Protein AF-A0AAW0Q0L6-F1 (afdb_monomer)

Sequence (436 aa):
MALPRGRRCGALGAKLLIFLLFFAFICRVEATVRLVGQYDRATLLKLRDLSHLGHFESNVLSLCPELARNTATSPPERKQKRRRGRRGGAARRLRRQVSSGRLTLPVVLFANVQSLENKMDELHTRISTQKDIRDCSMLCFCETWLGEKTPDAAVTPDGYSVYRGDRSAVESGKTEERWHSSSNPGVLTVTHSQVQKALKQVNPHKAVGPDGVSPRVLKTCGEQLAGVYTDIFNWSLMEAVVPRIFKSSVIVPVPKKTFISTLNDYRPVALTPVAMKCLEKLVLVHLNNIVPDTIDLLQFAYRPNRSVDDAVSVALHHVLQHLDYSGTYVRTLFLDYSSAFNTIRPVRLIEKLAELGIPTPTCNWILDFLIERPQVVRIGQQVSDQLTLSTGSPQGCCLSPKLFTLYTHDCVSKHNNTIIIKYADDTTILVLSEGG

pLDDT: mean 75.64, std 21.07, range [30.14, 97.12]

Secondary structure (DSSP, 8-state):
---------HHHHHHHHHHHHHHHHHHHHHHHHHHT----HHHHHHHHHHTTS---------S-TTS-S----PPP----------TTHHHHHHHHHTTSS--SS--EEEEE-TT-TTHHHHHHHHHHH-HHHHT-SEEEEE-TT--TTS-GGGT--TT-----TTS-TTTS------------TT-----HHHHHHHHHTS-TTSPP-TT---HHHHHHTHHHHHHHHHHHHHHHHHHT---HHHH-EEEEEEESSSS--SGGGEEEEEE--HHHHHHHHHHHHHHHHHS-TTS-TTB-TTSTT--HHHHHHHHHHHHHHHHTSTTEEEEEEEE--TTGGGG--HHHHHHHHHHTT--HHHHHHHHHHHSSEEEEEEETTEEPPPEEE-SS--BTBSHHHHHHHHHTTT---SSTTEEEEEETTEEEEEEEEE--

InterPro domains:
  IPR000477 Reverse transcriptase domain [PF00078] (254-431)
  IPR000477 Reverse transcriptase domain [PS50878] (235-436)
  IPR043502 DNA/RNA polymerase superfamily [SSF56672] (197-431)

Structure (mmCIF, N/CA/C/O backbone):
data_AF-A0AAW0Q0L6-F1
#
_entry.id   AF-A0AAW0Q0L6-F1
#
loop_
_atom_site.group_PDB
_atom_site.id
_atom_site.type_symbol
_atom_site.label_atom_id
_atom_site.label_alt_id
_atom_site.label_comp_id
_atom_site.label_asym_id
_atom_site.label_entity_id
_atom_site.label_seq_id
_atom_site.pdbx_PDB_ins_code
_atom_site.Cartn_x
_atom_site.Cartn_y
_atom_site.Cartn_z
_atom_site.occupancy
_atom_site.B_iso_or_equiv
_atom_site.auth_seq_id
_atom_site.auth_comp_id
_atom_site.auth_asym_id
_atom_site.auth_atom_id
_atom_site.pdbx_PDB_model_num
ATOM 1 N N . MET A 1 1 ? -31.065 -47.276 37.262 1.00 35.06 1 MET A N 1
ATOM 2 C CA . MET A 1 1 ? -29.752 -47.186 36.582 1.00 35.06 1 MET A CA 1
ATOM 3 C C . MET A 1 1 ? -29.528 -45.722 36.202 1.00 35.06 1 MET A C 1
ATOM 5 O O . MET A 1 1 ? -30.495 -45.049 35.884 1.00 35.06 1 MET A O 1
ATOM 9 N N . ALA A 1 2 ? -28.306 -45.232 36.397 1.00 31.41 2 ALA A N 1
ATOM 10 C CA . ALA A 1 2 ? -27.857 -43.845 36.587 1.00 31.41 2 ALA A CA 1
ATOM 11 C C . ALA A 1 2 ? -28.404 -42.703 35.686 1.00 31.41 2 ALA A C 1
ATOM 13 O O . ALA A 1 2 ? -28.447 -42.807 34.466 1.00 31.41 2 ALA A O 1
ATOM 14 N N . LEU A 1 3 ? -28.656 -41.554 36.333 1.00 33.81 3 LEU A N 1
ATOM 15 C CA . LEU A 1 3 ? -28.547 -40.190 35.782 1.00 33.81 3 LEU A CA 1
ATOM 16 C C . LEU A 1 3 ? -27.097 -39.876 35.357 1.00 33.81 3 LEU A C 1
ATOM 18 O O . LEU A 1 3 ? -26.180 -40.271 36.082 1.00 33.81 3 LEU A O 1
ATOM 22 N N . PRO A 1 4 ? -26.877 -38.983 34.372 1.00 36.97 4 PRO A N 1
ATOM 23 C CA . PRO A 1 4 ? -25.703 -38.123 34.372 1.00 36.97 4 PRO A CA 1
ATOM 24 C C . PRO A 1 4 ? -26.067 -36.648 34.607 1.00 36.97 4 PRO A C 1
ATOM 26 O O . PRO A 1 4 ? -26.965 -36.066 34.002 1.00 36.97 4 PRO A O 1
ATOM 29 N N . ARG A 1 5 ? -25.317 -36.070 35.548 1.00 32.66 5 ARG A N 1
ATOM 30 C CA . ARG A 1 5 ? -25.313 -34.683 36.023 1.00 32.66 5 ARG A CA 1
ATOM 31 C C . ARG A 1 5 ? -24.745 -33.728 34.965 1.00 32.66 5 ARG A C 1
ATOM 33 O O . ARG A 1 5 ? -23.794 -34.070 34.270 1.00 32.66 5 ARG A O 1
ATOM 40 N N . GLY A 1 6 ? -25.272 -32.504 34.914 1.00 34.66 6 GLY A N 1
ATOM 41 C CA . GLY A 1 6 ? -24.784 -31.441 34.033 1.00 34.66 6 GLY A CA 1
ATOM 42 C C . GLY A 1 6 ? -23.488 -30.758 34.480 1.00 34.66 6 GLY A C 1
ATOM 43 O O . GLY A 1 6 ? -22.996 -30.993 35.583 1.00 34.66 6 GLY A O 1
ATOM 44 N N . ARG A 1 7 ? -22.982 -29.851 33.625 1.00 33.78 7 ARG A N 1
ATOM 45 C CA . ARG A 1 7 ? -22.298 -28.591 33.991 1.00 33.78 7 ARG A CA 1
ATOM 46 C C . ARG A 1 7 ? -21.914 -27.762 32.748 1.00 33.78 7 ARG A C 1
ATOM 48 O O . ARG A 1 7 ? -21.417 -28.303 31.772 1.00 33.78 7 ARG A O 1
ATOM 55 N N . ARG A 1 8 ? -22.016 -26.430 32.916 1.00 35.50 8 ARG A N 1
ATOM 56 C CA . ARG A 1 8 ? -21.458 -25.300 32.123 1.00 35.50 8 ARG A CA 1
ATOM 57 C C . ARG A 1 8 ? -22.313 -24.700 30.990 1.00 35.50 8 ARG A C 1
ATOM 59 O O . ARG A 1 8 ? -21.861 -24.607 29.861 1.00 35.50 8 ARG A O 1
ATOM 66 N N . CYS A 1 9 ? -23.472 -24.131 31.335 1.00 38.00 9 CYS A N 1
ATOM 67 C CA . CYS A 1 9 ? -24.144 -23.113 30.500 1.00 38.00 9 CYS A CA 1
ATOM 68 C C . CYS A 1 9 ? -24.168 -21.698 31.139 1.00 38.00 9 CYS A C 1
ATOM 70 O O . CYS A 1 9 ? -24.741 -20.768 30.590 1.00 38.00 9 CYS A O 1
ATOM 72 N N . GLY A 1 10 ? -23.523 -21.494 32.298 1.00 38.91 10 GLY A N 1
ATOM 73 C CA . GLY A 1 10 ? -23.636 -20.240 33.069 1.00 38.91 10 GLY A CA 1
ATOM 74 C C . GLY A 1 10 ? -22.644 -19.118 32.724 1.00 38.91 10 GLY A C 1
ATOM 75 O O . GLY A 1 10 ? -22.872 -17.974 33.100 1.00 38.91 10 GLY A O 1
ATOM 76 N N . ALA A 1 11 ? -21.543 -19.400 32.017 1.00 44.50 11 ALA A N 1
ATOM 77 C CA . ALA A 1 11 ? -20.469 -18.413 31.816 1.00 44.50 11 ALA A CA 1
ATOM 78 C C . ALA A 1 11 ? -20.645 -17.528 30.566 1.00 44.50 11 ALA A C 1
ATOM 80 O O . ALA A 1 11 ? -20.127 -16.412 30.533 1.00 44.50 11 ALA A O 1
ATOM 81 N N . LEU A 1 12 ? -21.375 -18.002 29.548 1.00 47.28 12 LEU A N 1
ATOM 82 C CA . LEU A 1 12 ? -21.600 -17.260 28.301 1.00 47.28 12 LEU A CA 1
ATOM 83 C C . LEU A 1 12 ? -22.712 -16.209 28.467 1.00 47.28 12 LEU A C 1
ATOM 85 O O . LEU A 1 12 ? -22.552 -15.066 28.045 1.00 47.28 12 LEU A O 1
ATOM 89 N N . GLY A 1 13 ? -23.789 -16.565 29.177 1.00 45.44 13 GLY A N 1
ATOM 90 C CA . GLY A 1 13 ? -24.902 -15.655 29.472 1.00 45.44 13 GLY A CA 1
ATOM 91 C C . GLY A 1 13 ? -24.507 -14.492 30.385 1.00 45.44 13 GLY A C 1
ATOM 92 O O . GLY A 1 13 ? -24.912 -13.361 30.142 1.00 45.44 13 GLY A O 1
ATOM 93 N N . ALA A 1 14 ? -23.641 -14.730 31.378 1.00 48.38 14 ALA A N 1
ATOM 94 C CA . ALA A 1 14 ? -23.151 -13.671 32.262 1.00 48.38 14 ALA A CA 1
ATOM 95 C C . ALA A 1 14 ? -22.274 -12.647 31.517 1.00 48.38 14 ALA A C 1
ATOM 97 O O . ALA A 1 14 ? -22.403 -11.447 31.743 1.00 48.38 14 ALA A O 1
ATOM 98 N N . LYS A 1 15 ? -21.425 -13.097 30.579 1.00 48.03 15 LYS A N 1
ATOM 99 C CA . LYS A 1 15 ? -20.593 -12.205 29.754 1.00 48.03 15 LYS A CA 1
ATOM 100 C C . LYS A 1 15 ? -21.424 -11.394 28.756 1.00 48.03 15 LYS A C 1
ATOM 102 O O . LYS A 1 15 ? -21.152 -10.210 28.580 1.00 48.03 15 LYS A O 1
ATOM 107 N N . LEU A 1 16 ? -22.459 -11.997 28.166 1.00 55.66 16 LEU A N 1
ATOM 108 C CA . LEU A 1 16 ? -23.395 -11.304 27.275 1.00 55.66 16 LEU A CA 1
ATOM 109 C C . LEU A 1 16 ? -24.239 -10.264 28.031 1.00 55.66 16 LEU A C 1
ATOM 111 O O . LEU A 1 16 ? -24.443 -9.160 27.536 1.00 55.66 16 LEU A O 1
ATOM 115 N N . LEU A 1 17 ? -24.670 -10.578 29.256 1.00 57.69 17 LEU A N 1
ATOM 116 C CA . LEU A 1 17 ? -25.424 -9.654 30.105 1.00 57.69 17 LEU A CA 1
ATOM 117 C C . LEU A 1 17 ? -24.562 -8.463 30.551 1.00 57.69 17 LEU A C 1
ATOM 119 O O . LEU A 1 17 ? -25.012 -7.324 30.482 1.00 57.69 17 LEU A O 1
ATOM 123 N N . ILE A 1 18 ? -23.306 -8.705 30.943 1.00 64.00 18 ILE A N 1
ATOM 124 C CA . ILE A 1 18 ? -22.356 -7.636 31.291 1.00 64.00 18 ILE A CA 1
ATOM 125 C C . ILE A 1 18 ? -22.055 -6.760 30.065 1.00 64.00 18 ILE A C 1
ATOM 127 O O . ILE A 1 18 ? -22.001 -5.538 30.191 1.00 64.00 18 ILE A O 1
ATOM 131 N N . PHE A 1 19 ? -21.928 -7.355 28.873 1.00 64.94 19 PHE A N 1
ATOM 132 C CA . PHE A 1 19 ? -21.751 -6.620 27.619 1.00 64.94 19 PHE A CA 1
ATOM 133 C C . PHE A 1 19 ? -22.964 -5.743 27.282 1.00 64.94 19 PHE A C 1
ATOM 135 O O . PHE A 1 19 ? -22.793 -4.564 26.988 1.00 64.94 19 PHE A O 1
ATOM 142 N N . LEU A 1 20 ? -24.185 -6.275 27.392 1.00 64.94 20 LEU A N 1
ATOM 143 C CA . LEU A 1 20 ? -25.412 -5.512 27.145 1.00 64.94 20 LEU A CA 1
ATOM 144 C C . LEU A 1 20 ? -25.609 -4.384 28.166 1.00 64.94 20 LEU A C 1
ATOM 146 O O . LEU A 1 20 ? -26.009 -3.287 27.785 1.00 64.94 20 LEU A O 1
ATOM 150 N N . LEU A 1 21 ? -25.276 -4.612 29.441 1.00 61.31 21 LEU A N 1
ATOM 151 C CA . LEU A 1 21 ? -25.348 -3.585 30.484 1.00 61.31 21 LEU A CA 1
ATOM 152 C C . LEU A 1 21 ? -24.301 -2.482 30.280 1.00 61.31 21 LEU A C 1
ATOM 154 O O . LEU A 1 21 ? -24.618 -1.304 30.434 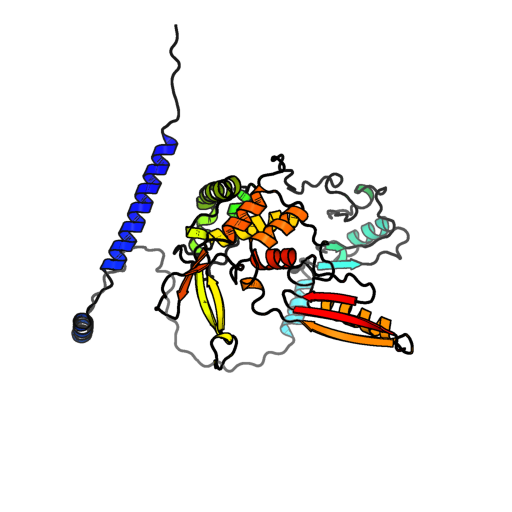1.00 61.31 21 LEU A O 1
ATOM 158 N N . PHE A 1 22 ? -23.077 -2.839 29.883 1.00 68.12 22 PHE A N 1
ATOM 159 C CA . PHE A 1 22 ? -22.018 -1.870 29.595 1.00 68.12 22 PHE A CA 1
ATOM 160 C C . PHE A 1 22 ? -22.299 -1.075 28.311 1.00 68.12 22 PHE A C 1
ATOM 162 O O . PHE A 1 22 ? -22.120 0.141 28.284 1.00 68.12 22 PHE A O 1
ATOM 169 N N . PHE A 1 23 ? -22.816 -1.733 27.269 1.00 66.88 23 PHE A N 1
ATOM 170 C CA . PHE A 1 23 ? -23.240 -1.085 26.028 1.00 66.88 23 PHE A CA 1
ATOM 171 C C . PHE A 1 23 ? -24.424 -0.137 26.266 1.00 66.88 23 PHE A C 1
ATOM 173 O O . PHE A 1 23 ? -24.380 1.018 25.849 1.00 66.88 23 PHE A O 1
ATOM 180 N N . ALA A 1 24 ? -25.435 -0.562 27.033 1.00 61.31 24 ALA A N 1
ATOM 181 C CA . ALA A 1 24 ? -26.556 0.294 27.424 1.00 61.31 24 ALA A CA 1
ATOM 182 C C . ALA A 1 24 ? -26.114 1.486 28.291 1.00 61.31 24 ALA A C 1
ATOM 184 O O . ALA A 1 24 ? -26.666 2.579 28.156 1.00 61.31 24 ALA A O 1
ATOM 185 N N . PHE A 1 25 ? -25.106 1.304 29.152 1.00 67.25 25 PHE A N 1
ATOM 186 C CA . PHE A 1 25 ? -24.516 2.387 29.936 1.00 67.25 25 PHE A CA 1
ATOM 187 C C . PHE A 1 25 ? -23.790 3.403 29.045 1.00 67.25 25 PHE A C 1
ATOM 189 O O . PHE A 1 25 ? -24.030 4.599 29.185 1.00 67.25 25 PHE A O 1
ATOM 196 N N . ILE A 1 26 ? -22.980 2.954 28.080 1.00 62.41 26 ILE A N 1
ATOM 197 C CA . ILE A 1 26 ? -22.303 3.844 27.122 1.00 62.41 26 ILE A CA 1
ATOM 198 C C . ILE A 1 26 ? -23.317 4.604 26.259 1.00 62.41 26 ILE A C 1
ATOM 200 O O . ILE A 1 26 ? -23.215 5.825 26.143 1.00 62.41 26 ILE A O 1
ATOM 204 N N . CYS A 1 27 ? -24.334 3.923 25.724 1.00 53.59 27 CYS A N 1
ATOM 205 C CA . CYS A 1 27 ? -25.378 4.571 24.929 1.00 53.59 27 CYS A CA 1
ATOM 206 C C . CYS A 1 27 ? -26.195 5.581 25.751 1.00 53.59 27 CYS A C 1
ATOM 208 O O . CYS A 1 27 ? -26.566 6.634 25.232 1.00 53.59 27 CYS A O 1
ATOM 210 N N . ARG A 1 28 ? -26.448 5.307 27.041 1.00 52.53 28 ARG A N 1
ATOM 211 C CA . ARG A 1 28 ? -27.091 6.281 27.934 1.00 52.53 28 ARG A CA 1
ATOM 212 C C . ARG A 1 28 ? -26.183 7.464 28.232 1.00 52.53 28 ARG A C 1
ATOM 214 O O . ARG A 1 28 ? -26.660 8.581 28.131 1.00 52.53 28 ARG A O 1
ATOM 221 N N . VAL A 1 29 ? -24.902 7.259 28.535 1.00 57.41 29 VAL A N 1
ATOM 222 C CA . VAL A 1 29 ? -23.956 8.361 28.784 1.00 57.41 29 VAL A CA 1
ATOM 223 C C . VAL A 1 29 ? -23.819 9.260 27.551 1.00 57.41 29 VAL A C 1
ATOM 225 O O . VAL A 1 29 ? -23.820 10.478 27.695 1.00 57.41 29 VAL A O 1
ATOM 228 N N . GLU A 1 30 ? -23.791 8.701 26.340 1.00 51.41 30 GLU A N 1
ATOM 229 C CA . GLU A 1 30 ? -23.778 9.490 25.103 1.00 51.41 30 GLU A CA 1
ATOM 230 C C . GLU A 1 30 ? -25.077 10.293 24.903 1.00 51.41 30 GLU A C 1
ATOM 232 O O . GLU A 1 30 ? -25.024 11.470 24.537 1.00 51.41 30 GLU A O 1
ATOM 237 N N . ALA A 1 31 ? -26.239 9.705 25.207 1.00 48.88 31 ALA A N 1
ATOM 238 C CA . ALA A 1 31 ? -27.524 10.404 25.153 1.00 48.88 31 ALA A CA 1
ATOM 239 C C . ALA A 1 31 ? -27.625 11.526 26.204 1.00 48.88 31 ALA A C 1
ATOM 241 O O . ALA A 1 31 ? -28.092 12.618 25.884 1.00 48.88 31 ALA A O 1
ATOM 242 N N . THR A 1 32 ? -27.129 11.307 27.428 1.00 46.22 32 THR A N 1
ATOM 243 C CA . THR A 1 32 ? -27.115 12.330 28.486 1.00 46.22 32 THR A CA 1
ATOM 244 C C . THR A 1 32 ? -26.123 13.452 28.170 1.00 46.22 32 THR A C 1
ATOM 246 O O . THR A 1 32 ? -26.430 14.616 28.400 1.00 46.22 32 THR A O 1
ATOM 249 N N . VAL A 1 33 ? -24.966 13.145 27.570 1.00 48.94 33 VAL A N 1
ATOM 250 C CA . VAL A 1 33 ? -23.989 14.160 27.127 1.00 48.94 33 VAL A CA 1
ATOM 251 C C . VAL A 1 33 ? -24.524 14.982 25.948 1.00 48.94 33 VAL A C 1
ATOM 253 O O . VAL A 1 33 ? -24.267 16.183 25.884 1.00 48.94 33 VAL A O 1
ATOM 256 N N . ARG A 1 34 ? -25.333 14.391 25.056 1.00 43.22 34 ARG A N 1
ATOM 257 C CA . ARG A 1 34 ? -26.028 15.136 23.988 1.00 43.22 34 ARG A CA 1
ATOM 258 C C . ARG A 1 34 ? -27.198 15.988 24.505 1.00 43.22 34 ARG A C 1
ATOM 260 O O . ARG A 1 34 ? -27.477 17.022 23.908 1.00 43.22 34 ARG A O 1
ATOM 267 N N . LEU A 1 35 ? -27.829 15.615 25.622 1.00 40.22 35 LEU A N 1
ATOM 268 C CA . LEU A 1 35 ? -28.893 16.395 26.280 1.00 40.22 35 LEU A CA 1
ATOM 269 C C . LEU A 1 35 ? -28.374 17.574 27.125 1.00 40.22 35 LEU A C 1
ATOM 271 O O . LEU A 1 35 ? -29.111 18.528 27.348 1.00 40.22 35 LEU A O 1
ATOM 275 N N . VAL A 1 36 ? -27.107 17.555 27.554 1.00 43.50 36 VAL A N 1
ATOM 276 C CA . VAL A 1 36 ? -26.473 18.643 28.335 1.00 43.50 36 VAL A CA 1
ATOM 277 C C . VAL A 1 36 ? -25.883 19.753 27.434 1.00 43.50 36 VAL A C 1
ATOM 279 O O . VAL A 1 36 ? -25.370 20.758 27.918 1.00 43.50 36 VAL A O 1
ATOM 282 N N . GLY A 1 37 ? -25.981 19.618 26.108 1.00 47.16 37 GLY A N 1
ATOM 283 C CA . GLY A 1 37 ? -25.254 20.445 25.140 1.00 47.16 37 GLY A CA 1
ATOM 284 C C . GLY A 1 37 ? -26.085 21.356 24.235 1.00 47.16 37 GLY A C 1
ATOM 285 O O . GLY A 1 37 ? -25.637 21.629 23.125 1.00 47.16 37 GLY A O 1
ATOM 286 N N . GLN A 1 38 ? -27.266 21.825 24.642 1.00 41.47 38 GLN A N 1
ATOM 287 C CA . GLN A 1 38 ? -27.988 22.864 23.891 1.00 41.47 38 GLN A CA 1
ATOM 288 C C . GLN A 1 38 ? -28.318 24.051 24.793 1.00 41.47 38 GLN A C 1
ATOM 290 O O . GLN A 1 38 ? -29.364 24.107 25.432 1.00 41.47 38 GLN A O 1
ATOM 295 N N . TYR A 1 39 ? -27.408 25.023 24.833 1.00 50.75 39 TYR A N 1
ATOM 296 C CA . TYR A 1 39 ? -27.712 26.341 25.374 1.00 50.75 39 TYR A CA 1
ATOM 297 C C . TYR A 1 39 ? -28.165 27.247 24.232 1.00 50.75 39 TYR A C 1
ATOM 299 O O . TYR A 1 39 ? -27.394 27.543 23.320 1.00 50.75 39 TYR A O 1
ATOM 307 N N . ASP A 1 40 ? -29.419 27.687 24.295 1.00 55.91 40 ASP A N 1
ATOM 308 C CA . ASP A 1 40 ? -29.936 28.738 23.425 1.00 55.91 40 ASP A CA 1
ATOM 309 C C . ASP A 1 40 ? -29.150 30.051 23.640 1.00 55.91 40 ASP A C 1
ATOM 311 O O . ASP A 1 40 ? -28.637 30.328 24.732 1.00 55.91 40 ASP A O 1
ATOM 315 N N . ARG A 1 41 ? -29.039 30.878 22.595 1.00 49.06 41 ARG A N 1
ATOM 316 C CA . ARG A 1 41 ? -28.250 32.125 22.575 1.00 49.06 41 ARG A CA 1
ATOM 317 C C . ARG A 1 41 ? -28.649 33.075 23.709 1.00 49.06 41 ARG A C 1
ATOM 319 O O . ARG A 1 41 ? -27.791 33.761 24.264 1.00 49.06 41 ARG A O 1
ATOM 326 N N . ALA A 1 42 ? -29.926 33.085 24.087 1.00 56.00 42 ALA A N 1
ATOM 327 C CA . ALA A 1 42 ? -30.438 33.865 25.212 1.00 56.00 42 ALA A CA 1
ATOM 328 C C . ALA A 1 42 ? -29.917 33.365 26.577 1.00 56.00 42 ALA A C 1
ATOM 330 O O . ALA A 1 42 ? -29.659 34.163 27.478 1.00 56.00 42 ALA A O 1
ATOM 331 N N . THR A 1 43 ? -29.696 32.057 26.721 1.00 59.91 43 THR A N 1
ATOM 332 C CA . THR A 1 43 ? -29.176 31.423 27.942 1.00 59.91 43 THR A CA 1
ATOM 333 C C . THR A 1 43 ? -27.683 31.690 28.123 1.00 59.91 43 THR A C 1
ATOM 335 O O . THR A 1 43 ? -27.233 31.948 29.237 1.00 59.91 43 THR A O 1
ATOM 338 N N . LEU A 1 44 ? -26.917 31.718 27.027 1.00 48.03 44 LEU A N 1
ATOM 339 C CA . LEU A 1 44 ? -25.494 32.081 27.051 1.00 48.03 44 LEU A CA 1
ATOM 340 C C . LEU A 1 44 ? -25.268 33.562 27.394 1.00 48.03 44 LEU A C 1
ATOM 342 O O . LEU A 1 44 ? -24.305 33.890 28.084 1.00 48.03 44 LEU A O 1
ATOM 346 N N . LEU A 1 45 ? -26.171 34.450 26.965 1.00 54.62 45 LEU A N 1
ATOM 347 C CA . LEU A 1 45 ? -26.126 35.867 27.341 1.00 54.62 45 LEU A CA 1
ATOM 348 C C . LEU A 1 45 ? -26.492 36.073 28.821 1.00 54.62 45 LEU A C 1
ATOM 350 O O . LEU A 1 45 ? -25.787 36.797 29.515 1.00 54.62 45 LEU A O 1
ATOM 354 N N . LYS A 1 46 ? -27.484 35.337 29.348 1.00 52.59 46 LYS A N 1
ATOM 355 C CA . LYS A 1 46 ? -27.793 35.330 30.792 1.00 52.59 46 LYS A CA 1
ATOM 356 C C . LYS A 1 46 ? -26.647 34.791 31.656 1.00 52.59 46 LYS A C 1
ATOM 358 O O . LYS A 1 46 ? -26.410 35.319 32.736 1.00 52.59 46 LYS A O 1
ATOM 363 N N . LEU A 1 47 ? -25.919 33.771 31.194 1.00 49.12 47 LEU A N 1
ATOM 364 C CA . LEU A 1 47 ? -24.751 33.233 31.910 1.00 49.12 47 LEU A CA 1
ATOM 365 C C . LEU A 1 47 ? -23.579 34.225 31.954 1.00 49.12 47 LEU A C 1
ATOM 367 O O . LEU A 1 47 ? -22.881 34.298 32.962 1.00 49.12 47 LEU A O 1
ATOM 371 N N . ARG A 1 48 ? -23.396 35.023 30.895 1.00 45.25 48 ARG A N 1
ATOM 372 C CA . ARG A 1 48 ? -22.400 36.102 30.847 1.00 45.25 48 ARG A CA 1
ATOM 373 C C . ARG A 1 48 ? -22.735 37.239 31.820 1.00 45.25 48 ARG A C 1
ATOM 375 O O . ARG A 1 48 ? -21.835 37.748 32.486 1.00 45.25 48 ARG A O 1
ATOM 382 N N . ASP A 1 49 ? -24.007 37.595 31.953 1.00 48.69 49 ASP A N 1
ATOM 383 C CA . ASP A 1 49 ? -24.429 38.650 32.883 1.00 48.69 49 ASP A CA 1
ATOM 384 C C . ASP A 1 49 ? -24.398 38.179 34.353 1.00 48.69 49 ASP A C 1
ATOM 386 O O . ASP A 1 49 ? -24.123 38.970 35.254 1.00 48.69 49 ASP A O 1
ATOM 390 N N . LEU A 1 50 ? -24.573 36.873 34.605 1.00 45.94 50 LEU A N 1
ATOM 391 C CA . LEU A 1 50 ? -24.450 36.263 35.939 1.00 45.94 50 LEU A CA 1
ATOM 392 C C . LEU A 1 50 ? -22.998 36.111 36.426 1.00 45.94 50 LEU A C 1
ATOM 394 O O . LEU A 1 50 ? -22.770 36.006 37.628 1.00 45.94 50 LEU A O 1
ATOM 398 N N . SER A 1 51 ? -22.002 36.139 35.534 1.00 45.84 51 SER A N 1
ATOM 399 C CA . SER A 1 51 ? -20.583 36.015 35.915 1.00 45.84 51 SER A CA 1
ATOM 400 C C . SER A 1 51 ? -19.961 37.265 36.565 1.00 45.84 51 SER A C 1
ATOM 402 O O . SER A 1 51 ? -18.782 37.242 36.914 1.00 45.84 51 SER A O 1
ATOM 404 N N . HIS A 1 52 ? -20.734 38.337 36.781 1.00 43.56 52 HIS A N 1
ATOM 405 C CA . HIS A 1 52 ? -20.249 39.580 37.397 1.00 43.56 52 HIS A CA 1
ATOM 406 C C . HIS A 1 52 ? -20.606 39.784 38.880 1.00 43.56 52 HIS A C 1
ATOM 408 O O . HIS A 1 52 ? -20.278 40.832 39.432 1.00 43.56 52 HIS A O 1
ATOM 414 N N . LEU A 1 53 ? -21.188 38.798 39.570 1.00 38.81 53 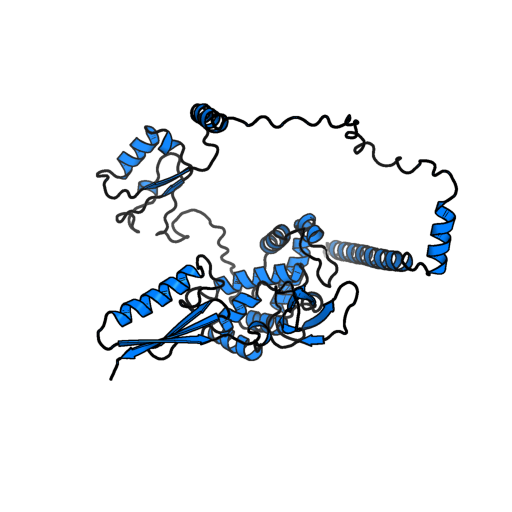LEU A N 1
ATOM 415 C CA . LEU A 1 53 ? -21.462 38.904 41.008 1.00 38.81 53 LEU A CA 1
ATOM 416 C C . LEU A 1 53 ? -20.884 37.718 41.793 1.00 38.81 53 LEU A C 1
ATOM 418 O O . LEU A 1 53 ? -21.442 36.632 41.797 1.00 38.81 53 LEU A O 1
ATOM 422 N N . GLY A 1 54 ? -19.760 37.991 42.466 1.00 39.84 54 GLY A N 1
ATOM 423 C CA . GLY A 1 54 ? -19.479 37.593 43.852 1.00 39.84 54 GLY A CA 1
ATOM 424 C C . GLY A 1 54 ? -19.418 36.104 44.226 1.00 39.84 54 GLY A C 1
ATOM 425 O O . GLY A 1 54 ? -20.433 35.431 44.303 1.00 39.84 54 GLY A O 1
ATOM 426 N N . HIS A 1 55 ? -18.221 35.688 44.661 1.00 44.75 55 HIS A N 1
ATOM 427 C CA . HIS A 1 55 ? -17.942 34.584 45.596 1.00 44.75 55 HIS A CA 1
ATOM 428 C C . HIS A 1 55 ? -18.259 33.148 45.141 1.00 44.75 55 HIS A C 1
ATOM 430 O O . HIS A 1 55 ? -19.324 32.601 45.404 1.00 44.75 55 HIS A O 1
ATOM 436 N N . PHE A 1 56 ? -17.249 32.481 44.573 1.00 30.14 56 PHE A N 1
ATOM 437 C CA . PHE A 1 56 ? -17.212 31.019 44.492 1.00 30.14 56 PHE A CA 1
ATOM 438 C C . PHE A 1 56 ? -16.480 30.467 45.723 1.00 30.14 56 PHE A C 1
ATOM 440 O O . PHE A 1 56 ? -15.254 30.551 45.815 1.00 30.14 56 PHE A O 1
ATOM 447 N N . GLU A 1 57 ? -17.240 29.938 46.684 1.00 34.78 57 GLU A N 1
ATOM 448 C CA . GLU A 1 57 ? -16.697 29.129 47.771 1.00 34.78 57 GLU A CA 1
ATOM 449 C C . GLU A 1 57 ? -16.184 27.780 47.247 1.00 34.78 57 GLU A C 1
ATOM 451 O O . GLU A 1 57 ? -16.784 27.096 46.416 1.00 34.78 57 GLU A O 1
ATOM 456 N N . SER A 1 58 ? -15.022 27.420 47.770 1.00 40.91 58 SER A N 1
ATOM 457 C CA . SER A 1 58 ? -14.279 26.183 47.594 1.00 40.91 58 SER A CA 1
ATOM 458 C C . SER A 1 58 ? -14.991 24.985 48.224 1.00 40.91 58 SER A C 1
ATOM 460 O O . SER A 1 58 ? -15.112 24.968 49.442 1.00 40.91 58 SER A O 1
ATOM 462 N N . ASN A 1 59 ? -15.375 23.964 47.442 1.00 35.97 59 ASN A N 1
ATOM 463 C CA . ASN A 1 59 ? -15.656 22.606 47.955 1.00 35.97 59 ASN A CA 1
ATOM 464 C C . ASN A 1 59 ? -15.718 21.516 46.855 1.00 35.97 59 ASN A C 1
ATOM 466 O O . ASN A 1 59 ? -16.704 20.798 46.727 1.00 35.97 59 ASN A O 1
ATOM 470 N N . VAL A 1 60 ? -14.652 21.344 46.058 1.00 33.12 60 VAL A N 1
ATOM 471 C CA . VAL A 1 60 ? -14.529 20.189 45.123 1.00 33.12 60 VAL A CA 1
ATOM 472 C C . VAL A 1 60 ? -13.183 19.455 45.268 1.00 33.12 60 VAL A C 1
ATOM 474 O O . VAL A 1 60 ? -12.703 18.811 44.344 1.00 33.12 60 VAL A O 1
ATOM 477 N N . LEU A 1 61 ? -12.546 19.519 46.442 1.00 34.53 61 LEU A N 1
ATOM 478 C CA . LEU A 1 61 ? -11.274 18.821 46.712 1.00 34.53 61 LEU A CA 1
ATOM 479 C C . LEU A 1 61 ? -11.359 17.780 47.840 1.00 34.53 61 LEU A C 1
ATOM 481 O O . LEU A 1 61 ? -10.384 17.552 48.547 1.00 34.53 61 LEU A O 1
ATOM 485 N N . SER A 1 62 ? -12.499 17.103 48.003 1.00 42.09 62 SER A N 1
ATOM 486 C CA . SER A 1 62 ? -12.657 16.028 49.000 1.00 42.09 62 SER A CA 1
ATOM 487 C C . SER A 1 62 ? -12.575 14.598 48.443 1.00 42.09 62 SER A C 1
ATOM 489 O O . SER A 1 62 ? -12.893 13.650 49.156 1.00 42.09 62 SER A O 1
ATOM 491 N N . LEU A 1 63 ? -12.083 14.389 47.215 1.00 36.00 63 LEU A N 1
ATOM 492 C CA . LEU A 1 63 ? -11.815 13.046 46.682 1.00 36.00 63 LEU A CA 1
ATOM 493 C C . LEU A 1 63 ? -10.365 12.941 46.176 1.00 36.00 63 LEU A C 1
ATOM 495 O O . LEU A 1 63 ? -9.997 13.599 45.209 1.00 36.00 63 LEU A O 1
ATOM 499 N N . CYS A 1 64 ? -9.592 12.067 46.840 1.00 35.22 64 CYS A N 1
ATOM 500 C CA . CYS A 1 64 ? -8.230 11.573 46.540 1.00 35.22 64 CYS A CA 1
ATOM 501 C C . CYS A 1 64 ? -7.030 12.304 47.208 1.00 35.22 64 CYS A C 1
ATOM 503 O O . CYS A 1 64 ? -6.528 13.293 46.677 1.00 35.22 64 CYS A O 1
ATOM 505 N N . PRO A 1 65 ? -6.454 11.747 48.302 1.00 37.91 65 PRO A N 1
ATOM 506 C CA . PRO A 1 65 ? -5.263 12.285 48.982 1.00 37.91 65 PRO A CA 1
ATOM 507 C C . PRO A 1 65 ? -3.903 12.059 48.284 1.00 37.91 65 PRO A C 1
ATOM 509 O O . PRO A 1 65 ? -2.875 12.426 48.848 1.00 37.91 65 PRO A O 1
ATOM 512 N N . GLU A 1 66 ? -3.842 11.466 47.086 1.00 41.75 66 GLU A N 1
ATOM 513 C CA . GLU A 1 66 ? -2.558 11.120 46.436 1.00 41.75 66 GLU A CA 1
ATOM 514 C C . GLU A 1 66 ? -2.090 12.101 45.346 1.00 41.75 66 GLU A C 1
ATOM 516 O O . GLU A 1 66 ? -0.945 12.032 44.904 1.00 41.75 66 GLU A O 1
ATOM 521 N N . LEU A 1 67 ? -2.916 13.078 44.957 1.00 39.69 67 LEU A N 1
ATOM 522 C CA . LEU A 1 67 ? -2.568 14.098 43.951 1.00 39.69 67 LEU A CA 1
ATOM 523 C C . LEU A 1 67 ? -1.994 15.402 44.546 1.00 39.69 67 LEU A C 1
ATOM 525 O O . LEU A 1 67 ? -1.591 16.288 43.797 1.00 39.69 67 LEU A O 1
ATOM 529 N N . ALA A 1 68 ? -1.908 15.526 45.876 1.00 36.28 68 ALA A N 1
ATOM 530 C CA . ALA A 1 68 ? -1.547 16.772 46.568 1.00 36.28 68 ALA A CA 1
ATOM 531 C C . ALA A 1 68 ? -0.056 16.917 46.942 1.00 36.28 68 ALA A C 1
ATOM 533 O O . ALA A 1 68 ? 0.320 17.845 47.656 1.00 36.28 68 ALA A O 1
ATOM 534 N N . ARG A 1 69 ? 0.832 16.040 46.458 1.00 39.62 69 ARG A N 1
ATOM 535 C CA . ARG A 1 69 ? 2.288 16.243 46.562 1.00 39.62 69 ARG A CA 1
ATOM 536 C C . ARG A 1 69 ? 2.849 16.596 45.196 1.00 39.62 69 ARG A C 1
ATOM 538 O O . ARG A 1 69 ? 3.401 15.722 44.547 1.00 39.62 69 ARG A O 1
ATOM 545 N N . ASN A 1 70 ? 2.642 17.834 44.748 1.00 39.16 70 ASN A N 1
ATOM 546 C CA . ASN A 1 70 ? 3.531 18.566 43.829 1.00 39.16 70 ASN A CA 1
ATOM 547 C C . ASN A 1 70 ? 2.917 19.920 43.442 1.00 39.16 70 ASN A C 1
ATOM 549 O O . ASN A 1 70 ? 2.661 20.191 42.276 1.00 39.16 70 ASN A O 1
ATOM 553 N N . THR A 1 71 ? 2.722 20.806 44.415 1.00 34.66 71 THR A N 1
ATOM 554 C CA . THR A 1 71 ? 2.592 22.246 44.142 1.00 34.66 71 THR A CA 1
ATOM 555 C C . THR A 1 71 ? 3.285 23.022 45.250 1.00 34.66 71 THR A C 1
ATOM 557 O O . THR A 1 71 ? 2.652 23.538 46.164 1.00 34.66 71 THR A O 1
ATOM 560 N N . ALA A 1 72 ? 4.615 23.069 45.179 1.00 34.47 72 ALA A N 1
ATOM 561 C CA . ALA A 1 72 ? 5.405 24.062 45.890 1.00 34.47 72 ALA A CA 1
ATOM 562 C C . ALA A 1 72 ? 5.827 25.145 44.886 1.00 34.47 72 ALA A C 1
ATOM 564 O O . ALA A 1 72 ? 6.490 24.882 43.885 1.00 34.47 72 ALA A O 1
ATOM 565 N N . THR A 1 73 ? 5.358 26.351 45.179 1.00 36.09 73 THR A N 1
ATOM 566 C CA . THR A 1 73 ? 5.668 27.674 44.628 1.00 36.09 73 THR A CA 1
ATOM 567 C C . THR A 1 73 ? 7.075 27.850 44.036 1.00 36.09 73 THR A C 1
ATOM 569 O O . THR A 1 73 ? 8.074 27.729 44.744 1.00 36.09 73 THR A O 1
ATOM 572 N N . SER A 1 74 ? 7.152 28.249 42.763 1.00 32.19 74 SER A N 1
ATOM 573 C CA . SER A 1 74 ? 8.362 28.791 42.127 1.00 32.19 74 SER A CA 1
ATOM 574 C C . SER A 1 74 ? 8.468 30.316 42.345 1.00 32.19 74 SER A C 1
ATOM 576 O O . SER A 1 74 ? 7.499 31.016 42.042 1.00 32.19 74 SER A O 1
ATOM 578 N N . PRO A 1 75 ? 9.608 30.864 42.813 1.00 36.62 75 PRO A N 1
ATOM 579 C CA . PRO A 1 75 ? 9.843 32.311 42.893 1.00 36.62 75 PRO A CA 1
ATOM 580 C C . PRO A 1 75 ? 10.238 32.917 41.523 1.00 36.62 75 PRO A C 1
ATOM 582 O O . PRO A 1 75 ? 10.566 32.169 40.599 1.00 36.62 75 PRO A O 1
ATOM 585 N N . PRO A 1 76 ? 10.200 34.259 41.357 1.00 38.03 76 PRO A N 1
ATOM 586 C CA . PRO A 1 76 ? 10.195 34.906 40.044 1.00 38.03 76 PRO A CA 1
ATOM 587 C C . PRO A 1 76 ? 11.546 34.833 39.315 1.00 38.03 76 PRO A C 1
ATOM 589 O O . PRO A 1 76 ? 12.621 34.868 39.918 1.00 38.03 76 PRO A O 1
ATOM 592 N N . GLU A 1 77 ? 11.470 34.762 37.983 1.00 40.38 77 GLU A N 1
ATOM 593 C CA . GLU A 1 77 ? 12.593 34.614 37.054 1.00 40.38 77 GLU A CA 1
ATOM 594 C C . GLU A 1 77 ? 13.643 35.734 37.172 1.00 40.38 77 GLU A C 1
ATOM 596 O O . GLU A 1 77 ? 13.444 36.873 36.745 1.00 40.38 77 GLU A O 1
ATOM 601 N N . ARG A 1 78 ? 14.849 35.381 37.634 1.00 40.00 78 ARG A N 1
ATOM 602 C CA . ARG A 1 78 ? 16.071 36.138 37.325 1.00 40.00 78 ARG A CA 1
ATOM 603 C C . ARG A 1 78 ? 16.612 35.677 35.970 1.00 40.00 78 ARG A C 1
ATOM 605 O O . ARG A 1 78 ? 17.063 34.541 35.843 1.00 40.00 78 ARG A O 1
ATOM 612 N N . LYS A 1 79 ? 16.647 36.573 34.975 1.00 43.47 79 LYS A N 1
ATOM 613 C CA . LYS A 1 79 ? 17.330 36.349 33.684 1.00 43.47 79 LYS A CA 1
ATOM 614 C C . LYS A 1 79 ? 18.807 35.993 33.912 1.00 43.47 79 LYS A C 1
ATOM 616 O O . LYS A 1 79 ? 19.644 36.866 34.139 1.00 43.47 79 LYS A O 1
ATOM 621 N N . GLN A 1 80 ? 19.145 34.708 33.823 1.00 39.19 80 GLN A N 1
ATOM 622 C CA . GLN A 1 80 ? 20.529 34.240 33.848 1.00 39.19 80 GLN A CA 1
ATOM 623 C C . GLN A 1 80 ? 21.197 34.516 32.492 1.00 39.19 80 GLN A C 1
ATOM 625 O O . GLN A 1 80 ? 20.773 34.012 31.451 1.00 39.19 80 GLN A O 1
ATOM 630 N N . LYS A 1 81 ? 22.275 35.310 32.497 1.00 41.19 81 LYS A N 1
ATOM 631 C CA . LYS A 1 81 ? 23.151 35.491 31.329 1.00 41.19 81 LYS A CA 1
ATOM 632 C C . LYS A 1 81 ? 23.715 34.128 30.907 1.00 41.19 81 LYS A C 1
ATOM 634 O O . LYS A 1 81 ? 24.421 33.478 31.678 1.00 41.19 81 LYS A O 1
ATOM 639 N N . ARG A 1 82 ? 23.435 33.709 29.668 1.00 40.00 82 ARG A N 1
ATOM 640 C CA . ARG A 1 82 ? 23.996 32.495 29.052 1.00 40.00 82 ARG A CA 1
ATOM 641 C C . ARG A 1 82 ? 25.530 32.554 29.066 1.00 40.00 82 ARG A C 1
ATOM 643 O O . ARG A 1 82 ? 26.133 33.314 28.312 1.00 40.00 82 ARG A O 1
ATOM 650 N N . ARG A 1 83 ? 26.175 31.719 29.887 1.00 47.94 83 ARG A N 1
ATOM 651 C CA . ARG A 1 83 ? 27.612 31.431 29.764 1.00 47.94 83 ARG A CA 1
ATOM 652 C C . ARG A 1 83 ? 27.837 30.564 28.524 1.00 47.94 83 ARG A C 1
ATOM 654 O O . ARG A 1 83 ? 27.323 29.453 28.431 1.00 47.94 83 ARG A O 1
ATOM 661 N N . ARG A 1 84 ? 28.628 31.070 27.577 1.00 44.12 84 ARG A N 1
ATOM 662 C CA . ARG A 1 84 ? 29.117 30.334 26.401 1.00 44.12 84 ARG A CA 1
ATOM 663 C C . ARG A 1 84 ? 30.013 29.181 26.891 1.00 44.12 84 ARG A C 1
ATOM 665 O O . ARG A 1 84 ? 31.127 29.409 27.354 1.00 44.12 84 ARG A O 1
ATOM 672 N N . GLY A 1 85 ? 29.502 27.950 26.868 1.00 44.62 85 GLY A N 1
ATOM 673 C CA . GLY A 1 85 ? 30.220 26.759 27.329 1.00 44.62 85 GLY A CA 1
ATOM 674 C C . GLY A 1 85 ? 31.280 26.289 26.327 1.00 44.62 85 GLY A C 1
ATOM 675 O O . GLY A 1 85 ? 30.979 26.064 25.157 1.00 44.62 85 GLY A O 1
ATOM 676 N N . ARG A 1 86 ? 32.524 26.128 26.797 1.00 45.34 86 ARG A N 1
ATOM 677 C CA . ARG A 1 86 ? 33.666 25.561 26.056 1.00 45.34 86 ARG A CA 1
ATOM 678 C C . ARG A 1 86 ? 33.365 24.131 25.570 1.00 45.34 86 ARG A C 1
ATOM 680 O O . ARG A 1 86 ? 32.974 23.278 26.365 1.00 45.34 86 ARG A O 1
ATOM 687 N N . ARG A 1 87 ? 33.659 23.839 24.297 1.00 47.66 87 ARG A N 1
ATOM 688 C CA . ARG A 1 87 ? 33.487 22.541 23.594 1.00 47.66 87 ARG A CA 1
ATOM 689 C C . ARG A 1 87 ? 34.325 21.348 24.128 1.00 47.66 87 ARG A C 1
ATOM 691 O O . ARG A 1 87 ? 34.459 20.347 23.441 1.00 47.66 87 ARG A O 1
ATOM 698 N N . GLY A 1 88 ? 34.865 21.386 25.349 1.00 52.09 88 GLY A N 1
ATOM 699 C CA . GLY A 1 88 ? 35.752 20.326 25.874 1.00 52.09 88 GLY A CA 1
ATOM 700 C C . GLY A 1 88 ? 35.107 19.295 26.816 1.00 52.09 88 GLY A C 1
ATOM 701 O O . GLY A 1 88 ? 35.712 18.267 27.112 1.00 52.09 88 GLY A O 1
ATOM 702 N N . GLY A 1 89 ? 33.898 19.552 27.332 1.00 56.72 89 GLY A N 1
ATOM 703 C CA . GLY A 1 89 ? 33.340 18.788 28.461 1.00 56.72 89 GLY A CA 1
ATOM 704 C C . GLY A 1 89 ? 32.689 17.444 28.115 1.00 56.72 89 GLY A C 1
ATOM 705 O O . GLY A 1 89 ? 32.634 16.561 28.968 1.00 56.72 89 GLY A O 1
ATOM 706 N N . ALA A 1 90 ? 32.182 17.271 26.892 1.00 56.44 90 ALA A N 1
ATOM 707 C CA . ALA A 1 90 ? 31.588 16.004 26.452 1.00 56.44 90 ALA A CA 1
ATOM 708 C C . ALA A 1 90 ? 32.679 14.981 26.103 1.00 56.44 90 ALA A C 1
ATOM 710 O O . ALA A 1 90 ? 32.679 13.878 26.639 1.00 56.44 90 ALA A O 1
ATOM 711 N N . ALA A 1 91 ? 33.685 15.395 25.326 1.00 56.41 91 ALA A N 1
ATOM 712 C CA . ALA A 1 91 ? 34.823 14.552 24.959 1.00 56.41 91 ALA A CA 1
ATOM 713 C C . ALA A 1 91 ? 35.622 14.067 26.184 1.00 56.41 91 ALA A C 1
ATOM 715 O O . ALA A 1 91 ? 36.033 12.911 26.247 1.00 56.41 91 ALA A O 1
ATOM 716 N N . ARG A 1 92 ? 35.797 14.920 27.206 1.00 53.19 92 ARG A N 1
ATOM 717 C CA . ARG A 1 92 ? 36.497 14.540 28.446 1.00 53.19 92 ARG A CA 1
ATOM 718 C C . ARG A 1 92 ? 35.659 13.630 29.358 1.00 53.19 92 ARG A C 1
ATOM 720 O O . ARG A 1 92 ? 36.237 12.861 30.120 1.00 53.19 92 ARG A O 1
ATOM 727 N N . ARG A 1 93 ? 34.321 13.691 29.272 1.00 56.78 93 ARG A N 1
ATOM 728 C CA . ARG A 1 93 ? 33.406 12.757 29.958 1.00 56.78 93 ARG A CA 1
ATOM 729 C C . ARG A 1 93 ? 33.362 11.397 29.266 1.00 56.78 93 ARG A C 1
ATOM 731 O O . ARG A 1 93 ? 33.497 10.393 29.953 1.00 56.78 93 ARG A O 1
ATOM 738 N N . LEU A 1 94 ? 33.324 11.381 27.934 1.00 53.22 94 LEU A N 1
ATOM 739 C CA . LEU A 1 94 ? 33.455 10.163 27.131 1.00 53.22 94 LEU A CA 1
ATOM 740 C C . LEU A 1 94 ? 34.791 9.456 27.406 1.00 53.22 94 LEU A C 1
ATOM 742 O O . LEU A 1 94 ? 34.792 8.270 27.710 1.00 53.22 94 LEU A O 1
ATOM 746 N N . ARG A 1 95 ? 35.919 10.185 27.450 1.00 55.69 95 ARG A N 1
ATOM 747 C CA . ARG A 1 95 ? 37.228 9.589 27.795 1.00 55.69 95 ARG A CA 1
ATOM 748 C C . ARG A 1 95 ? 37.306 9.016 29.215 1.00 55.69 95 ARG A C 1
ATOM 750 O O . ARG A 1 95 ? 38.045 8.065 29.419 1.00 55.69 95 ARG A O 1
ATOM 757 N N . ARG A 1 96 ? 36.565 9.564 30.189 1.00 46.12 96 ARG A N 1
ATOM 758 C CA . ARG A 1 96 ? 36.498 9.009 31.558 1.00 46.12 96 ARG A CA 1
ATOM 759 C C . ARG A 1 96 ? 35.553 7.808 31.673 1.00 46.12 96 ARG A C 1
ATOM 761 O O . ARG A 1 96 ? 35.786 6.961 32.522 1.00 46.12 96 ARG A O 1
ATOM 768 N N . GLN A 1 97 ? 34.521 7.721 30.831 1.00 47.62 97 GLN A N 1
ATOM 769 C CA . GLN A 1 97 ? 33.592 6.581 30.801 1.00 47.62 97 GLN A CA 1
ATOM 770 C C . GLN A 1 97 ? 34.162 5.356 30.072 1.00 47.62 97 GLN A C 1
ATOM 772 O O . GLN A 1 97 ? 33.825 4.233 30.433 1.00 47.62 97 GLN A O 1
ATOM 777 N N . VAL A 1 98 ? 35.079 5.544 29.116 1.00 48.31 98 VAL A N 1
ATOM 778 C CA . VAL A 1 98 ? 35.800 4.433 28.458 1.00 48.31 98 VAL A CA 1
ATOM 779 C C . VAL A 1 98 ? 36.659 3.637 29.458 1.00 48.31 98 VAL A C 1
ATOM 781 O O . VAL A 1 98 ? 36.867 2.439 29.290 1.00 48.31 98 VAL A O 1
ATOM 784 N N . SER A 1 99 ? 37.087 4.255 30.563 1.00 47.03 99 SER A N 1
ATOM 785 C CA . SER A 1 99 ? 37.832 3.570 31.629 1.00 47.03 99 SER A CA 1
ATOM 786 C C . SER A 1 99 ? 36.968 2.627 32.482 1.00 47.03 99 SER A C 1
ATOM 788 O O . SER A 1 99 ? 37.515 1.757 33.154 1.00 47.03 99 SER A O 1
ATOM 790 N N . SER A 1 100 ? 35.634 2.746 32.446 1.00 48.97 100 SER A N 1
ATOM 791 C CA . SER A 1 100 ? 34.708 1.943 33.254 1.00 48.97 100 SER A CA 1
ATOM 792 C C . SER A 1 100 ? 33.885 0.975 32.399 1.00 48.97 100 SER A C 1
ATOM 794 O O . SER A 1 100 ? 32.668 1.088 32.364 1.00 48.97 100 SER A O 1
ATOM 796 N N . GLY A 1 101 ? 34.559 0.067 31.686 1.00 52.97 101 GLY A N 1
ATOM 797 C CA . GLY A 1 101 ? 34.130 -1.299 31.305 1.00 52.97 101 GLY A CA 1
ATOM 798 C C . GLY A 1 101 ? 32.708 -1.607 30.799 1.00 52.97 101 GLY A C 1
ATOM 799 O O . GLY A 1 101 ? 32.383 -2.779 30.672 1.00 52.97 101 GLY A O 1
ATOM 800 N N . ARG A 1 102 ? 31.844 -0.630 30.531 1.00 48.00 102 ARG A N 1
ATOM 801 C CA . ARG A 1 102 ? 30.509 -0.822 29.961 1.00 48.00 102 ARG A CA 1
ATOM 802 C C . ARG A 1 102 ? 30.296 0.217 28.876 1.00 48.00 102 ARG A C 1
ATOM 804 O O . ARG A 1 102 ? 30.055 1.392 29.154 1.00 48.00 102 ARG A O 1
ATOM 811 N N . LEU A 1 103 ? 30.408 -0.238 27.635 1.00 46.56 103 LEU A N 1
ATOM 812 C CA . LEU A 1 103 ? 30.030 0.530 26.458 1.00 46.56 103 LEU A CA 1
ATOM 813 C C . LEU A 1 103 ? 28.510 0.755 26.523 1.00 46.56 103 LEU A C 1
ATOM 815 O O . LEU A 1 103 ? 27.731 -0.181 26.671 1.00 46.56 103 LEU A O 1
ATOM 819 N N . THR A 1 104 ? 28.086 2.019 26.507 1.00 48.22 104 THR A N 1
ATOM 820 C CA . THR A 1 104 ? 26.676 2.434 26.669 1.00 48.22 104 THR A CA 1
ATOM 821 C C . THR A 1 104 ? 25.881 2.397 25.361 1.00 48.22 104 THR A C 1
ATOM 823 O O . THR A 1 104 ? 24.695 2.716 25.351 1.00 48.22 104 THR A O 1
ATOM 826 N N . LEU A 1 105 ? 26.521 1.998 24.262 1.00 52.28 105 LEU A N 1
ATOM 827 C CA . LEU A 1 105 ? 25.929 1.859 22.937 1.00 52.28 105 LEU A CA 1
ATOM 828 C C . LEU A 1 105 ? 26.356 0.505 22.356 1.00 52.28 105 LEU A C 1
ATOM 830 O O . LEU A 1 105 ? 27.506 0.115 22.576 1.00 52.28 105 LEU A O 1
ATOM 834 N N . PRO A 1 106 ? 25.471 -0.206 21.634 1.00 59.34 106 PRO A N 1
ATOM 835 C CA . PRO A 1 106 ? 25.828 -1.473 21.016 1.00 59.34 106 PRO A CA 1
ATOM 836 C C . PRO A 1 106 ? 26.919 -1.242 19.969 1.00 59.34 106 PRO A C 1
ATOM 838 O O . PRO A 1 106 ? 26.731 -0.465 19.031 1.00 59.34 106 PRO A O 1
ATOM 841 N N . VAL A 1 107 ? 28.066 -1.897 20.144 1.00 68.00 107 VAL A N 1
ATOM 842 C CA . VAL A 1 107 ? 29.172 -1.846 19.182 1.00 68.00 107 VAL A CA 1
ATOM 843 C C . VAL A 1 107 ? 29.043 -3.037 18.246 1.00 68.00 107 VAL A C 1
ATOM 845 O O . VAL A 1 107 ? 29.011 -4.185 18.694 1.00 68.00 107 VAL A O 1
ATOM 848 N N . VAL A 1 108 ? 28.935 -2.742 16.952 1.00 75.94 108 VAL A N 1
ATOM 849 C CA . VAL A 1 108 ? 28.908 -3.734 15.879 1.00 75.94 108 VAL A CA 1
ATOM 850 C C . VAL A 1 108 ? 30.246 -3.685 15.160 1.00 75.94 108 VAL A C 1
ATOM 852 O O . VAL A 1 108 ? 30.631 -2.630 14.652 1.00 75.94 108 VAL A O 1
ATOM 855 N N . LEU A 1 109 ? 30.941 -4.815 15.109 1.00 73.69 109 LEU A N 1
ATOM 856 C CA . LEU A 1 109 ? 32.202 -4.947 14.395 1.00 73.69 109 LEU A CA 1
ATOM 857 C C . LEU A 1 109 ? 31.963 -5.694 13.084 1.00 73.69 109 LEU A C 1
ATOM 859 O O . LEU A 1 109 ? 31.548 -6.851 13.085 1.00 73.69 109 LEU A O 1
ATOM 863 N N . PHE A 1 110 ? 32.237 -5.015 11.972 1.00 69.62 110 PHE A N 1
ATOM 864 C CA . PHE A 1 110 ? 32.280 -5.612 10.642 1.00 69.62 110 PHE A CA 1
ATOM 865 C C . PHE A 1 110 ? 33.736 -5.819 10.246 1.00 69.62 110 PHE A C 1
ATOM 867 O O . PHE A 1 110 ? 34.508 -4.860 10.225 1.00 69.62 110 PHE A O 1
ATOM 874 N N . ALA A 1 111 ? 34.109 -7.052 9.918 1.00 65.25 111 ALA A N 1
ATOM 875 C CA . ALA A 1 111 ? 35.438 -7.353 9.405 1.00 65.25 111 ALA A CA 1
ATOM 876 C C . ALA A 1 111 ? 35.353 -8.328 8.230 1.00 65.25 111 ALA A C 1
ATOM 878 O O . ALA A 1 111 ? 34.634 -9.326 8.277 1.00 65.25 111 ALA A O 1
ATOM 879 N N . ASN A 1 112 ? 36.114 -8.033 7.178 1.00 61.69 112 ASN A N 1
ATOM 880 C CA . ASN A 1 112 ? 36.387 -8.981 6.107 1.00 61.69 112 ASN A CA 1
ATOM 881 C C . ASN A 1 112 ? 37.604 -9.820 6.529 1.00 61.69 112 ASN A C 1
ATOM 883 O O . ASN A 1 112 ? 38.699 -9.280 6.671 1.00 61.69 112 ASN A O 1
ATOM 887 N N . VAL A 1 113 ? 37.400 -11.112 6.788 1.00 60.03 113 VAL A N 1
ATOM 888 C CA . VAL A 1 113 ? 38.377 -12.004 7.451 1.00 60.03 113 VAL A CA 1
ATOM 889 C C . VAL A 1 113 ? 39.268 -12.752 6.436 1.00 60.03 113 VAL A C 1
ATOM 891 O O . VAL A 1 113 ? 40.027 -13.653 6.783 1.00 60.03 113 VAL A O 1
ATOM 894 N N . GLN A 1 114 ? 39.279 -12.303 5.174 1.00 54.00 114 GLN A N 1
ATOM 895 C CA . GLN A 1 114 ? 40.014 -12.921 4.059 1.00 54.00 114 GLN A CA 1
ATOM 896 C C . GLN A 1 114 ? 41.536 -13.099 4.248 1.00 54.00 114 GLN A C 1
ATOM 898 O O . GLN A 1 114 ? 42.147 -13.775 3.425 1.00 54.00 114 GLN A O 1
ATOM 903 N N . SER A 1 115 ? 42.155 -12.545 5.297 1.00 53.09 115 SER A N 1
ATOM 904 C CA . SER A 1 115 ? 43.607 -12.594 5.518 1.00 53.09 115 SER A CA 1
ATOM 905 C C . SER A 1 115 ? 44.073 -13.378 6.754 1.00 53.09 115 SER A C 1
ATOM 907 O O . SER A 1 115 ? 45.250 -13.273 7.088 1.00 53.09 115 SER A O 1
ATOM 909 N N . LEU A 1 116 ? 43.202 -14.090 7.481 1.00 59.97 116 LEU A N 1
ATOM 910 C CA . LEU A 1 116 ? 43.644 -14.903 8.629 1.00 59.97 116 LEU A CA 1
ATOM 911 C C . LEU A 1 116 ? 43.948 -16.338 8.169 1.00 59.97 116 LEU A C 1
ATOM 913 O O . LEU A 1 116 ? 43.100 -16.973 7.539 1.00 59.97 116 LEU A O 1
ATOM 917 N N . GLU A 1 117 ? 45.142 -16.848 8.483 1.00 58.59 117 GLU A N 1
ATOM 918 C CA . GLU A 1 117 ? 45.559 -18.217 8.128 1.00 58.59 117 GLU A CA 1
ATOM 919 C C . GLU A 1 117 ? 44.793 -19.263 8.958 1.00 58.59 117 GLU A C 1
ATOM 921 O O . GLU A 1 117 ? 44.211 -20.188 8.395 1.00 58.59 117 GLU A O 1
ATOM 926 N N . ASN A 1 118 ? 44.686 -19.053 10.278 1.00 69.81 118 ASN A N 1
ATOM 927 C CA . ASN A 1 118 ? 43.913 -19.886 11.211 1.00 69.81 118 ASN A CA 1
ATOM 928 C C . ASN A 1 118 ? 42.716 -19.101 11.759 1.00 69.81 118 ASN A C 1
ATOM 930 O O . ASN A 1 118 ? 42.703 -18.630 12.896 1.00 69.81 118 ASN A O 1
ATOM 934 N N . LYS A 1 119 ? 41.707 -18.931 10.902 1.00 75.19 119 LYS A N 1
ATOM 935 C CA . LYS A 1 119 ? 40.593 -17.982 11.073 1.00 75.19 119 LYS A CA 1
ATOM 936 C C . LYS A 1 119 ? 39.885 -18.071 12.421 1.00 75.19 119 LYS A C 1
ATOM 938 O O . LYS A 1 119 ? 39.639 -17.041 13.043 1.00 75.19 119 LYS A O 1
ATOM 943 N N . MET A 1 120 ? 39.566 -19.284 12.870 1.00 78.44 120 MET A N 1
ATOM 944 C CA . MET A 1 120 ? 38.852 -19.483 14.131 1.00 78.44 120 MET A CA 1
ATOM 945 C C . MET A 1 120 ? 39.777 -19.317 15.334 1.00 78.44 120 MET A C 1
ATOM 947 O O . MET A 1 120 ? 39.450 -18.545 16.229 1.00 78.44 120 MET A O 1
ATOM 951 N N . ASP A 1 121 ? 40.954 -19.942 15.338 1.00 78.88 121 ASP A N 1
ATOM 952 C CA . ASP A 1 121 ? 41.893 -19.856 16.468 1.00 78.88 121 ASP A CA 1
ATOM 953 C C . ASP A 1 121 ? 42.359 -18.419 16.720 1.00 78.88 121 ASP A C 1
ATOM 955 O O . ASP A 1 121 ? 42.455 -17.964 17.864 1.00 78.88 121 ASP A O 1
ATOM 959 N N . GLU A 1 122 ? 42.584 -17.658 15.651 1.00 78.31 122 GLU A N 1
ATOM 960 C CA . GLU A 1 122 ? 42.945 -16.253 15.759 1.00 78.31 122 GLU A CA 1
ATOM 961 C C . GLU A 1 122 ? 41.763 -15.395 16.234 1.00 78.31 122 GLU A C 1
ATOM 963 O O . GLU A 1 122 ? 41.949 -14.483 17.041 1.00 78.31 122 GLU A O 1
ATOM 968 N N . LEU A 1 123 ? 40.534 -15.714 15.817 1.00 81.00 123 LEU A N 1
ATOM 969 C CA . LEU A 1 123 ? 39.324 -15.066 16.322 1.00 81.00 123 LEU A CA 1
ATOM 970 C C . LEU A 1 123 ? 39.122 -15.341 17.822 1.00 81.00 123 LEU A C 1
ATOM 972 O O . LEU A 1 123 ? 38.906 -14.397 18.582 1.00 81.00 123 LEU A O 1
ATOM 976 N N . HIS A 1 124 ? 39.257 -16.594 18.267 1.00 82.50 124 HIS A N 1
ATOM 977 C CA . HIS A 1 124 ? 39.197 -16.972 19.685 1.00 82.50 124 HIS A CA 1
ATOM 978 C C . HIS A 1 124 ? 40.283 -16.252 20.500 1.00 82.50 124 HIS A C 1
ATOM 980 O O . HIS A 1 124 ? 40.021 -15.698 21.575 1.00 82.50 124 HIS A O 1
ATOM 986 N N . THR A 1 125 ? 41.501 -16.175 19.961 1.00 80.12 125 THR A N 1
ATOM 987 C CA . THR A 1 125 ? 42.612 -15.447 20.591 1.00 80.12 125 THR A CA 1
ATOM 988 C C . THR A 1 125 ? 42.311 -13.951 20.684 1.00 80.12 125 THR A C 1
ATOM 990 O O . THR A 1 125 ? 42.529 -13.331 21.722 1.00 80.12 125 THR A O 1
ATOM 993 N N . ARG A 1 126 ? 41.752 -13.337 19.640 1.00 78.25 126 ARG A N 1
ATOM 994 C CA . ARG A 1 126 ? 41.408 -11.908 19.645 1.00 78.25 126 ARG A CA 1
ATOM 995 C C . ARG A 1 126 ? 40.233 -11.585 20.568 1.00 78.25 126 ARG A C 1
ATOM 997 O O . ARG A 1 126 ? 40.283 -10.567 21.250 1.00 78.25 126 ARG A O 1
ATOM 1004 N N . ILE A 1 127 ? 39.227 -12.455 20.666 1.00 81.50 127 ILE A N 1
ATOM 1005 C CA . ILE A 1 127 ? 38.117 -12.308 21.624 1.00 81.50 127 ILE A CA 1
ATOM 1006 C C . ILE A 1 127 ? 38.620 -12.419 23.071 1.00 81.50 127 ILE A C 1
ATOM 1008 O O . ILE A 1 127 ? 38.157 -11.687 23.943 1.00 81.50 127 ILE A O 1
ATOM 1012 N N . SER A 1 128 ? 39.586 -13.297 23.349 1.00 79.50 128 SER A N 1
ATOM 1013 C CA . SER A 1 128 ? 40.134 -13.450 24.704 1.00 79.50 128 SER A CA 1
ATOM 1014 C C . SER A 1 128 ? 41.113 -12.333 25.091 1.00 79.50 128 SER A C 1
ATOM 1016 O O . SER A 1 128 ? 41.116 -11.892 26.243 1.00 79.50 128 SER A O 1
ATOM 1018 N N . THR A 1 129 ? 41.911 -11.838 24.142 1.00 78.06 129 THR A N 1
ATOM 1019 C CA . THR A 1 129 ? 42.997 -10.877 24.409 1.00 78.06 129 THR A CA 1
ATOM 1020 C C . THR A 1 129 ? 42.606 -9.412 24.209 1.00 78.06 129 THR A C 1
ATOM 1022 O O . THR A 1 129 ? 43.072 -8.552 24.960 1.00 78.06 129 THR A O 1
ATOM 1025 N N . GLN A 1 130 ? 41.743 -9.089 23.238 1.00 79.69 130 GLN A N 1
ATOM 1026 C CA . GLN A 1 130 ? 41.388 -7.708 22.904 1.00 79.69 130 GLN A CA 1
ATOM 1027 C C . GLN A 1 130 ? 40.045 -7.314 23.514 1.00 79.69 130 GLN A C 1
ATOM 1029 O O . GLN A 1 130 ? 38.981 -7.780 23.108 1.00 79.69 130 GLN A O 1
ATOM 1034 N N . LYS A 1 131 ? 40.093 -6.379 24.467 1.00 71.06 131 LYS A N 1
ATOM 1035 C CA . LYS A 1 131 ? 38.907 -5.890 25.180 1.00 71.06 131 LYS A CA 1
ATOM 1036 C C . LYS A 1 131 ? 37.854 -5.282 24.246 1.00 71.06 131 LYS A C 1
ATOM 1038 O O . LYS A 1 131 ? 36.667 -5.488 24.468 1.00 71.06 131 LYS A O 1
ATOM 1043 N N . ASP A 1 132 ? 38.289 -4.595 23.194 1.00 68.62 132 ASP A N 1
ATOM 1044 C CA . ASP A 1 132 ? 37.383 -3.944 22.244 1.00 68.62 132 ASP A CA 1
ATOM 1045 C C . ASP A 1 132 ? 36.554 -4.959 21.445 1.00 68.62 132 ASP A C 1
ATOM 1047 O O . ASP A 1 132 ? 35.386 -4.704 21.177 1.00 68.62 132 ASP A O 1
ATOM 1051 N N . ILE A 1 133 ? 37.125 -6.126 21.118 1.00 75.25 133 ILE A N 1
ATOM 1052 C CA . ILE A 1 133 ? 36.424 -7.212 20.415 1.00 75.25 133 ILE A CA 1
ATOM 1053 C C . ILE A 1 133 ? 35.590 -8.028 21.398 1.00 75.25 133 ILE A C 1
ATOM 1055 O O . ILE A 1 133 ? 34.448 -8.363 21.102 1.00 75.25 133 ILE A O 1
ATOM 1059 N N . ARG A 1 134 ? 36.127 -8.311 22.588 1.00 75.88 134 ARG A N 1
ATOM 1060 C CA . ARG A 1 134 ? 35.413 -9.060 23.626 1.00 75.88 134 ARG A CA 1
ATOM 1061 C C . ARG A 1 134 ? 34.114 -8.386 24.049 1.00 75.88 134 ARG A C 1
ATOM 1063 O O . ARG A 1 134 ? 33.107 -9.066 24.205 1.00 75.88 134 ARG A O 1
ATOM 1070 N N . ASP A 1 135 ? 34.151 -7.067 24.223 1.00 74.31 135 ASP A N 1
ATOM 1071 C CA . ASP A 1 135 ? 33.033 -6.278 24.738 1.00 74.31 135 ASP A CA 1
ATOM 1072 C C . ASP A 1 135 ? 32.086 -5.797 23.601 1.00 74.31 135 ASP A C 1
ATOM 1074 O O . ASP A 1 135 ? 31.187 -4.983 23.843 1.00 74.31 135 ASP A O 1
ATOM 1078 N N . CYS A 1 136 ? 32.264 -6.282 22.359 1.00 75.44 136 CYS A N 1
ATOM 1079 C CA . CYS A 1 136 ? 31.353 -6.010 21.243 1.00 75.44 136 CYS A CA 1
ATOM 1080 C C . CYS A 1 136 ? 29.968 -6.635 21.466 1.00 75.44 136 CYS A C 1
ATOM 1082 O O . CYS A 1 136 ? 29.810 -7.688 22.072 1.00 75.44 136 CYS A O 1
ATOM 1084 N N . SER A 1 137 ? 28.930 -5.984 20.937 1.00 76.94 137 SER A N 1
ATOM 1085 C CA . SER A 1 137 ? 27.557 -6.504 21.002 1.00 76.94 137 SER A CA 1
ATOM 1086 C C . SER A 1 137 ? 27.223 -7.424 19.830 1.00 76.94 137 SER A C 1
ATOM 1088 O O . SER A 1 137 ? 26.372 -8.298 19.964 1.00 76.94 137 SER A O 1
ATOM 1090 N N . MET A 1 138 ? 27.869 -7.223 18.679 1.00 80.50 138 MET A N 1
ATOM 1091 C CA . MET A 1 138 ? 27.688 -8.059 17.495 1.00 80.50 138 MET A CA 1
ATOM 1092 C C . MET A 1 138 ? 28.975 -8.101 16.670 1.00 80.50 138 MET A C 1
ATOM 1094 O O . MET A 1 138 ? 29.584 -7.061 16.414 1.00 80.50 138 MET A O 1
ATOM 1098 N N . LEU A 1 139 ? 29.354 -9.301 16.234 1.00 79.69 139 LEU A N 1
ATOM 1099 C CA . LEU A 1 139 ? 30.453 -9.545 15.305 1.00 79.69 139 LEU A CA 1
ATOM 1100 C C . LEU A 1 139 ? 29.858 -10.045 13.982 1.00 79.69 139 LEU A C 1
ATOM 1102 O O . LEU A 1 139 ? 29.126 -11.034 13.974 1.00 79.69 139 LEU A O 1
ATOM 1106 N N . CYS A 1 140 ? 30.146 -9.360 12.876 1.00 78.31 140 CYS A N 1
ATOM 1107 C CA . CYS A 1 140 ? 29.675 -9.733 11.545 1.00 78.31 140 CYS A CA 1
ATOM 1108 C C . CYS A 1 140 ? 30.859 -10.016 10.621 1.00 78.31 140 CYS A C 1
ATOM 1110 O O . CYS A 1 140 ? 31.658 -9.122 10.326 1.00 78.31 140 CYS A O 1
ATOM 1112 N N . PHE A 1 141 ? 30.925 -11.252 10.131 1.00 75.75 141 PHE A N 1
ATOM 1113 C CA . PHE A 1 141 ? 31.964 -11.731 9.225 1.00 75.75 141 PHE A CA 1
ATOM 1114 C C . PHE A 1 141 ? 31.333 -12.248 7.932 1.00 75.75 141 PHE A C 1
ATOM 1116 O O . PHE A 1 141 ? 30.252 -12.833 7.953 1.00 75.75 141 PHE A O 1
ATOM 1123 N N . CYS A 1 142 ? 32.010 -12.032 6.808 1.00 69.25 142 CYS A N 1
ATOM 1124 C CA . CYS A 1 142 ? 31.666 -12.627 5.518 1.00 69.25 142 CYS A CA 1
ATOM 1125 C C . CYS A 1 142 ? 32.858 -13.456 5.053 1.00 69.25 142 CYS A C 1
ATOM 1127 O O . CYS A 1 142 ? 33.968 -12.934 4.968 1.00 69.25 142 CYS A O 1
ATOM 1129 N N . GLU A 1 143 ? 32.638 -14.741 4.788 1.00 69.00 143 GLU A N 1
ATOM 1130 C CA . GLU A 1 143 ? 33.706 -15.694 4.501 1.00 69.00 143 GLU A CA 1
ATOM 1131 C C . GLU A 1 143 ? 33.266 -16.743 3.484 1.00 69.00 143 GLU A C 1
ATOM 1133 O O . GLU A 1 143 ? 32.143 -17.236 3.532 1.00 69.00 143 GLU A O 1
ATOM 1138 N N . THR A 1 144 ? 34.167 -17.105 2.573 1.00 66.25 144 THR A N 1
ATOM 1139 C CA . THR A 1 144 ? 33.867 -17.996 1.439 1.00 66.25 144 THR A CA 1
ATOM 1140 C C . THR A 1 144 ? 33.935 -19.485 1.788 1.00 66.25 144 THR A C 1
ATOM 1142 O O . THR A 1 144 ? 33.415 -20.309 1.044 1.00 66.25 144 THR A O 1
ATOM 1145 N N . TRP A 1 145 ? 34.551 -19.846 2.918 1.00 69.38 145 TRP A N 1
ATOM 1146 C CA . TRP A 1 145 ? 34.658 -21.231 3.408 1.00 69.38 145 TRP A CA 1
ATOM 1147 C C . TRP A 1 145 ? 33.490 -21.647 4.319 1.00 69.38 145 TRP A C 1
ATOM 1149 O O . TRP A 1 145 ? 33.334 -22.832 4.626 1.00 69.38 145 TRP A O 1
ATOM 1159 N N . LEU A 1 146 ? 32.659 -20.695 4.760 1.00 70.00 146 LEU A N 1
ATOM 1160 C CA . LEU A 1 146 ? 31.444 -20.966 5.529 1.00 70.00 146 LEU A CA 1
ATOM 1161 C C . LEU A 1 146 ? 30.344 -21.467 4.587 1.00 70.00 146 LEU A C 1
ATOM 1163 O O . LEU A 1 146 ? 29.494 -20.705 4.141 1.00 70.00 146 LEU A O 1
ATOM 1167 N N . GLY A 1 147 ? 30.389 -22.763 4.276 1.00 70.38 147 GLY A N 1
ATOM 1168 C CA . GLY A 1 147 ? 29.365 -23.455 3.493 1.00 70.38 147 GLY A CA 1
ATOM 1169 C C . GLY A 1 147 ? 28.559 -24.468 4.307 1.00 70.38 147 GLY A C 1
ATOM 1170 O O . GLY A 1 147 ? 28.799 -24.681 5.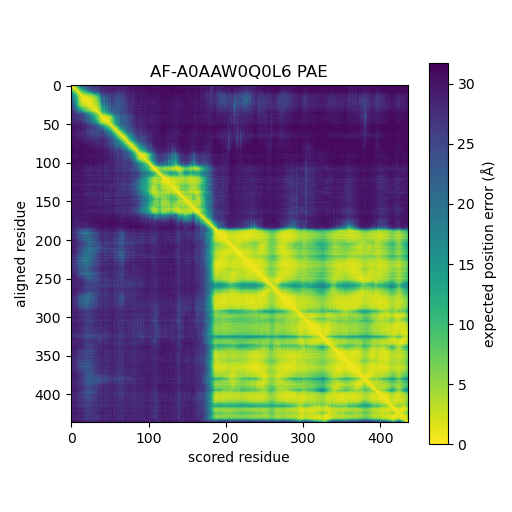500 1.00 70.38 147 GLY A O 1
ATOM 1171 N N . GLU A 1 148 ? 27.648 -25.158 3.622 1.00 69.69 148 GLU A N 1
ATOM 1172 C CA . GLU A 1 148 ? 26.707 -26.141 4.184 1.00 69.69 148 GLU A CA 1
ATOM 1173 C C . GLU A 1 148 ? 27.394 -27.314 4.915 1.00 69.69 148 GLU A C 1
ATOM 1175 O O . GLU A 1 148 ? 26.829 -27.906 5.834 1.00 69.69 148 GLU A O 1
ATOM 1180 N N . LYS A 1 149 ? 28.649 -27.627 4.573 1.00 72.50 149 LYS A N 1
ATOM 1181 C CA . LYS A 1 149 ? 29.422 -28.721 5.189 1.00 72.50 149 LYS A CA 1
ATOM 1182 C C . LYS A 1 149 ? 30.090 -28.350 6.518 1.00 72.50 149 LYS A C 1
ATOM 1184 O O . LYS A 1 149 ? 30.548 -29.240 7.227 1.00 72.50 149 LYS A O 1
ATOM 1189 N N . THR A 1 150 ? 30.156 -27.066 6.867 1.00 74.69 150 THR A N 1
ATOM 1190 C CA . THR A 1 150 ? 30.834 -26.601 8.086 1.00 74.69 150 THR A CA 1
ATOM 1191 C C . THR A 1 150 ? 29.847 -26.602 9.260 1.00 74.69 150 THR A C 1
ATOM 1193 O O . THR A 1 150 ? 28.882 -25.834 9.206 1.00 74.69 150 THR A O 1
ATOM 1196 N N . PRO A 1 151 ? 30.041 -27.415 10.313 1.00 75.12 151 PRO A N 1
ATOM 1197 C CA . PRO A 1 151 ? 29.111 -27.484 11.441 1.00 75.12 151 PRO A CA 1
ATOM 1198 C C . PRO A 1 151 ? 29.177 -26.222 12.312 1.00 75.12 151 PRO A C 1
ATOM 1200 O O . PRO A 1 151 ? 30.239 -25.623 12.473 1.00 75.12 151 PRO A O 1
ATOM 1203 N N . ASP A 1 152 ? 28.059 -25.842 12.932 1.00 73.50 152 ASP A N 1
ATOM 1204 C CA . ASP A 1 152 ? 27.956 -24.614 13.741 1.00 73.50 152 ASP A CA 1
ATOM 1205 C C . ASP A 1 152 ? 28.875 -24.630 14.975 1.00 73.50 152 ASP A C 1
ATOM 1207 O O . ASP A 1 152 ? 29.409 -23.595 15.378 1.00 73.50 152 ASP A O 1
ATOM 1211 N N . ALA A 1 153 ? 29.140 -25.819 15.525 1.00 73.44 153 ALA A N 1
ATOM 1212 C CA . ALA A 1 153 ? 30.082 -26.009 16.627 1.00 73.44 153 ALA A CA 1
ATOM 1213 C C . ALA A 1 153 ? 31.518 -25.589 16.266 1.00 73.44 153 ALA A C 1
ATOM 1215 O O . ALA A 1 153 ? 32.250 -25.138 17.137 1.00 73.44 153 ALA A O 1
ATOM 1216 N N . ALA A 1 154 ? 31.912 -25.681 14.991 1.00 72.12 154 ALA A N 1
ATOM 1217 C CA . ALA A 1 154 ? 33.249 -25.290 14.545 1.00 72.12 154 ALA A CA 1
ATOM 1218 C C . ALA A 1 154 ? 33.426 -23.767 14.413 1.00 72.12 154 ALA A C 1
ATOM 1220 O O . ALA A 1 154 ? 34.544 -23.296 14.231 1.00 72.12 154 ALA A O 1
ATOM 1221 N N . VAL A 1 155 ? 32.332 -22.997 14.468 1.00 76.38 155 VAL A N 1
ATOM 1222 C CA . VAL A 1 155 ? 32.322 -21.550 14.186 1.00 76.38 155 VAL A CA 1
ATOM 1223 C C . VAL A 1 155 ? 31.855 -20.743 15.402 1.00 76.38 155 VAL A C 1
ATOM 1225 O O . VAL A 1 155 ? 31.790 -19.520 15.341 1.00 76.38 155 VAL A O 1
ATOM 1228 N N . THR A 1 156 ? 31.523 -21.401 16.516 1.00 78.06 156 THR A N 1
ATOM 1229 C CA . THR A 1 156 ? 30.973 -20.746 17.710 1.00 78.06 156 THR A CA 1
ATOM 1230 C C . THR A 1 156 ? 32.083 -20.230 18.625 1.00 78.06 156 THR A C 1
ATOM 1232 O O . THR A 1 156 ? 32.742 -21.042 19.271 1.00 78.06 156 THR A O 1
ATOM 1235 N N . PRO A 1 157 ? 32.289 -18.900 18.730 1.00 77.94 157 PRO A N 1
ATOM 1236 C CA . PRO A 1 157 ? 33.248 -18.338 19.663 1.00 77.94 157 PRO A CA 1
ATOM 1237 C C . PRO A 1 157 ? 32.697 -18.347 21.089 1.00 77.94 157 PRO A C 1
ATOM 1239 O O . PRO A 1 157 ? 31.492 -18.188 21.307 1.00 77.94 157 PRO A O 1
ATOM 1242 N N . ASP A 1 158 ? 33.587 -18.444 22.072 1.00 72.56 158 ASP A N 1
ATOM 1243 C CA . ASP A 1 158 ? 33.201 -18.428 23.481 1.00 72.56 158 ASP A CA 1
ATOM 1244 C C . ASP A 1 158 ? 32.478 -17.125 23.851 1.00 72.56 158 ASP A C 1
ATOM 1246 O O . ASP A 1 158 ? 32.967 -16.019 23.611 1.00 72.56 158 ASP A O 1
ATOM 1250 N N . GLY A 1 159 ? 31.292 -17.255 24.451 1.00 72.25 159 GLY A N 1
ATOM 1251 C CA . GLY A 1 159 ? 30.477 -16.119 24.894 1.00 72.25 159 GLY A CA 1
ATOM 1252 C C . GLY A 1 159 ? 29.621 -15.455 23.810 1.00 72.25 159 GLY A C 1
ATOM 1253 O O . GLY A 1 159 ? 28.902 -14.508 24.126 1.00 72.25 159 GLY A O 1
ATOM 1254 N N . TYR A 1 160 ? 29.635 -15.958 22.569 1.00 76.25 160 TYR A N 1
ATOM 1255 C CA . TYR A 1 160 ? 28.825 -15.436 21.466 1.00 76.25 160 TYR A CA 1
ATOM 1256 C C . TYR A 1 160 ? 27.839 -16.476 20.929 1.00 76.25 160 TYR A C 1
ATOM 1258 O O . TYR A 1 160 ? 28.141 -17.659 20.809 1.00 76.25 160 TYR A O 1
ATOM 1266 N N . SER A 1 161 ? 26.641 -16.022 20.553 1.00 78.50 161 SER A N 1
ATOM 1267 C CA . SER A 1 161 ? 25.683 -16.849 19.817 1.00 78.50 161 SER A CA 1
ATOM 1268 C C . SER A 1 161 ? 25.858 -16.639 18.315 1.00 78.50 161 SER A C 1
ATOM 1270 O O . SER A 1 161 ? 25.691 -15.516 17.837 1.00 78.50 161 SER A O 1
ATOM 1272 N N . VAL A 1 162 ? 26.125 -17.708 17.568 1.00 80.19 162 VAL A N 1
ATOM 1273 C CA . VAL A 1 162 ? 26.289 -17.638 16.109 1.00 80.19 162 VAL A CA 1
ATOM 1274 C C . VAL A 1 162 ? 24.937 -17.657 15.395 1.00 80.19 162 VAL A C 1
ATOM 1276 O O . VAL A 1 162 ? 23.990 -18.328 15.821 1.00 80.19 162 VAL A O 1
ATOM 1279 N N . TYR A 1 163 ? 24.857 -16.885 14.311 1.00 76.38 163 TYR A N 1
ATOM 1280 C CA . TYR A 1 163 ? 23.760 -16.888 13.349 1.00 76.38 163 TYR A CA 1
ATOM 1281 C C . TYR A 1 163 ? 24.356 -16.964 11.946 1.00 76.38 163 TYR A C 1
ATOM 1283 O O . TYR A 1 163 ? 25.189 -16.135 11.580 1.00 76.38 163 TYR A O 1
ATOM 1291 N N . ARG A 1 164 ? 23.933 -17.964 11.173 1.00 79.31 164 ARG A N 1
ATOM 1292 C CA . ARG A 1 164 ? 24.427 -18.231 9.823 1.00 79.31 164 ARG A CA 1
ATOM 1293 C C . ARG A 1 164 ? 23.320 -18.012 8.806 1.00 79.31 164 ARG A C 1
ATOM 1295 O O . ARG A 1 164 ? 22.268 -18.633 8.902 1.00 79.31 164 ARG A O 1
ATOM 1302 N N . GLY A 1 165 ? 23.561 -17.112 7.854 1.00 69.75 165 GLY A N 1
ATOM 1303 C CA . GLY A 1 165 ? 22.596 -16.786 6.801 1.00 69.75 165 GLY A CA 1
ATOM 1304 C C . GLY A 1 165 ? 22.419 -17.897 5.763 1.00 69.75 165 GLY A C 1
ATOM 1305 O O . GLY A 1 165 ? 21.408 -17.917 5.072 1.00 69.75 165 GLY A O 1
ATOM 1306 N N . ASP A 1 166 ? 23.377 -18.822 5.670 1.00 69.94 166 ASP A N 1
ATOM 1307 C CA . ASP A 1 166 ? 23.368 -19.960 4.748 1.00 69.94 166 ASP A CA 1
ATOM 1308 C C . ASP A 1 166 ? 22.622 -21.196 5.289 1.00 69.94 166 ASP A C 1
ATOM 1310 O O . ASP A 1 166 ? 22.422 -22.158 4.552 1.00 69.94 166 ASP A O 1
ATOM 1314 N N . ARG A 1 167 ? 22.171 -21.182 6.554 1.00 68.12 167 ARG A N 1
ATOM 1315 C CA . ARG A 1 167 ? 21.404 -22.281 7.163 1.00 68.12 167 ARG A CA 1
ATOM 1316 C C . ARG A 1 167 ? 19.899 -22.066 7.021 1.00 68.12 167 ARG A C 1
ATOM 1318 O O . ARG A 1 167 ? 19.384 -20.980 7.288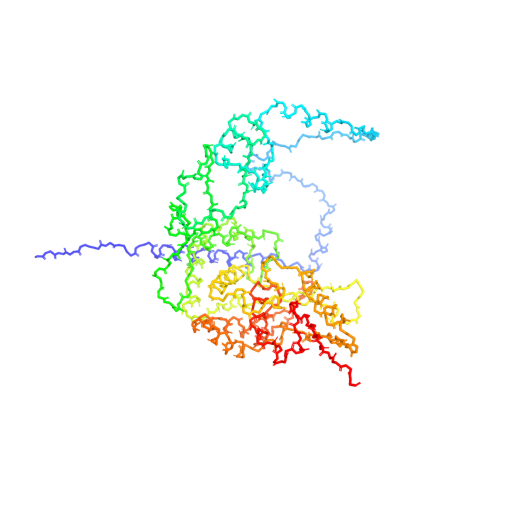 1.00 68.12 167 ARG A O 1
ATOM 1325 N N . SER A 1 168 ? 19.174 -23.128 6.667 1.00 58.88 168 SER A N 1
ATOM 1326 C CA . SER A 1 168 ? 17.710 -23.129 6.733 1.00 58.88 168 SER A CA 1
ATOM 1327 C C . SER A 1 168 ? 17.240 -23.186 8.196 1.00 58.88 168 SER A C 1
ATOM 1329 O O . SER A 1 168 ? 17.919 -23.734 9.066 1.00 58.88 168 SER A O 1
ATOM 1331 N N . ALA A 1 169 ? 16.066 -22.618 8.493 1.00 55.75 169 ALA A N 1
ATOM 1332 C CA . ALA A 1 169 ? 15.535 -22.488 9.858 1.00 55.75 169 ALA A CA 1
ATOM 1333 C C . ALA A 1 169 ? 15.355 -23.827 10.611 1.00 55.75 169 ALA A C 1
ATOM 1335 O O . ALA A 1 169 ? 15.195 -23.825 11.827 1.00 55.75 169 ALA A O 1
ATOM 1336 N N . VAL A 1 170 ? 15.392 -24.959 9.901 1.00 52.12 170 VAL A N 1
ATOM 1337 C CA . VAL A 1 170 ? 15.249 -26.312 10.460 1.00 52.12 170 VAL A CA 1
ATOM 1338 C C . VAL A 1 170 ? 16.567 -26.828 11.060 1.00 52.12 170 VAL A C 1
ATOM 1340 O O . VAL A 1 170 ? 16.540 -27.605 12.008 1.00 52.12 170 VAL A O 1
ATOM 1343 N N . GLU A 1 171 ? 17.720 -26.369 10.564 1.00 49.09 171 GLU A N 1
ATOM 1344 C CA . GLU A 1 171 ? 19.042 -26.885 10.961 1.00 49.09 171 GLU A CA 1
ATOM 1345 C C . GLU A 1 171 ? 19.721 -26.080 12.079 1.00 49.09 171 GLU A C 1
ATOM 1347 O O . GLU A 1 171 ? 20.619 -26.590 12.741 1.00 49.09 171 GLU A O 1
ATOM 1352 N N . SER A 1 172 ? 19.294 -24.838 12.332 1.00 50.28 172 SER A N 1
ATOM 1353 C CA . SER A 1 172 ? 19.979 -23.925 13.266 1.00 50.28 172 SER A CA 1
ATOM 1354 C C . SER A 1 172 ? 19.639 -24.140 14.748 1.00 50.28 172 SER A C 1
ATOM 1356 O O . SER A 1 172 ? 20.114 -23.389 15.603 1.00 50.28 172 SER A O 1
ATOM 1358 N N . GLY A 1 173 ? 18.782 -25.119 15.076 1.00 41.88 173 GLY A N 1
ATOM 1359 C CA . GLY A 1 173 ? 18.394 -25.467 16.452 1.00 41.88 173 GLY A CA 1
ATOM 1360 C C . GLY A 1 173 ? 17.733 -24.338 17.261 1.00 41.88 173 GLY A C 1
ATOM 1361 O O . GLY A 1 173 ? 17.410 -24.525 18.433 1.00 41.88 173 GLY A O 1
ATOM 1362 N N . LYS A 1 174 ? 17.514 -23.166 16.658 1.00 35.75 174 LYS A N 1
ATOM 1363 C CA . LYS A 1 174 ? 16.812 -22.032 17.247 1.00 35.75 174 LYS A CA 1
ATOM 1364 C C . LYS A 1 174 ? 15.400 -22.025 16.701 1.00 35.75 174 LYS A C 1
ATOM 1366 O O . LYS A 1 174 ? 15.175 -21.756 15.525 1.00 35.75 174 LYS A O 1
ATOM 1371 N N . THR A 1 175 ? 14.448 -22.281 17.587 1.00 33.59 175 THR A N 1
ATOM 1372 C CA . THR A 1 175 ? 13.034 -22.019 17.351 1.00 33.59 175 THR A CA 1
ATOM 1373 C C . THR A 1 175 ? 12.863 -20.516 17.120 1.00 33.59 175 THR A C 1
ATOM 1375 O O . THR A 1 175 ? 12.649 -19.745 18.053 1.00 33.59 175 THR A O 1
ATOM 1378 N N . GLU A 1 176 ? 12.952 -20.067 15.869 1.00 32.72 176 GLU A N 1
ATOM 1379 C CA . GLU A 1 176 ? 12.043 -19.008 15.464 1.00 32.72 176 GLU A CA 1
ATOM 1380 C C . GLU A 1 176 ? 10.638 -19.569 15.672 1.00 32.72 176 GLU A C 1
ATOM 1382 O O . GLU A 1 176 ? 10.323 -20.662 15.199 1.00 32.72 176 GLU A O 1
ATOM 1387 N N . GLU A 1 177 ? 9.779 -18.827 16.367 1.00 33.69 177 GLU A N 1
ATOM 1388 C CA . GLU A 1 177 ? 8.330 -19.008 16.295 1.00 33.69 177 GLU A CA 1
ATOM 1389 C C . GLU A 1 177 ? 7.854 -18.673 14.869 1.00 33.69 177 GLU A C 1
ATOM 1391 O O . GLU A 1 177 ? 7.124 -17.712 14.618 1.00 33.69 177 GLU A O 1
ATOM 1396 N N . ARG A 1 178 ? 8.303 -19.458 13.892 1.00 30.22 178 ARG A N 1
ATOM 1397 C CA . ARG A 1 178 ? 7.753 -19.501 12.557 1.00 30.22 178 ARG A CA 1
ATOM 1398 C C . ARG A 1 178 ? 6.604 -20.480 12.643 1.00 30.22 178 ARG A C 1
ATOM 1400 O O . ARG A 1 178 ? 6.776 -21.694 12.624 1.00 30.22 178 ARG A O 1
ATOM 1407 N N . TRP A 1 179 ? 5.426 -19.909 12.841 1.00 33.31 179 TRP A N 1
ATOM 1408 C CA . TRP A 1 179 ? 4.159 -20.613 12.851 1.00 33.31 179 TRP A CA 1
ATOM 1409 C C . TRP A 1 179 ? 4.029 -21.413 11.553 1.00 33.31 179 TRP A C 1
ATOM 1411 O O . TRP A 1 179 ? 3.604 -20.887 10.527 1.00 33.31 179 TRP A O 1
ATOM 1421 N N . HIS A 1 180 ? 4.364 -22.700 11.595 1.00 30.33 180 HIS A N 1
ATOM 1422 C CA . HIS A 1 180 ? 3.672 -23.665 10.762 1.00 30.33 180 HIS A CA 1
ATOM 1423 C C . HIS A 1 180 ? 2.268 -23.775 11.341 1.00 30.33 180 HIS A C 1
ATOM 1425 O O . HIS A 1 180 ? 1.969 -24.617 12.184 1.00 30.33 180 HIS A O 1
ATOM 1431 N N . SER A 1 181 ? 1.413 -22.844 10.929 1.00 35.47 181 SER A N 1
ATOM 1432 C CA . SER A 1 181 ? -0.019 -23.032 11.014 1.00 35.47 181 SER A CA 1
ATOM 1433 C C . SER A 1 181 ? -0.327 -24.247 10.148 1.00 35.47 181 SER A C 1
ATOM 1435 O O . SER A 1 181 ? -0.351 -24.162 8.922 1.00 35.47 181 SER A O 1
ATOM 1437 N N . SER A 1 182 ? -0.542 -25.395 10.779 1.00 37.12 182 SER A N 1
ATOM 1438 C CA . SER A 1 182 ? -1.331 -26.484 10.214 1.00 37.12 182 SER A CA 1
ATOM 1439 C C . SER A 1 182 ? -2.785 -26.012 10.113 1.00 37.12 182 SER A C 1
ATOM 1441 O O . SER A 1 182 ? -3.683 -26.469 10.812 1.00 37.12 182 SER A O 1
ATOM 1443 N N . SER A 1 183 ? -3.007 -25.013 9.268 1.00 37.72 183 SER A N 1
ATOM 1444 C CA . SER A 1 183 ? -4.312 -24.502 8.890 1.00 37.72 183 SER A CA 1
ATOM 1445 C C . SER A 1 183 ? -4.497 -24.821 7.420 1.00 37.72 183 SER A C 1
ATOM 1447 O O . SER A 1 183 ? -3.605 -24.565 6.612 1.00 37.72 183 SER A O 1
ATOM 1449 N N . ASN A 1 184 ? -5.652 -25.398 7.104 1.00 41.41 184 ASN A N 1
ATOM 1450 C CA . ASN A 1 184 ? -6.181 -25.577 5.756 1.00 41.41 184 ASN A CA 1
ATOM 1451 C C . ASN A 1 184 ? -5.674 -24.485 4.785 1.00 41.41 184 ASN A C 1
ATOM 1453 O O . ASN A 1 184 ? -5.791 -23.305 5.123 1.00 41.41 184 ASN A O 1
ATOM 1457 N N . PRO A 1 185 ? -5.170 -24.823 3.586 1.00 49.09 185 PRO A N 1
ATOM 1458 C CA . PRO A 1 185 ? -4.427 -23.891 2.728 1.00 49.09 185 PRO A CA 1
ATOM 1459 C C . PRO A 1 185 ? -5.265 -22.762 2.086 1.00 49.09 185 PRO A C 1
ATOM 1461 O O . PRO A 1 185 ? -4.809 -22.129 1.141 1.00 49.09 185 PRO A O 1
ATOM 1464 N N . GLY A 1 186 ? -6.481 -22.482 2.567 1.00 62.22 186 GLY A N 1
ATOM 1465 C CA . GLY A 1 186 ? -7.413 -21.554 1.917 1.00 62.22 186 GLY A CA 1
ATOM 1466 C C . GLY A 1 186 ? -7.887 -20.353 2.737 1.00 62.22 186 GLY A C 1
ATOM 1467 O O . GLY A 1 186 ? -8.286 -19.361 2.133 1.00 62.22 186 GLY A O 1
ATOM 1468 N N . VAL A 1 187 ? -7.877 -20.404 4.075 1.00 70.12 187 VAL A N 1
ATOM 1469 C CA . VAL A 1 187 ? -8.557 -19.388 4.905 1.00 70.12 187 VAL A CA 1
ATOM 1470 C C . VAL A 1 187 ? -7.567 -18.693 5.832 1.00 70.12 187 VAL A C 1
ATOM 1472 O O . VAL A 1 187 ? -6.960 -19.322 6.697 1.00 70.12 187 VAL A O 1
ATOM 1475 N N . LEU A 1 188 ? -7.417 -17.379 5.654 1.00 87.69 188 LEU A N 1
ATOM 1476 C CA . LEU A 1 188 ? -6.630 -16.527 6.540 1.00 87.69 188 LEU A CA 1
ATOM 1477 C C . LEU A 1 188 ? -7.269 -16.496 7.934 1.00 87.69 188 LEU A C 1
ATOM 1479 O O . LEU A 1 188 ? -8.390 -16.028 8.101 1.00 87.69 188 LEU A O 1
ATOM 1483 N N . THR A 1 189 ? -6.522 -16.936 8.943 1.00 92.31 189 THR A N 1
ATOM 1484 C CA . THR A 1 189 ? -6.911 -16.838 10.355 1.00 92.31 189 THR A CA 1
ATOM 1485 C C . THR A 1 189 ? -5.883 -16.035 11.136 1.00 92.31 189 THR A C 1
ATOM 1487 O O . THR A 1 189 ? -4.678 -16.207 10.941 1.00 92.31 189 THR A O 1
ATOM 1490 N N . VAL A 1 190 ? -6.348 -15.195 12.055 1.00 94.69 190 VAL A N 1
ATOM 1491 C CA . VAL A 1 190 ? -5.510 -14.386 12.941 1.00 94.69 190 VAL A CA 1
ATOM 1492 C C . VAL A 1 190 ? -5.539 -14.932 14.365 1.00 94.69 190 VAL A C 1
ATOM 1494 O O . VAL A 1 190 ? -6.577 -15.357 14.875 1.00 94.69 190 VAL A O 1
ATOM 1497 N N . THR A 1 191 ? -4.386 -14.919 15.031 1.00 96.00 191 THR A N 1
ATOM 1498 C CA . THR A 1 191 ? -4.263 -15.384 16.417 1.00 96.00 191 THR A CA 1
ATOM 1499 C C . THR A 1 191 ? -4.439 -14.242 17.412 1.00 96.00 191 THR A C 1
ATOM 1501 O O . THR A 1 191 ? -4.151 -13.079 17.120 1.00 96.00 191 THR A O 1
ATOM 1504 N N . HIS A 1 192 ? -4.824 -14.583 18.644 1.00 95.50 192 HIS A N 1
ATOM 1505 C CA . HIS A 1 192 ? -4.938 -13.618 19.740 1.00 95.50 192 HIS A CA 1
ATOM 1506 C C . HIS A 1 192 ? -3.664 -12.781 19.929 1.00 95.50 192 HIS A C 1
ATOM 1508 O O . HIS A 1 192 ? -3.729 -11.565 20.099 1.00 95.50 192 HIS A O 1
ATOM 1514 N N . SER A 1 193 ? -2.491 -13.421 19.867 1.00 95.62 193 SER A N 1
ATOM 1515 C CA . SER A 1 193 ? -1.196 -12.743 20.013 1.00 95.62 193 SER A CA 1
ATOM 1516 C C . SER A 1 193 ? -0.953 -11.721 18.896 1.00 95.62 193 SER A C 1
ATOM 1518 O O . SER A 1 193 ? -0.548 -10.586 19.162 1.00 95.62 193 SER A O 1
ATOM 1520 N N . GLN A 1 194 ? -1.276 -12.075 17.646 1.00 95.50 194 GLN A N 1
ATOM 1521 C CA . GLN A 1 194 ? -1.158 -11.162 16.506 1.00 95.50 194 GLN A CA 1
ATOM 1522 C C . GLN A 1 194 ? -2.064 -9.937 16.667 1.00 95.50 194 GLN A C 1
ATOM 1524 O O . GLN A 1 194 ? -1.613 -8.804 16.476 1.00 95.50 194 GLN A O 1
ATOM 1529 N N . VAL A 1 195 ? -3.317 -10.147 17.079 1.00 96.50 195 VAL A N 1
ATOM 1530 C CA . VAL A 1 195 ? -4.281 -9.063 17.311 1.00 96.50 195 VAL A CA 1
ATOM 1531 C C . VAL A 1 195 ? -3.846 -8.179 18.478 1.00 96.50 195 VAL A C 1
ATOM 1533 O O . VAL A 1 195 ? -3.801 -6.956 18.343 1.00 96.50 195 VAL A O 1
ATOM 1536 N N . GLN A 1 196 ? -3.435 -8.771 19.600 1.00 95.81 196 GLN A N 1
ATOM 1537 C CA . GLN A 1 196 ? -2.934 -8.034 20.760 1.00 95.81 196 GLN A CA 1
ATOM 1538 C C . GLN A 1 196 ? -1.715 -7.175 20.397 1.00 95.81 196 GLN A C 1
ATOM 1540 O O . GLN A 1 196 ? -1.631 -6.008 20.791 1.00 95.81 196 GLN A O 1
ATOM 1545 N N . LYS A 1 197 ? -0.778 -7.723 19.613 1.00 95.62 197 LYS A N 1
ATOM 1546 C CA . LYS A 1 197 ? 0.392 -6.994 19.111 1.00 95.62 197 LYS A CA 1
ATOM 1547 C C . LYS A 1 197 ? -0.027 -5.834 18.207 1.00 95.62 197 LYS A C 1
ATOM 1549 O O . LYS A 1 197 ? 0.468 -4.721 18.394 1.00 95.62 197 LYS A O 1
ATOM 1554 N N . ALA A 1 198 ? -0.962 -6.060 17.283 1.00 95.50 198 ALA A N 1
ATOM 1555 C CA . ALA A 1 198 ? -1.479 -5.0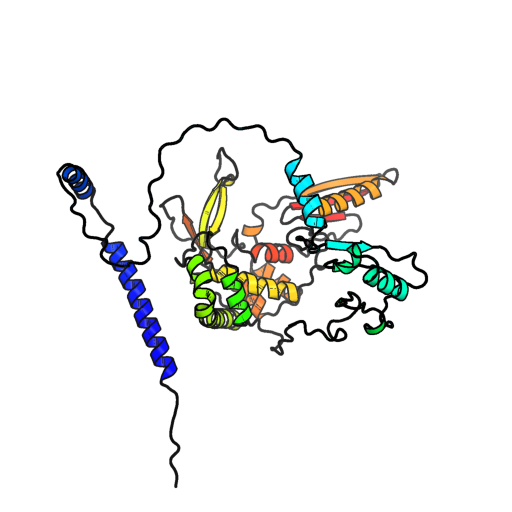18 16.398 1.00 95.50 198 ALA A CA 1
ATOM 1556 C C . ALA A 1 198 ? -2.119 -3.861 17.187 1.00 95.50 198 ALA A C 1
ATOM 1558 O O . ALA A 1 198 ? -1.806 -2.697 16.923 1.00 95.50 198 ALA A O 1
ATOM 1559 N N . LEU A 1 199 ? -2.930 -4.172 18.205 1.00 95.25 199 LEU A N 1
ATOM 1560 C CA . LEU A 1 199 ? -3.563 -3.188 19.091 1.00 95.25 199 LEU A CA 1
ATOM 1561 C C . LEU A 1 199 ? -2.532 -2.404 19.923 1.00 95.25 199 LEU A C 1
ATOM 1563 O O . LEU A 1 199 ? -2.587 -1.175 19.981 1.00 95.25 199 LEU A O 1
ATOM 1567 N N . LYS A 1 200 ? -1.528 -3.075 20.503 1.00 94.06 200 LYS A N 1
ATOM 1568 C CA . LYS A 1 200 ? -0.459 -2.419 21.286 1.00 94.06 200 LYS A CA 1
ATOM 1569 C C . LYS A 1 200 ? 0.428 -1.495 20.434 1.00 94.06 200 LYS A C 1
ATOM 1571 O O . LYS A 1 200 ? 0.962 -0.505 20.941 1.00 94.06 200 LYS A O 1
ATOM 1576 N N . GLN A 1 201 ? 0.566 -1.774 19.138 1.00 93.38 201 GLN A N 1
ATOM 1577 C CA . GLN A 1 201 ? 1.336 -0.957 18.190 1.00 93.38 201 GLN A CA 1
ATOM 1578 C C . GLN A 1 201 ? 0.574 0.258 17.641 1.00 93.38 201 GLN A C 1
ATOM 1580 O O . GLN A 1 201 ? 1.145 1.063 16.899 1.00 93.38 201 GLN A O 1
ATOM 1585 N N . VAL A 1 202 ? -0.702 0.430 17.993 1.00 93.44 202 VAL A N 1
ATOM 1586 C CA . VAL A 1 202 ? -1.470 1.616 17.606 1.00 93.44 202 VAL A CA 1
ATOM 1587 C C . VAL A 1 202 ? -0.792 2.882 18.146 1.00 93.44 202 VAL A C 1
ATOM 1589 O O . VAL A 1 202 ? -0.272 2.923 19.267 1.00 93.44 202 VAL A O 1
ATOM 1592 N N . ASN A 1 203 ? -0.777 3.943 17.335 1.00 92.69 203 ASN A N 1
ATOM 1593 C CA . ASN A 1 203 ? -0.301 5.247 17.782 1.00 92.69 203 ASN A CA 1
ATOM 1594 C C . ASN A 1 203 ? -1.436 5.970 18.544 1.00 92.69 203 ASN A C 1
ATOM 1596 O O . ASN A 1 203 ? -2.449 6.307 17.926 1.00 92.69 203 ASN A O 1
ATOM 1600 N N . PRO A 1 204 ? -1.266 6.251 19.852 1.00 92.81 204 PRO A N 1
ATOM 1601 C CA . PRO A 1 204 ? -2.297 6.843 20.710 1.00 92.81 204 PRO A CA 1
ATOM 1602 C C . PRO A 1 204 ? -2.646 8.303 20.375 1.00 92.81 204 PRO A C 1
ATOM 1604 O O . PRO A 1 204 ? -3.593 8.845 20.940 1.00 92.81 204 PRO A O 1
ATOM 1607 N N . HIS A 1 205 ? -1.882 8.959 19.500 1.00 91.88 205 HIS A N 1
ATOM 1608 C CA . HIS A 1 205 ? -2.094 10.353 19.094 1.00 91.88 205 HIS A CA 1
ATOM 1609 C C . HIS A 1 205 ? -2.738 10.485 17.707 1.00 91.88 205 HIS A C 1
ATOM 1611 O O . HIS A 1 205 ? -2.918 11.598 17.220 1.00 91.88 205 HIS A O 1
ATOM 1617 N N . LYS A 1 206 ? -3.068 9.369 17.043 1.00 88.69 206 LYS A N 1
ATOM 1618 C CA . LYS A 1 206 ? -3.803 9.395 15.770 1.00 88.69 206 LYS A CA 1
ATOM 1619 C C . LYS A 1 206 ? -5.237 9.899 15.984 1.00 88.69 206 LYS A C 1
ATOM 1621 O O . LYS A 1 206 ? -5.791 9.796 17.075 1.00 88.69 206 LYS A O 1
ATOM 1626 N N . ALA A 1 207 ? -5.837 10.420 14.917 1.00 88.44 207 ALA A N 1
ATOM 1627 C CA . ALA A 1 207 ? -7.241 10.814 14.916 1.00 88.44 207 ALA A CA 1
ATOM 1628 C C . ALA A 1 207 ? -8.170 9.601 15.095 1.00 88.44 207 ALA A C 1
ATOM 1630 O O . ALA A 1 207 ? -7.848 8.489 14.666 1.00 88.44 207 ALA A O 1
ATOM 1631 N N . VAL A 1 208 ? -9.320 9.855 15.718 1.00 90.69 208 VAL A N 1
ATOM 1632 C CA . VAL A 1 208 ? -10.410 8.892 15.916 1.00 90.69 208 VAL A CA 1
ATOM 1633 C C . VAL A 1 208 ? -11.135 8.653 14.587 1.00 90.69 208 VAL A C 1
ATOM 1635 O O . VAL A 1 208 ? -11.256 9.573 13.774 1.00 90.69 208 VAL A O 1
ATOM 1638 N N . GLY A 1 209 ? -11.560 7.411 14.353 1.00 89.31 209 GLY A N 1
ATOM 1639 C CA . GLY A 1 209 ? -12.355 7.036 13.185 1.00 89.31 209 GLY A CA 1
ATOM 1640 C C . GLY A 1 209 ? -13.840 7.405 13.329 1.00 89.31 209 GLY A C 1
ATOM 1641 O O . GLY A 1 209 ? -14.248 7.972 14.344 1.00 89.31 209 GLY A O 1
ATOM 1642 N N . PRO A 1 210 ? -14.673 7.080 12.327 1.00 90.25 210 PRO A N 1
ATOM 1643 C CA . PRO A 1 210 ? -16.126 7.284 12.387 1.00 90.25 210 PRO A CA 1
ATOM 1644 C C . PRO A 1 210 ? -16.826 6.443 13.464 1.00 90.25 210 PRO A C 1
ATOM 1646 O O . PRO A 1 210 ? -17.954 6.742 13.834 1.00 90.25 210 PRO A O 1
ATOM 1649 N N . ASP A 1 211 ? -16.162 5.405 13.970 1.00 90.56 211 ASP A N 1
ATOM 1650 C CA . ASP A 1 211 ? -16.626 4.531 15.048 1.00 90.56 211 ASP A CA 1
ATOM 1651 C C . ASP A 1 211 ? -16.538 5.175 16.442 1.00 90.56 211 ASP A C 1
ATOM 1653 O O . ASP A 1 211 ? -17.018 4.601 17.415 1.00 90.56 211 ASP A O 1
ATOM 1657 N N . GLY A 1 212 ? -15.898 6.343 16.572 1.00 89.62 212 GLY A N 1
ATOM 1658 C CA . GLY A 1 212 ? -15.751 7.047 17.850 1.00 89.62 212 GLY A CA 1
ATOM 1659 C C . GLY A 1 212 ? -14.757 6.396 18.823 1.00 89.62 212 GLY A C 1
ATOM 1660 O O . GLY A 1 212 ? -14.501 6.937 19.901 1.00 89.62 212 GLY A O 1
ATOM 1661 N N . VAL A 1 213 ? -14.141 5.269 18.453 1.00 91.56 213 VAL A N 1
ATOM 1662 C CA . VAL A 1 213 ? -13.225 4.531 19.326 1.00 91.56 213 VAL A CA 1
ATOM 1663 C C . VAL A 1 213 ? -11.837 5.168 19.307 1.00 91.56 213 VAL A C 1
ATOM 1665 O O . VAL A 1 213 ? -11.138 5.209 18.292 1.00 91.56 213 VAL A O 1
ATOM 1668 N N . SER A 1 214 ? -11.398 5.648 20.470 1.00 93.06 214 SER A N 1
ATOM 1669 C CA . SER A 1 214 ? -10.088 6.285 20.598 1.00 93.06 214 SER A CA 1
ATOM 1670 C C . SER A 1 214 ? -8.939 5.279 20.421 1.00 93.06 214 SER A C 1
ATOM 1672 O O . SER A 1 214 ? -8.926 4.241 21.093 1.00 93.06 214 SER A O 1
ATOM 1674 N N . PRO A 1 215 ? -7.894 5.605 19.630 1.00 93.88 215 PRO A N 1
ATOM 1675 C CA . PRO A 1 215 ? -6.696 4.771 19.525 1.00 93.88 215 PRO A CA 1
ATOM 1676 C C . PRO A 1 215 ? -6.007 4.532 20.878 1.00 93.88 215 PRO A C 1
ATOM 1678 O O . PRO A 1 215 ? -5.355 3.506 21.067 1.00 93.88 215 PRO A O 1
ATOM 1681 N N . ARG A 1 216 ? -6.158 5.463 21.835 1.00 94.38 216 ARG A N 1
ATOM 1682 C CA . ARG A 1 216 ? -5.649 5.300 23.207 1.00 94.38 216 ARG A CA 1
ATOM 1683 C C . ARG A 1 216 ? -6.316 4.135 23.918 1.00 94.38 216 ARG A C 1
ATOM 1685 O O . ARG A 1 216 ? -5.623 3.349 24.548 1.00 94.38 216 ARG A O 1
ATOM 1692 N N . VAL A 1 217 ? -7.635 4.010 23.783 1.00 93.56 217 VAL A N 1
ATOM 1693 C CA . VAL A 1 217 ? -8.409 2.935 24.414 1.00 93.56 217 VAL A CA 1
ATOM 1694 C C . VAL A 1 217 ? -7.989 1.588 23.838 1.00 93.56 217 VAL A C 1
ATOM 1696 O O . VAL A 1 217 ? -7.673 0.680 24.596 1.00 93.56 217 VAL A O 1
ATOM 1699 N N . LEU A 1 218 ? -7.876 1.481 22.512 1.00 93.94 218 LEU A N 1
ATOM 1700 C CA . LEU A 1 218 ? -7.436 0.243 21.860 1.00 93.94 218 LEU A CA 1
ATOM 1701 C C . LEU A 1 218 ? -6.025 -0.181 22.272 1.00 93.94 218 LEU A C 1
ATOM 1703 O O . LEU A 1 218 ? -5.762 -1.370 22.416 1.00 93.94 218 LEU A O 1
ATOM 1707 N N . LYS A 1 219 ? -5.123 0.781 22.484 1.00 95.25 219 LYS A N 1
ATOM 1708 C CA . LYS A 1 219 ? -3.763 0.495 22.940 1.00 95.25 219 LYS A CA 1
ATOM 1709 C C . LYS A 1 219 ? -3.722 0.077 24.410 1.00 95.25 219 LYS A C 1
ATOM 1711 O O . LYS A 1 219 ? -3.105 -0.934 24.734 1.00 95.25 219 LYS A O 1
ATOM 1716 N N . THR A 1 220 ? -4.353 0.855 25.291 1.00 93.88 220 THR A N 1
ATOM 1717 C CA . THR A 1 220 ? -4.312 0.641 26.746 1.00 93.88 220 THR A CA 1
ATOM 1718 C C . THR A 1 220 ? -5.093 -0.604 27.155 1.00 93.88 220 THR A C 1
ATOM 1720 O O . THR A 1 220 ? -4.607 -1.393 27.956 1.00 93.88 220 THR A O 1
ATOM 1723 N N . CYS A 1 221 ? -6.269 -0.819 26.564 1.00 92.88 221 CYS A N 1
ATOM 1724 C CA . CYS A 1 221 ? -7.125 -1.978 26.817 1.00 92.88 221 CYS A CA 1
ATOM 1725 C C . CYS A 1 221 ? -6.881 -3.119 25.815 1.00 92.88 221 CYS A C 1
ATOM 1727 O O . CYS A 1 221 ? -7.715 -4.010 25.665 1.00 92.88 221 CYS A O 1
ATOM 1729 N N . GLY A 1 222 ? -5.761 -3.089 25.084 1.00 91.75 222 GLY A N 1
ATOM 1730 C CA . GLY A 1 222 ? -5.507 -4.016 23.981 1.00 91.75 222 GLY A CA 1
ATOM 1731 C C . GLY A 1 222 ? -5.441 -5.481 24.409 1.00 91.75 222 GLY A C 1
ATOM 1732 O O . GLY A 1 222 ? -5.729 -6.356 23.607 1.00 91.75 222 GLY A O 1
ATOM 1733 N N . GLU A 1 223 ? -5.100 -5.762 25.666 1.00 92.31 223 GLU A N 1
ATOM 1734 C CA . GLU A 1 223 ? -5.075 -7.122 26.211 1.00 92.31 223 GLU A CA 1
ATOM 1735 C C . GLU A 1 223 ? -6.475 -7.678 26.472 1.00 92.31 223 GLU A C 1
ATOM 1737 O O . GLU A 1 223 ? -6.769 -8.801 26.083 1.00 92.31 223 GLU A O 1
ATOM 1742 N N . GLN A 1 224 ? -7.361 -6.868 27.049 1.00 93.50 224 GLN A N 1
ATOM 1743 C CA . GLN A 1 224 ? -8.747 -7.245 27.315 1.00 93.50 224 GLN A CA 1
ATOM 1744 C C . GLN A 1 224 ? -9.568 -7.321 26.021 1.00 93.50 224 GLN A C 1
ATOM 1746 O O . GLN A 1 224 ? -10.467 -8.149 25.897 1.00 93.50 224 GLN A O 1
ATOM 1751 N N . LEU A 1 225 ? -9.259 -6.452 25.054 1.00 93.25 225 LEU A N 1
ATOM 1752 C CA . LEU A 1 225 ? -9.976 -6.361 23.783 1.00 93.25 225 LEU A CA 1
ATOM 1753 C C . LEU A 1 225 ? -9.473 -7.355 22.729 1.00 93.25 225 LEU A C 1
ATOM 1755 O O . LEU A 1 225 ? -10.197 -7.624 21.771 1.00 93.25 225 LEU A O 1
ATOM 1759 N N . ALA A 1 226 ? -8.263 -7.905 22.883 1.00 94.81 226 ALA A N 1
ATOM 1760 C CA . ALA A 1 226 ? -7.658 -8.784 21.884 1.00 94.81 226 ALA A CA 1
ATOM 1761 C C . ALA A 1 226 ? -8.528 -10.004 21.568 1.00 94.81 226 ALA A C 1
ATOM 1763 O O . ALA A 1 226 ? -8.729 -10.284 20.391 1.00 94.81 226 ALA A O 1
ATOM 1764 N N . GLY A 1 227 ? -9.096 -10.679 22.573 1.00 94.50 227 GLY A N 1
ATOM 1765 C CA . GLY A 1 227 ? -9.991 -11.822 22.351 1.00 94.50 227 GLY A CA 1
ATOM 1766 C C . GLY A 1 227 ? -11.192 -11.466 21.479 1.00 94.50 227 GLY A C 1
ATOM 1767 O O . GLY A 1 227 ? -11.405 -12.081 20.442 1.00 94.50 227 GLY A O 1
ATOM 1768 N N . VAL A 1 228 ? -11.895 -10.388 21.829 1.00 95.06 228 VAL A N 1
ATOM 1769 C CA . VAL A 1 228 ? -13.090 -9.942 21.097 1.00 95.06 228 VAL A CA 1
ATOM 1770 C C . VAL A 1 228 ? -12.754 -9.558 19.655 1.00 95.06 228 VAL A C 1
ATOM 1772 O O . VAL A 1 228 ? -13.443 -9.974 18.728 1.00 95.06 228 VAL A O 1
ATOM 1775 N N . TYR A 1 229 ? -11.680 -8.793 19.436 1.00 95.81 229 TYR A N 1
ATOM 1776 C CA . TYR A 1 229 ? -11.266 -8.439 18.075 1.00 95.81 229 TYR A CA 1
ATOM 1777 C C . TYR A 1 229 ? -10.754 -9.640 17.284 1.00 95.81 229 TYR A C 1
ATOM 1779 O O . TYR A 1 229 ? -10.920 -9.660 16.071 1.00 95.81 229 TYR A O 1
ATOM 1787 N N . THR A 1 230 ? -10.173 -10.643 17.942 1.00 97.12 230 THR A N 1
ATOM 1788 C CA . THR A 1 230 ? -9.760 -11.889 17.284 1.00 97.12 230 THR A CA 1
ATOM 1789 C C . THR A 1 230 ? -10.968 -12.622 16.718 1.00 97.12 230 THR A C 1
ATOM 1791 O O . THR A 1 230 ? -10.944 -12.996 15.549 1.00 97.12 230 THR A O 1
ATOM 1794 N N . ASP A 1 231 ? -12.039 -12.752 17.501 1.00 96.25 231 ASP A N 1
ATOM 1795 C CA . ASP A 1 231 ? -13.275 -13.396 17.051 1.00 96.25 231 ASP A CA 1
ATOM 1796 C C . ASP A 1 231 ? -13.915 -12.613 15.894 1.00 96.25 231 ASP A C 1
ATOM 1798 O O . ASP A 1 231 ? -14.225 -13.186 14.853 1.00 96.25 231 ASP A O 1
ATOM 1802 N N . ILE A 1 232 ? -14.020 -11.282 16.023 1.00 95.69 232 ILE A N 1
ATOM 1803 C CA . ILE A 1 232 ? -14.571 -10.410 14.970 1.00 95.69 232 ILE A CA 1
ATOM 1804 C C . ILE A 1 232 ? -13.752 -10.506 13.678 1.00 95.69 232 ILE A C 1
ATOM 1806 O O . ILE A 1 232 ? -14.318 -10.594 12.588 1.00 95.69 232 ILE A O 1
ATOM 1810 N N . PHE A 1 233 ? -12.422 -10.462 13.777 1.00 96.69 233 PHE A N 1
ATOM 1811 C CA . PHE A 1 233 ? -11.544 -10.530 12.612 1.00 96.69 233 PHE A CA 1
ATOM 1812 C C . PHE A 1 233 ? -11.621 -11.897 11.945 1.00 96.69 233 PHE A C 1
ATOM 1814 O O . PHE A 1 233 ? -11.748 -11.956 10.728 1.00 96.69 233 PHE A O 1
ATOM 1821 N N . ASN A 1 234 ? -11.609 -12.983 12.717 1.00 96.00 234 ASN A N 1
ATOM 1822 C CA . ASN A 1 234 ? -11.722 -14.327 12.161 1.00 96.00 234 ASN A CA 1
ATOM 1823 C C . ASN A 1 234 ? -13.089 -14.579 11.524 1.00 96.00 234 ASN A C 1
ATOM 1825 O O . ASN A 1 234 ? -13.126 -15.151 10.442 1.00 96.00 234 ASN A O 1
ATOM 1829 N N . TRP A 1 235 ? -14.191 -14.105 12.114 1.00 95.19 235 TRP A N 1
ATOM 1830 C CA . TRP A 1 235 ? -15.503 -14.165 11.457 1.00 95.19 235 TRP A CA 1
ATOM 1831 C C . TRP A 1 235 ? -15.525 -13.373 10.153 1.00 95.19 235 TRP A C 1
ATOM 1833 O O . TRP A 1 235 ? -15.986 -13.884 9.140 1.00 95.19 235 TRP A O 1
ATOM 1843 N N . SER A 1 236 ? -14.969 -12.158 10.151 1.00 96.12 236 SER A N 1
ATOM 1844 C CA . SER A 1 236 ? -14.872 -11.346 8.936 1.00 96.12 236 SER A CA 1
ATOM 1845 C C . SER A 1 236 ? -14.083 -12.053 7.831 1.00 96.12 236 SER A C 1
ATOM 1847 O O . SER A 1 236 ? -14.514 -12.072 6.682 1.00 96.12 236 SER A O 1
ATOM 1849 N N . LEU A 1 237 ? -12.939 -12.646 8.175 1.00 94.69 237 LEU A N 1
ATOM 1850 C CA . LEU A 1 237 ? -12.057 -13.336 7.234 1.00 94.69 237 LEU A CA 1
ATOM 1851 C C . LEU A 1 237 ? -12.648 -14.660 6.735 1.00 94.69 237 LEU A C 1
ATOM 1853 O O . LEU A 1 237 ? -12.511 -14.978 5.558 1.00 94.69 237 LEU A O 1
ATOM 1857 N N . MET A 1 238 ? -13.319 -15.406 7.613 1.00 93.12 238 MET A N 1
ATOM 1858 C CA . MET A 1 238 ? -13.967 -16.676 7.285 1.00 93.12 238 MET A CA 1
ATOM 1859 C C . MET A 1 238 ? -15.153 -16.481 6.338 1.00 93.12 238 MET A C 1
ATOM 1861 O O . MET A 1 238 ? -15.260 -17.198 5.348 1.00 93.12 238 MET A O 1
ATOM 1865 N N . GLU A 1 239 ? -16.003 -15.491 6.611 1.00 93.12 239 GLU A N 1
ATOM 1866 C CA . GLU A 1 239 ? -17.165 -15.167 5.772 1.00 93.12 239 GLU A CA 1
ATOM 1867 C C . GLU A 1 239 ? -16.792 -14.324 4.544 1.00 93.12 239 GLU A C 1
ATOM 1869 O O . GLU A 1 239 ? -17.631 -14.078 3.684 1.00 93.12 239 GLU A O 1
ATOM 1874 N N . ALA A 1 240 ? -15.541 -13.859 4.455 1.00 95.06 240 ALA A N 1
ATOM 1875 C CA . ALA A 1 240 ? -15.079 -12.906 3.448 1.00 95.06 240 ALA A CA 1
ATOM 1876 C C . ALA A 1 240 ? -15.899 -11.594 3.407 1.00 95.06 240 ALA A C 1
ATOM 1878 O O . ALA A 1 240 ? -16.029 -10.967 2.358 1.00 95.06 240 ALA A O 1
ATOM 1879 N N . VAL A 1 241 ? -16.419 -11.156 4.562 1.00 94.38 241 VAL A N 1
ATOM 1880 C CA . VAL A 1 241 ? -17.234 -9.939 4.713 1.00 94.38 241 VAL A CA 1
ATOM 1881 C C . VAL A 1 241 ? -16.618 -9.012 5.755 1.00 94.38 241 VAL A C 1
ATOM 1883 O O . VAL A 1 241 ? -16.407 -9.379 6.912 1.00 94.38 241 VAL A O 1
ATOM 1886 N N . VAL A 1 242 ? -16.359 -7.767 5.375 1.00 95.50 242 VAL A N 1
ATOM 1887 C CA . VAL A 1 242 ? -15.896 -6.690 6.245 1.00 95.50 242 VAL A CA 1
ATOM 1888 C C . VAL A 1 242 ? -17.102 -6.037 6.928 1.00 95.50 242 VAL A C 1
ATOM 1890 O O . VAL A 1 242 ? -18.013 -5.550 6.253 1.00 95.50 242 VAL A O 1
ATOM 1893 N N . PRO A 1 243 ? -17.116 -5.944 8.272 1.00 94.00 243 PRO A N 1
ATOM 1894 C CA . PRO A 1 243 ? -18.176 -5.258 8.997 1.00 94.00 243 PRO A CA 1
ATOM 1895 C C . PRO A 1 243 ? -18.415 -3.845 8.461 1.00 94.00 243 PRO A C 1
ATOM 1897 O O . PRO A 1 243 ? -17.477 -3.066 8.293 1.00 94.00 243 PRO A O 1
ATOM 1900 N N . ARG A 1 244 ? -19.682 -3.465 8.265 1.00 91.44 244 ARG A N 1
ATOM 1901 C CA . ARG A 1 244 ? -20.046 -2.149 7.709 1.00 91.44 244 ARG A CA 1
ATOM 1902 C C . ARG A 1 244 ? -19.400 -0.984 8.463 1.00 91.44 244 ARG A C 1
ATOM 1904 O O . ARG A 1 244 ? -18.937 -0.036 7.840 1.00 91.44 244 ARG A O 1
ATOM 1911 N N . ILE A 1 245 ? -19.310 -1.082 9.793 1.00 91.94 245 ILE A N 1
ATOM 1912 C CA . ILE A 1 245 ? -18.656 -0.066 10.628 1.00 91.94 245 ILE A CA 1
ATOM 1913 C C . ILE A 1 245 ? -17.175 0.117 10.277 1.00 91.94 245 ILE A C 1
ATOM 1915 O O . ILE A 1 245 ? -16.686 1.237 10.336 1.00 91.94 245 ILE A O 1
ATOM 1919 N N . PHE A 1 246 ? -16.483 -0.948 9.858 1.00 93.62 246 PHE A N 1
ATOM 1920 C CA . PHE A 1 246 ? -15.082 -0.924 9.435 1.00 93.62 246 PHE A CA 1
ATOM 1921 C C . PHE A 1 246 ? -14.886 -0.362 8.023 1.00 93.62 246 PHE A C 1
ATOM 1923 O O . PHE A 1 246 ? -13.832 0.212 7.752 1.00 93.62 246 PHE A O 1
ATOM 1930 N N . LYS A 1 247 ? -15.899 -0.470 7.152 1.00 92.25 247 LYS A N 1
ATOM 1931 C CA . LYS A 1 247 ? -15.883 0.125 5.805 1.00 92.25 247 LYS A CA 1
ATOM 1932 C C . LYS A 1 247 ? -16.112 1.639 5.809 1.00 92.25 247 LYS A C 1
ATOM 1934 O O . LYS A 1 247 ? -15.731 2.315 4.854 1.00 92.25 247 LYS A O 1
ATOM 1939 N N . SER A 1 248 ? -16.741 2.171 6.857 1.00 92.81 248 SER A N 1
ATOM 1940 C CA . SER A 1 248 ? -17.043 3.598 6.972 1.00 92.81 248 SER A CA 1
ATOM 1941 C C . SER A 1 248 ? -15.784 4.457 7.024 1.00 92.81 248 SER A C 1
ATOM 1943 O O . SER A 1 248 ? -14.820 4.130 7.718 1.00 92.81 248 SER A O 1
ATOM 1945 N N . SER A 1 249 ? -15.801 5.606 6.347 1.00 93.75 249 SER A N 1
ATOM 1946 C CA . SER A 1 249 ? -14.692 6.562 6.398 1.00 93.75 249 SER A CA 1
ATOM 1947 C C . SER A 1 249 ? -15.144 8.020 6.453 1.00 93.75 249 SER A C 1
ATOM 1949 O O . SER A 1 249 ? -16.190 8.396 5.930 1.00 93.75 249 SER A O 1
ATOM 1951 N N . VAL A 1 250 ? -14.330 8.859 7.095 1.00 93.88 250 VAL A N 1
ATOM 1952 C CA . VAL A 1 250 ? -14.489 10.319 7.056 1.00 93.88 250 VAL A CA 1
ATOM 1953 C C . VAL A 1 250 ? -13.356 10.903 6.229 1.00 93.88 250 VAL A C 1
ATOM 1955 O O . VAL A 1 250 ? -12.191 10.807 6.616 1.00 93.88 250 VAL A O 1
ATOM 1958 N N . ILE A 1 251 ? -13.687 11.517 5.101 1.00 92.50 251 ILE A N 1
ATOM 1959 C CA . ILE A 1 251 ? -12.733 12.211 4.245 1.00 92.50 251 ILE A CA 1
ATOM 1960 C C . ILE A 1 251 ? -12.453 13.589 4.837 1.00 92.50 251 ILE A C 1
ATOM 1962 O O . ILE A 1 251 ? -13.352 14.416 4.987 1.00 92.50 251 ILE A O 1
ATOM 1966 N N . VAL A 1 252 ? -11.187 13.839 5.158 1.00 91.12 252 VAL A N 1
ATOM 1967 C CA . VAL A 1 252 ? -10.698 15.142 5.612 1.00 91.12 252 VAL A CA 1
ATOM 1968 C C . VAL A 1 252 ? -9.812 15.729 4.512 1.00 91.12 252 VAL A C 1
ATOM 1970 O O . VAL A 1 252 ? -8.735 15.181 4.252 1.00 91.12 252 VAL A O 1
ATOM 1973 N N . PRO A 1 253 ? -10.235 16.820 3.846 1.00 90.31 253 PRO A N 1
ATOM 1974 C CA . PRO A 1 253 ? -9.408 17.509 2.863 1.00 90.31 253 PRO A CA 1
ATOM 1975 C C . PRO A 1 253 ? -8.196 18.160 3.538 1.00 90.31 253 PRO A C 1
ATOM 1977 O O . PRO A 1 253 ? -8.344 18.997 4.428 1.00 90.31 253 PRO A O 1
ATOM 1980 N N . VAL A 1 254 ? -6.990 17.789 3.112 1.00 88.75 254 VAL A N 1
ATOM 1981 C CA . VAL A 1 254 ? -5.729 18.369 3.598 1.00 88.75 254 VAL A CA 1
ATOM 1982 C C . VAL A 1 254 ? -5.090 19.199 2.482 1.00 88.75 254 VAL A C 1
ATOM 1984 O O . VAL A 1 254 ? -4.900 18.660 1.392 1.00 88.75 254 VAL A O 1
ATOM 1987 N N . PRO A 1 255 ? -4.743 20.479 2.701 1.00 89.00 255 PRO A N 1
ATOM 1988 C CA . PRO A 1 255 ? -4.080 21.294 1.684 1.00 89.00 255 PRO A CA 1
ATOM 1989 C C . PRO A 1 255 ? -2.735 20.693 1.250 1.00 89.00 255 PRO A C 1
ATOM 1991 O O . PRO A 1 255 ? -1.902 20.364 2.094 1.00 89.00 255 PRO A O 1
ATOM 1994 N N . LYS A 1 256 ? -2.501 20.569 -0.063 1.00 86.00 256 LYS A N 1
ATOM 1995 C CA . LYS A 1 256 ? -1.193 20.204 -0.645 1.00 86.00 256 LYS A CA 1
ATOM 1996 C C . LYS A 1 256 ? -0.226 21.390 -0.664 1.00 86.00 256 LYS A C 1
ATOM 1998 O O . LYS A 1 256 ? 0.984 21.193 -0.653 1.00 86.00 256 LYS A O 1
ATOM 2003 N N . LYS A 1 257 ? -0.764 22.610 -0.736 1.00 88.06 257 LYS A N 1
ATOM 2004 C CA . LYS A 1 257 ? -0.032 23.877 -0.863 1.00 88.06 257 LYS A CA 1
ATOM 2005 C C . LYS A 1 257 ? -0.589 24.899 0.128 1.00 88.06 257 LYS A C 1
ATOM 2007 O O . LYS A 1 257 ? -1.702 24.741 0.624 1.00 88.06 257 LYS A O 1
ATOM 2012 N N . THR A 1 258 ? 0.183 25.948 0.400 1.00 84.62 258 THR A N 1
ATOM 2013 C CA . THR A 1 258 ? -0.215 27.051 1.291 1.00 84.62 258 THR A CA 1
ATOM 2014 C C . THR A 1 258 ? -1.344 27.894 0.705 1.00 84.62 258 THR A C 1
ATOM 2016 O O . THR A 1 258 ? -2.279 28.244 1.418 1.00 84.62 258 THR A O 1
ATOM 2019 N N . PHE A 1 259 ? -1.276 28.185 -0.594 1.00 85.88 259 PHE A N 1
ATOM 2020 C CA . PHE A 1 259 ? -2.310 28.906 -1.327 1.00 85.88 259 PHE A CA 1
ATOM 2021 C C . PHE A 1 259 ? -3.122 27.923 -2.159 1.00 85.88 259 PHE A C 1
ATOM 2023 O O . PHE A 1 259 ? -2.574 27.160 -2.955 1.00 85.88 259 PHE A O 1
ATOM 2030 N N . ILE A 1 260 ? -4.430 27.931 -1.933 1.00 85.31 260 ILE A N 1
ATOM 2031 C CA . ILE A 1 260 ? -5.367 26.976 -2.513 1.00 85.31 260 ILE A CA 1
ATOM 2032 C C . ILE A 1 260 ? -6.143 27.711 -3.594 1.00 85.31 260 ILE A C 1
ATOM 2034 O O . ILE A 1 260 ? -6.811 28.701 -3.309 1.00 85.31 260 ILE A O 1
ATOM 2038 N N . SER A 1 261 ? -6.031 27.228 -4.827 1.00 85.12 261 SER A N 1
ATOM 2039 C CA . SER A 1 261 ? -6.696 27.824 -5.989 1.00 85.12 261 SER A CA 1
ATOM 2040 C C . SER A 1 261 ? -7.833 26.949 -6.506 1.00 85.12 261 SER A C 1
ATOM 2042 O O . SER A 1 261 ? -8.849 27.451 -6.977 1.00 85.12 261 SER A O 1
ATOM 2044 N N . THR A 1 262 ? -7.681 25.629 -6.381 1.00 87.00 262 THR A N 1
ATOM 2045 C CA . THR A 1 262 ? -8.621 24.638 -6.907 1.00 87.00 262 THR A CA 1
ATOM 2046 C C . THR A 1 262 ? -8.863 23.517 -5.901 1.00 87.00 262 THR A C 1
ATOM 2048 O O . THR A 1 262 ? -8.050 23.270 -5.011 1.00 87.00 262 THR A O 1
ATOM 2051 N N . LEU A 1 263 ? -9.958 22.767 -6.067 1.00 82.62 263 LEU A N 1
ATOM 2052 C CA . LEU A 1 263 ? -10.233 21.586 -5.236 1.00 82.62 263 LEU A CA 1
ATOM 2053 C C . LEU A 1 263 ? -9.146 20.501 -5.368 1.00 82.62 263 LEU A C 1
ATOM 2055 O O . LEU A 1 263 ? -8.898 19.760 -4.420 1.00 82.62 263 LEU A O 1
ATOM 2059 N N . ASN A 1 264 ? -8.439 20.456 -6.502 1.00 81.94 264 ASN A N 1
ATOM 2060 C CA . ASN A 1 264 ? -7.329 19.528 -6.748 1.00 81.94 264 ASN A CA 1
ATOM 2061 C C . ASN A 1 264 ? -6.081 19.829 -5.900 1.00 81.94 264 ASN A C 1
ATOM 2063 O O . ASN A 1 264 ? -5.220 18.954 -5.732 1.00 81.94 264 ASN A O 1
ATOM 2067 N N . ASP A 1 265 ? -5.990 21.036 -5.331 1.00 86.00 265 ASP A N 1
ATOM 2068 C CA . ASP A 1 265 ? -4.953 21.403 -4.368 1.00 86.00 265 ASP A CA 1
ATOM 2069 C C . ASP A 1 265 ? -5.203 20.775 -2.982 1.00 86.00 265 ASP A C 1
ATOM 2071 O O . ASP A 1 265 ? -4.340 20.875 -2.111 1.00 86.00 265 ASP A O 1
ATOM 2075 N N . TYR A 1 266 ? -6.325 20.079 -2.762 1.00 86.81 266 TYR A N 1
ATOM 2076 C CA . TYR A 1 266 ? -6.544 19.255 -1.572 1.00 86.81 266 TYR A CA 1
ATOM 2077 C C . TYR A 1 266 ? -6.187 17.786 -1.812 1.00 86.81 266 TYR A C 1
ATOM 2079 O O . TYR A 1 266 ? -6.349 17.224 -2.896 1.00 86.81 266 TYR A O 1
ATOM 2087 N N . ARG A 1 267 ? -5.722 17.130 -0.751 1.00 83.38 267 ARG A N 1
ATOM 2088 C CA . ARG A 1 267 ? -5.600 15.680 -0.653 1.00 83.38 267 ARG A CA 1
ATOM 2089 C C . ARG A 1 267 ? -6.752 15.139 0.202 1.00 83.38 267 ARG A C 1
ATOM 2091 O O . ARG A 1 267 ? -6.835 15.512 1.374 1.00 83.38 267 ARG A O 1
ATOM 2098 N N . PRO A 1 268 ? -7.623 14.270 -0.332 1.00 87.38 268 PRO A N 1
ATOM 2099 C CA . PRO A 1 268 ? -8.688 13.660 0.453 1.00 87.38 268 PRO A CA 1
ATOM 2100 C C . PRO A 1 268 ? -8.115 12.537 1.329 1.00 87.38 268 PRO A C 1
ATOM 2102 O O . PRO A 1 268 ? -7.865 11.434 0.855 1.00 87.38 268 PRO A O 1
ATOM 2105 N N . VAL A 1 269 ? -7.886 12.796 2.618 1.00 87.31 269 VAL A N 1
ATOM 2106 C CA . VAL A 1 269 ? -7.390 11.764 3.544 1.00 87.31 269 VAL A CA 1
ATOM 2107 C C . VAL A 1 269 ? -8.568 11.017 4.159 1.00 87.31 269 VAL A C 1
ATOM 2109 O O . VAL A 1 269 ? -9.384 11.622 4.851 1.00 87.31 269 VAL A O 1
ATOM 2112 N N . ALA A 1 270 ? -8.637 9.701 3.954 1.00 90.25 270 ALA A N 1
ATOM 2113 C CA . ALA A 1 270 ? -9.671 8.858 4.538 1.00 90.25 270 ALA A CA 1
ATOM 2114 C C . ALA A 1 270 ? -9.311 8.457 5.977 1.00 90.25 270 ALA A C 1
ATOM 2116 O O . ALA A 1 270 ? -8.325 7.763 6.248 1.00 90.25 270 ALA A O 1
ATOM 2117 N N . LEU A 1 271 ? -10.138 8.881 6.929 1.00 91.06 271 LEU A N 1
ATOM 2118 C CA . LEU A 1 271 ? -10.100 8.400 8.304 1.00 91.06 271 LEU A CA 1
ATOM 2119 C C . LEU A 1 271 ? -10.989 7.162 8.428 1.00 91.06 271 LEU A C 1
ATOM 2121 O O . LEU A 1 271 ? -12.205 7.280 8.544 1.00 91.06 271 LEU A O 1
ATOM 2125 N N . THR A 1 272 ? -10.369 5.984 8.412 1.00 92.88 272 THR A N 1
ATOM 2126 C CA . THR A 1 272 ? -11.015 4.701 8.725 1.00 92.88 272 THR A CA 1
ATOM 2127 C C . THR A 1 272 ? -10.865 4.336 10.208 1.00 92.88 272 THR A C 1
ATOM 2129 O O . THR A 1 272 ? -9.923 4.820 10.862 1.00 92.88 272 THR A O 1
ATOM 2132 N N . PRO A 1 273 ? -11.755 3.479 10.748 1.00 93.81 273 PRO A N 1
ATOM 2133 C CA . PRO A 1 273 ? -11.652 2.930 12.095 1.00 93.81 273 PRO A CA 1
ATOM 2134 C C . PRO A 1 273 ? -10.277 2.349 12.389 1.00 93.81 273 PRO A C 1
ATOM 2136 O O . PRO A 1 273 ? -9.649 1.691 11.557 1.00 93.81 273 PRO A O 1
ATOM 2139 N N . VAL A 1 274 ? -9.804 2.560 13.612 1.00 94.06 274 VAL A N 1
ATOM 2140 C CA . VAL A 1 274 ? -8.478 2.084 14.022 1.00 94.06 274 VAL A CA 1
ATOM 2141 C C . VAL A 1 274 ? -8.435 0.555 14.054 1.00 94.06 274 VAL A C 1
ATOM 2143 O O . VAL A 1 274 ? -7.422 -0.028 13.675 1.00 94.06 274 VAL A O 1
ATOM 2146 N N . ALA A 1 275 ? -9.543 -0.088 14.435 1.00 93.94 275 ALA A N 1
ATOM 2147 C CA . ALA A 1 275 ? -9.688 -1.539 14.373 1.00 93.94 275 ALA A CA 1
ATOM 2148 C C . ALA A 1 275 ? -9.544 -2.073 12.937 1.00 93.94 275 ALA A C 1
ATOM 2150 O O . ALA A 1 275 ? -8.813 -3.041 12.728 1.00 93.94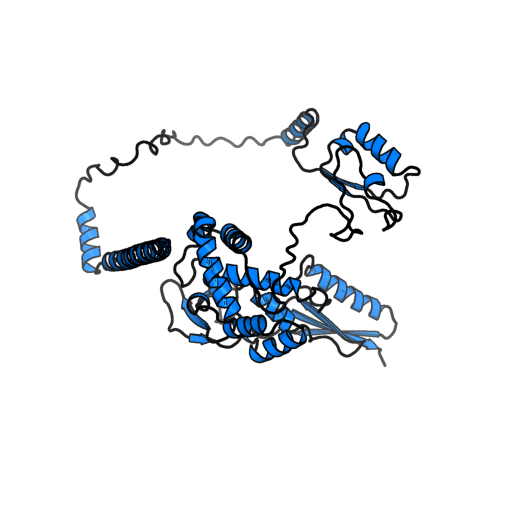 275 ALA A O 1
ATOM 2151 N N . MET A 1 276 ? -10.136 -1.395 11.943 1.00 95.06 276 MET A N 1
ATOM 2152 C CA . MET A 1 276 ? -9.971 -1.761 10.532 1.00 95.06 276 MET A CA 1
ATOM 2153 C C . MET A 1 276 ? -8.502 -1.682 10.112 1.00 95.06 276 MET A C 1
ATOM 2155 O O . MET A 1 276 ? -7.977 -2.623 9.530 1.00 95.06 276 MET A O 1
ATOM 2159 N N . LYS A 1 277 ? -7.786 -0.622 10.507 1.00 94.19 277 LYS A N 1
ATOM 2160 C CA . LYS A 1 277 ? -6.344 -0.494 10.228 1.00 94.19 277 LYS A CA 1
ATOM 2161 C C . LYS A 1 277 ? -5.513 -1.615 10.856 1.00 94.19 277 LYS A C 1
ATOM 2163 O O . LYS A 1 277 ? -4.462 -1.960 10.323 1.00 94.19 277 LYS A O 1
ATOM 2168 N N . CYS A 1 278 ? -5.932 -2.164 11.996 1.00 95.25 278 CYS A N 1
ATOM 2169 C CA . CYS A 1 278 ? -5.285 -3.342 12.575 1.00 95.25 278 CYS A CA 1
ATOM 2170 C C . CYS A 1 278 ? -5.525 -4.583 11.710 1.00 95.25 278 CYS A C 1
ATOM 2172 O O . CYS A 1 278 ? -4.565 -5.287 11.409 1.00 95.25 278 CYS A O 1
ATOM 2174 N N . LEU A 1 279 ? -6.763 -4.813 11.268 1.00 96.00 279 LEU A N 1
ATOM 2175 C CA . LEU A 1 279 ? -7.102 -5.927 10.381 1.00 96.00 279 LEU A CA 1
ATOM 2176 C C . LEU A 1 279 ? -6.375 -5.824 9.032 1.00 96.00 279 LEU A C 1
ATOM 2178 O O . LEU A 1 279 ? -5.739 -6.784 8.611 1.00 96.00 279 LEU A O 1
ATOM 2182 N N . GLU A 1 280 ? -6.356 -4.640 8.413 1.00 95.62 280 GLU A N 1
ATOM 2183 C CA . GLU A 1 280 ? -5.597 -4.369 7.185 1.00 95.62 280 GLU A CA 1
ATOM 2184 C C . GLU A 1 280 ? -4.118 -4.757 7.317 1.00 95.62 280 GLU A C 1
ATOM 2186 O O . GLU A 1 280 ? -3.551 -5.339 6.397 1.00 95.62 280 GLU A O 1
ATOM 2191 N N . LYS A 1 281 ? -3.478 -4.452 8.455 1.00 94.88 281 LYS A N 1
ATOM 2192 C CA . LYS A 1 281 ? -2.075 -4.826 8.700 1.00 94.88 281 LYS A CA 1
ATOM 2193 C C . LYS A 1 281 ? -1.887 -6.336 8.785 1.00 94.88 281 LYS A C 1
ATOM 2195 O O . LYS A 1 281 ? -0.883 -6.838 8.292 1.00 94.88 281 LYS A O 1
ATOM 2200 N N . LEU A 1 282 ? -2.815 -7.045 9.422 1.00 95.50 282 LEU A N 1
ATOM 2201 C CA . LEU A 1 282 ? -2.753 -8.503 9.540 1.00 95.50 282 LEU A CA 1
ATOM 2202 C C . LEU A 1 282 ? -2.926 -9.167 8.168 1.00 95.50 282 LEU A C 1
ATOM 2204 O O . LEU A 1 282 ? -2.138 -10.039 7.808 1.00 95.50 282 LEU A O 1
ATOM 2208 N N . VAL A 1 283 ? -3.878 -8.681 7.368 1.00 95.19 283 VAL A N 1
ATOM 2209 C CA . VAL A 1 283 ? -4.073 -9.120 5.977 1.00 95.19 283 VAL A CA 1
ATOM 2210 C C . VAL A 1 283 ? -2.849 -8.790 5.122 1.00 95.19 283 VAL A C 1
ATOM 2212 O O . VAL A 1 283 ? -2.395 -9.634 4.358 1.00 95.19 283 VAL A O 1
ATOM 2215 N N . LEU A 1 284 ? -2.252 -7.607 5.284 1.00 93.62 284 LEU A N 1
ATOM 2216 C CA . LEU A 1 284 ? -1.037 -7.216 4.566 1.00 93.62 284 LEU A CA 1
ATOM 2217 C C . LEU A 1 284 ? 0.141 -8.157 4.858 1.00 93.62 284 LEU A C 1
ATOM 2219 O O . LEU A 1 284 ? 0.855 -8.540 3.934 1.00 93.62 284 LEU A O 1
ATOM 2223 N N . VAL A 1 285 ? 0.339 -8.547 6.122 1.00 92.19 285 VAL A N 1
ATOM 2224 C CA . VAL A 1 285 ? 1.370 -9.530 6.498 1.00 92.19 285 VAL A CA 1
ATOM 2225 C C . VAL A 1 285 ? 1.119 -10.861 5.794 1.00 92.19 285 VAL A C 1
ATOM 2227 O O . VAL A 1 285 ? 2.049 -11.443 5.247 1.00 92.19 285 VAL A O 1
ATOM 2230 N N . HIS A 1 286 ? -0.131 -11.321 5.753 1.00 91.75 286 HIS A N 1
ATOM 2231 C CA . HIS A 1 286 ? -0.481 -12.548 5.046 1.00 91.75 286 HIS A CA 1
ATOM 2232 C C . HIS A 1 286 ? -0.234 -12.453 3.534 1.00 91.75 286 HIS A C 1
ATOM 2234 O O . HIS A 1 286 ? 0.374 -13.353 2.962 1.00 91.75 286 HIS A O 1
ATOM 2240 N N . LEU A 1 287 ? -0.627 -11.346 2.896 1.00 92.00 287 LEU A N 1
ATOM 2241 C CA . LEU A 1 287 ? -0.380 -11.127 1.469 1.00 92.00 287 LEU A CA 1
ATOM 2242 C C . LEU A 1 287 ? 1.112 -11.127 1.141 1.00 92.00 287 LEU A C 1
ATOM 2244 O O . LEU A 1 287 ? 1.502 -11.734 0.154 1.00 92.00 287 LEU A O 1
ATOM 2248 N N . ASN A 1 288 ? 1.948 -10.501 1.970 1.00 90.12 288 ASN A N 1
ATOM 2249 C CA . ASN A 1 288 ? 3.401 -10.517 1.776 1.00 90.12 288 ASN A CA 1
ATOM 2250 C C . ASN A 1 288 ? 4.019 -11.915 1.950 1.00 90.12 288 ASN A C 1
ATOM 2252 O O . ASN A 1 288 ? 5.086 -12.169 1.407 1.00 90.12 288 ASN A O 1
ATOM 2256 N N . ASN A 1 289 ? 3.367 -12.820 2.686 1.00 89.44 289 ASN A N 1
ATOM 2257 C CA . ASN A 1 289 ? 3.832 -14.202 2.816 1.00 89.44 289 ASN A CA 1
ATOM 2258 C C . ASN A 1 289 ? 3.462 -15.064 1.599 1.00 89.44 289 ASN A C 1
ATOM 2260 O O . ASN A 1 289 ? 4.172 -16.022 1.309 1.00 89.44 289 ASN A O 1
ATOM 2264 N N . ILE A 1 290 ? 2.354 -14.753 0.918 1.00 89.56 290 ILE A N 1
ATOM 2265 C CA . ILE A 1 290 ? 1.912 -15.469 -0.290 1.00 89.56 290 ILE A CA 1
ATOM 2266 C C . ILE A 1 290 ? 2.643 -14.940 -1.524 1.00 89.56 290 ILE A C 1
ATOM 2268 O O . ILE A 1 290 ? 3.124 -15.702 -2.356 1.00 89.56 290 ILE A O 1
ATOM 2272 N N . VAL A 1 291 ? 2.697 -13.617 -1.644 1.00 88.31 291 VAL A N 1
ATOM 2273 C CA . VAL A 1 291 ? 3.184 -12.908 -2.821 1.00 88.31 291 VAL A CA 1
ATOM 2274 C C . VAL A 1 291 ? 4.648 -12.537 -2.600 1.00 88.31 291 VAL A C 1
ATOM 2276 O O . VAL A 1 291 ? 4.917 -11.659 -1.773 1.00 88.31 291 VAL A O 1
ATOM 2279 N N . PRO A 1 292 ? 5.596 -13.129 -3.349 1.00 83.12 292 PRO A N 1
ATOM 2280 C CA . PRO A 1 292 ? 7.001 -12.795 -3.199 1.00 83.12 292 PRO A CA 1
ATOM 2281 C C . PRO A 1 292 ? 7.267 -11.343 -3.609 1.00 83.12 292 PRO A C 1
ATOM 2283 O O . PRO A 1 292 ? 6.662 -10.803 -4.535 1.00 83.12 292 PRO A O 1
ATOM 2286 N N . ASP A 1 293 ? 8.247 -10.709 -2.968 1.00 77.56 293 ASP A N 1
ATOM 2287 C CA . ASP A 1 293 ? 8.650 -9.335 -3.298 1.00 77.56 293 ASP A CA 1
ATOM 2288 C C . ASP A 1 293 ? 9.363 -9.221 -4.661 1.00 77.56 293 ASP A C 1
ATOM 2290 O O . ASP A 1 293 ? 9.799 -8.134 -5.039 1.00 77.56 293 ASP A O 1
ATOM 2294 N N . THR A 1 294 ? 9.508 -10.324 -5.400 1.00 79.88 294 THR A N 1
ATOM 2295 C CA . THR A 1 294 ? 10.172 -10.406 -6.709 1.00 79.88 294 THR A CA 1
ATOM 2296 C C . THR A 1 294 ? 9.226 -10.318 -7.902 1.00 79.88 294 THR A C 1
ATOM 2298 O O . THR A 1 294 ? 9.721 -10.292 -9.024 1.00 79.88 294 THR A O 1
ATOM 2301 N N . ILE A 1 295 ? 7.904 -10.245 -7.694 1.00 84.88 295 ILE A N 1
ATOM 2302 C CA . ILE A 1 295 ? 6.930 -10.185 -8.803 1.00 84.88 295 ILE A CA 1
ATOM 2303 C C . ILE A 1 295 ? 7.224 -9.020 -9.749 1.00 84.88 295 ILE A C 1
ATOM 2305 O O . ILE A 1 295 ? 7.118 -9.164 -10.961 1.00 84.88 295 ILE A O 1
ATOM 2309 N N . ASP A 1 296 ? 7.612 -7.875 -9.193 1.00 87.69 296 ASP A N 1
ATOM 2310 C CA . ASP A 1 296 ? 7.926 -6.684 -9.965 1.00 87.69 296 ASP A CA 1
ATOM 2311 C C . ASP A 1 296 ? 9.210 -6.047 -9.436 1.00 87.69 296 ASP A C 1
ATOM 2313 O O . ASP A 1 296 ? 9.218 -5.258 -8.486 1.00 87.69 296 ASP A O 1
ATOM 2317 N N . LEU A 1 297 ? 10.333 -6.455 -10.029 1.00 89.00 297 LEU A N 1
ATOM 2318 C CA . LEU A 1 297 ? 11.658 -6.014 -9.603 1.00 89.00 297 LEU A CA 1
ATOM 2319 C C . LEU A 1 297 ? 11.897 -4.526 -9.863 1.00 89.00 297 LEU A C 1
ATOM 2321 O O . LEU A 1 297 ? 12.660 -3.925 -9.105 1.00 89.00 297 LEU A O 1
ATOM 2325 N N . LEU A 1 298 ? 11.231 -3.955 -10.872 1.00 91.50 298 LEU A N 1
ATOM 2326 C CA . LEU A 1 298 ? 11.365 -2.557 -11.281 1.00 91.50 298 LEU A CA 1
ATOM 2327 C C . LEU A 1 298 ? 10.306 -1.639 -10.656 1.00 91.50 298 LEU A C 1
ATOM 2329 O O . LEU A 1 298 ? 10.309 -0.440 -10.927 1.00 91.50 298 LEU A O 1
ATOM 2333 N N . GLN A 1 299 ? 9.440 -2.162 -9.784 1.00 91.25 299 GLN A N 1
ATOM 2334 C CA . GLN A 1 299 ? 8.698 -1.360 -8.816 1.00 91.25 299 GLN A CA 1
ATOM 2335 C C . GLN A 1 299 ? 9.543 -1.182 -7.555 1.00 91.25 299 GLN A C 1
ATOM 2337 O O . GLN A 1 299 ? 9.878 -2.150 -6.872 1.00 91.25 299 GLN A O 1
ATOM 2342 N N . PHE A 1 300 ? 9.876 0.063 -7.231 1.00 90.62 300 PHE A N 1
ATOM 2343 C CA . PHE A 1 300 ? 10.748 0.404 -6.106 1.00 90.62 300 PHE A CA 1
ATOM 2344 C C . PHE A 1 300 ? 9.974 0.885 -4.877 1.00 90.62 300 PHE A C 1
ATOM 2346 O O . PHE A 1 300 ? 10.451 0.722 -3.754 1.00 90.62 300 PHE A O 1
ATOM 2353 N N . ALA A 1 301 ? 8.769 1.436 -5.044 1.00 88.12 301 ALA A N 1
ATOM 2354 C CA . ALA A 1 301 ? 8.002 1.911 -3.897 1.00 88.12 301 ALA A CA 1
ATOM 2355 C C . ALA A 1 301 ? 7.341 0.773 -3.119 1.00 88.12 301 ALA A C 1
ATOM 2357 O O . ALA A 1 301 ? 7.049 -0.300 -3.645 1.00 88.12 301 ALA A O 1
ATOM 2358 N N . TYR A 1 302 ? 7.051 1.057 -1.847 1.00 83.56 302 TYR A N 1
ATOM 2359 C CA . TYR A 1 302 ? 6.336 0.166 -0.924 1.00 83.56 302 TYR A CA 1
ATOM 2360 C C . TYR A 1 302 ? 6.999 -1.200 -0.704 1.00 83.56 302 TYR A C 1
ATOM 2362 O O . TYR A 1 302 ? 6.369 -2.107 -0.157 1.00 83.56 302 TYR A O 1
ATOM 2370 N N . ARG A 1 303 ? 8.276 -1.330 -1.074 1.00 82.62 303 ARG A N 1
ATOM 2371 C CA . ARG A 1 303 ? 9.101 -2.508 -0.821 1.00 82.62 303 ARG A CA 1
ATOM 2372 C C . ARG A 1 303 ? 10.063 -2.248 0.333 1.00 82.62 303 ARG A C 1
ATOM 2374 O O . ARG A 1 303 ? 10.534 -1.120 0.503 1.00 82.62 303 ARG A O 1
ATOM 2381 N N . PRO A 1 304 ? 10.364 -3.274 1.143 1.00 82.25 304 PRO A N 1
ATOM 2382 C CA . PRO A 1 304 ? 11.410 -3.154 2.142 1.00 82.25 304 PRO A CA 1
ATOM 2383 C C . PRO A 1 304 ? 12.761 -2.929 1.450 1.00 82.25 304 PRO A C 1
ATOM 2385 O O . PRO A 1 304 ? 13.042 -3.525 0.413 1.00 82.25 304 PRO A O 1
ATOM 2388 N N . ASN A 1 305 ? 13.610 -2.090 2.048 1.00 85.75 305 ASN A N 1
ATOM 2389 C CA . ASN A 1 305 ? 14.987 -1.849 1.593 1.00 85.75 305 ASN A CA 1
ATOM 2390 C C . ASN A 1 305 ? 15.104 -1.333 0.144 1.00 85.75 305 ASN A C 1
ATOM 2392 O O . ASN A 1 305 ? 16.055 -1.675 -0.562 1.00 85.75 305 ASN A O 1
ATOM 2396 N N . ARG A 1 306 ? 14.133 -0.529 -0.304 1.00 88.56 306 ARG A N 1
ATOM 2397 C CA . ARG A 1 306 ? 14.178 0.183 -1.586 1.00 88.56 306 ARG A CA 1
ATOM 2398 C C . ARG A 1 306 ? 13.899 1.666 -1.389 1.00 88.56 306 ARG A C 1
ATOM 2400 O O . ARG A 1 306 ? 13.048 2.035 -0.577 1.00 88.56 306 ARG A O 1
ATOM 2407 N N . SER A 1 307 ? 14.625 2.503 -2.119 1.00 90.88 307 SER A N 1
ATOM 2408 C CA . SER A 1 307 ? 14.491 3.960 -2.088 1.00 90.88 307 SER A CA 1
ATOM 2409 C C . SER A 1 307 ? 14.242 4.540 -3.482 1.00 90.88 307 SER A C 1
ATOM 2411 O O . SER A 1 307 ? 14.310 3.845 -4.497 1.00 90.88 307 SER A O 1
ATOM 2413 N N . VAL A 1 308 ? 13.947 5.842 -3.530 1.00 92.12 308 VAL A N 1
ATOM 2414 C CA . VAL A 1 308 ? 13.897 6.592 -4.794 1.00 92.12 308 VAL A CA 1
ATOM 2415 C C . VAL A 1 308 ? 15.274 6.598 -5.466 1.00 92.12 308 VAL A C 1
ATOM 2417 O O . VAL A 1 308 ? 15.355 6.483 -6.685 1.00 92.12 308 VAL A O 1
ATOM 2420 N N . ASP A 1 309 ? 16.353 6.673 -4.680 1.00 93.94 309 ASP A N 1
ATOM 2421 C CA . ASP A 1 309 ? 17.723 6.699 -5.198 1.00 93.94 309 ASP A CA 1
ATOM 2422 C C . ASP A 1 309 ? 18.075 5.402 -5.934 1.00 93.94 309 ASP A C 1
ATOM 2424 O O . ASP A 1 309 ? 18.754 5.448 -6.959 1.00 93.94 309 ASP A O 1
ATOM 2428 N N . ASP A 1 310 ? 17.568 4.254 -5.470 1.00 93.25 310 ASP A N 1
ATOM 2429 C CA . ASP A 1 310 ? 17.736 2.974 -6.167 1.00 93.25 310 ASP A CA 1
ATOM 2430 C C . ASP A 1 310 ? 17.071 3.008 -7.551 1.00 93.25 310 ASP A C 1
ATOM 2432 O O . ASP A 1 310 ? 17.675 2.597 -8.542 1.00 93.25 310 ASP A O 1
ATOM 2436 N N . ALA A 1 311 ? 15.844 3.536 -7.634 1.00 93.00 311 ALA A N 1
ATOM 2437 C CA . ALA A 1 311 ? 15.098 3.641 -8.888 1.00 93.00 311 ALA A CA 1
ATOM 2438 C C . ALA A 1 311 ? 15.818 4.552 -9.892 1.00 93.00 311 ALA A C 1
ATOM 2440 O O . ALA A 1 311 ? 15.977 4.199 -11.062 1.00 93.00 311 ALA A O 1
ATOM 2441 N N . VAL A 1 312 ? 16.300 5.706 -9.419 1.00 94.19 312 VAL A N 1
ATOM 2442 C CA . VAL A 1 312 ? 17.071 6.660 -10.227 1.00 94.19 312 VAL A CA 1
ATOM 2443 C C . VAL A 1 312 ? 18.395 6.047 -10.675 1.00 94.19 312 VAL A C 1
ATOM 2445 O O . VAL A 1 312 ? 18.758 6.170 -11.842 1.00 94.19 312 VAL A O 1
ATOM 2448 N N . SER A 1 313 ? 19.099 5.348 -9.784 1.00 95.56 313 SER A N 1
ATOM 2449 C CA . SER A 1 313 ? 20.380 4.707 -10.100 1.00 95.56 313 SER A CA 1
ATOM 2450 C C . SER A 1 313 ? 20.221 3.628 -11.168 1.00 95.56 313 SER A C 1
ATOM 2452 O O . SER A 1 313 ? 21.010 3.580 -12.108 1.00 95.56 313 SER A O 1
ATOM 2454 N N . VAL A 1 314 ? 19.174 2.801 -11.075 1.00 94.69 314 VAL A N 1
ATOM 2455 C CA . VAL A 1 314 ? 18.860 1.785 -12.092 1.00 94.69 314 VAL A CA 1
ATOM 2456 C C . VAL A 1 314 ? 18.484 2.435 -13.424 1.00 94.69 314 VAL A C 1
ATOM 2458 O O . VAL A 1 314 ? 18.971 2.006 -14.468 1.00 94.69 314 VAL A O 1
ATOM 2461 N N . ALA A 1 315 ? 17.679 3.501 -13.403 1.00 94.44 315 ALA A N 1
ATOM 2462 C CA . ALA A 1 315 ? 17.336 4.243 -14.614 1.00 94.44 315 ALA A CA 1
ATOM 2463 C C . ALA A 1 315 ? 18.585 4.810 -15.305 1.00 94.44 315 ALA A C 1
ATOM 2465 O O . ALA A 1 315 ? 18.788 4.596 -16.498 1.00 94.44 315 ALA A O 1
ATOM 2466 N N . LEU A 1 316 ? 19.445 5.494 -14.545 1.00 95.19 316 LEU A N 1
ATOM 2467 C CA . LEU A 1 316 ? 20.684 6.077 -15.053 1.00 95.19 316 LEU A CA 1
ATOM 2468 C C . LEU A 1 316 ? 21.646 5.013 -15.571 1.00 95.19 316 LEU A C 1
ATOM 2470 O O . LEU A 1 316 ? 22.245 5.216 -16.622 1.00 95.19 316 LEU A O 1
ATOM 2474 N N . HIS A 1 317 ? 21.771 3.881 -14.878 1.00 95.81 317 HIS A N 1
ATOM 2475 C CA . HIS A 1 317 ? 22.618 2.779 -15.318 1.00 95.81 317 HIS A CA 1
ATOM 2476 C C . HIS A 1 317 ? 22.233 2.305 -16.724 1.00 95.81 317 HIS A C 1
ATOM 2478 O O . HIS A 1 317 ? 23.092 2.260 -17.600 1.00 95.81 317 HIS A O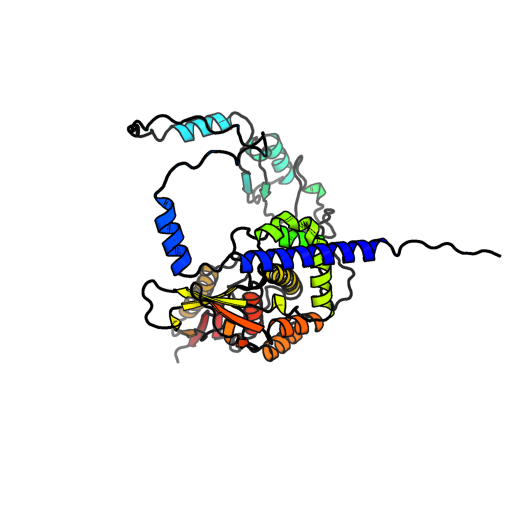 1
ATOM 2484 N N . HIS A 1 318 ? 20.945 2.047 -16.966 1.00 94.00 318 HIS A N 1
ATOM 2485 C CA . HIS A 1 318 ? 20.467 1.630 -18.285 1.00 94.00 318 HIS A CA 1
ATOM 2486 C C . HIS A 1 318 ? 20.644 2.705 -19.361 1.00 94.00 318 HIS A C 1
ATOM 2488 O O . HIS A 1 318 ? 20.997 2.383 -20.493 1.00 94.00 318 HIS A O 1
ATOM 2494 N N . VAL A 1 319 ? 20.410 3.975 -19.017 1.00 94.88 319 VAL A N 1
ATOM 2495 C CA . VAL A 1 319 ? 20.601 5.093 -19.952 1.00 94.88 319 VAL A CA 1
ATOM 2496 C C . VAL A 1 319 ? 22.066 5.205 -20.364 1.00 94.88 319 VAL A C 1
ATOM 2498 O O . VAL A 1 319 ? 22.361 5.224 -21.554 1.00 94.88 319 VAL A O 1
ATOM 2501 N N . LEU A 1 320 ? 22.981 5.264 -19.396 1.00 95.56 320 LEU A N 1
ATOM 2502 C CA . LEU A 1 320 ? 24.407 5.457 -19.655 1.00 95.56 320 LEU A CA 1
ATOM 2503 C C . LEU A 1 320 ? 25.009 4.260 -20.393 1.00 95.56 320 LEU A C 1
ATOM 2505 O O . LEU A 1 320 ? 25.686 4.454 -21.393 1.00 95.56 320 LEU A O 1
ATOM 2509 N N . GLN A 1 321 ? 24.678 3.037 -19.968 1.00 95.12 321 GLN A N 1
ATOM 2510 C CA . GLN A 1 321 ? 25.155 1.815 -20.616 1.00 95.12 321 GLN A CA 1
ATOM 2511 C C . GLN A 1 321 ? 24.747 1.738 -22.094 1.00 95.12 321 GLN A C 1
ATOM 2513 O O . GLN A 1 321 ? 25.511 1.239 -22.915 1.00 95.12 321 GLN A O 1
ATOM 2518 N N . HIS A 1 322 ? 23.543 2.202 -22.449 1.00 93.94 322 HIS A N 1
ATOM 2519 C CA . HIS A 1 322 ? 23.107 2.221 -23.848 1.00 93.94 322 HIS A CA 1
ATOM 2520 C C . HIS A 1 322 ? 23.836 3.298 -24.655 1.00 93.94 322 HIS A C 1
ATOM 2522 O O . HIS A 1 322 ? 24.223 3.047 -25.789 1.00 93.94 322 HIS A O 1
ATOM 2528 N N . LEU A 1 323 ? 24.066 4.471 -24.057 1.00 93.50 323 LEU A N 1
ATOM 2529 C CA . LEU A 1 323 ? 24.733 5.606 -24.705 1.00 93.50 323 LEU A CA 1
ATOM 2530 C C . LEU A 1 323 ? 26.246 5.420 -24.911 1.00 93.50 323 LEU A C 1
ATOM 2532 O O . LEU A 1 323 ? 26.838 6.187 -25.669 1.00 93.50 323 LEU A O 1
ATOM 2536 N N . ASP A 1 324 ? 26.870 4.418 -24.286 1.00 94.31 324 ASP A N 1
ATOM 2537 C CA . ASP A 1 324 ? 28.276 4.065 -24.537 1.00 94.31 324 ASP A CA 1
ATOM 2538 C C . ASP A 1 324 ? 28.508 3.557 -25.978 1.00 94.31 324 ASP A C 1
ATOM 2540 O O . ASP A 1 324 ? 29.631 3.605 -26.486 1.00 94.31 324 ASP A O 1
ATOM 2544 N N . TYR A 1 325 ? 27.455 3.103 -26.667 1.00 91.75 325 TYR A N 1
ATOM 2545 C CA . TYR A 1 325 ? 27.523 2.673 -28.064 1.00 91.75 325 TYR A CA 1
ATOM 2546 C C . TYR A 1 325 ? 27.291 3.846 -29.022 1.00 91.75 325 TYR A C 1
ATOM 2548 O O . TYR A 1 325 ? 26.336 4.617 -28.885 1.00 91.75 325 TYR A O 1
ATOM 2556 N N . SER A 1 326 ? 28.137 3.964 -30.048 1.00 88.88 326 SER A N 1
ATOM 2557 C CA . SER A 1 326 ? 28.004 5.012 -31.060 1.00 88.88 326 SER A CA 1
ATOM 2558 C C . SER A 1 326 ? 26.707 4.871 -31.861 1.00 88.88 326 SER A C 1
ATOM 2560 O O . SER A 1 326 ? 26.240 3.773 -32.152 1.00 88.88 326 SER A O 1
ATOM 2562 N N . GLY A 1 327 ? 26.115 6.011 -32.222 1.00 89.31 327 GLY A N 1
ATOM 2563 C CA . GLY A 1 327 ? 24.875 6.043 -32.995 1.00 89.31 327 GLY A CA 1
ATOM 2564 C C . GLY A 1 327 ? 23.625 5.660 -32.203 1.00 89.31 327 GLY A C 1
ATOM 2565 O O . GLY A 1 327 ? 22.561 5.584 -32.794 1.00 89.31 327 GLY A O 1
ATOM 2566 N N . THR A 1 328 ? 23.695 5.449 -30.889 1.00 93.81 328 THR A N 1
ATOM 2567 C CA . THR A 1 328 ? 22.516 5.144 -30.066 1.00 93.81 328 THR A CA 1
ATOM 2568 C C . THR A 1 328 ? 21.901 6.388 -29.426 1.00 93.81 328 THR A C 1
ATOM 2570 O O . THR A 1 328 ? 22.537 7.432 -29.284 1.00 93.81 328 THR A O 1
ATOM 2573 N N . TYR A 1 329 ? 20.631 6.290 -29.031 1.00 92.88 329 TYR A N 1
ATOM 2574 C CA . TYR A 1 329 ? 19.962 7.304 -28.220 1.00 92.88 329 TYR A CA 1
ATOM 2575 C C . TYR A 1 329 ? 18.886 6.673 -27.329 1.00 92.88 329 TYR A C 1
ATOM 2577 O O . TYR A 1 329 ? 18.366 5.592 -27.609 1.00 92.88 329 TYR A O 1
ATOM 2585 N N . VAL A 1 330 ? 18.521 7.368 -26.251 1.00 93.88 330 VAL A N 1
ATOM 2586 C CA . VAL A 1 330 ? 17.472 6.928 -25.320 1.00 93.88 330 VAL A CA 1
ATOM 2587 C C . VAL A 1 330 ? 16.351 7.957 -25.288 1.00 93.88 330 VAL A C 1
ATOM 2589 O O . VAL A 1 330 ? 16.601 9.154 -25.154 1.00 93.88 330 VAL A O 1
ATOM 2592 N N . ARG A 1 331 ? 15.102 7.499 -25.399 1.00 94.25 331 ARG A N 1
ATOM 2593 C CA . ARG A 1 331 ? 13.915 8.328 -25.157 1.00 94.25 331 ARG A CA 1
ATOM 2594 C C . ARG A 1 331 ? 13.331 7.982 -23.796 1.00 94.25 331 ARG A C 1
ATOM 2596 O O . ARG A 1 331 ? 13.009 6.826 -23.543 1.00 94.25 331 ARG A O 1
ATOM 2603 N N . THR A 1 332 ? 13.143 8.992 -22.958 1.00 93.75 332 THR A N 1
ATOM 2604 C CA . THR A 1 332 ? 12.511 8.837 -21.646 1.00 93.75 332 THR A CA 1
ATOM 2605 C C . THR A 1 332 ? 11.108 9.422 -21.679 1.00 93.75 332 THR A C 1
ATOM 2607 O O . THR A 1 332 ? 10.921 10.572 -22.074 1.00 93.75 332 THR A O 1
ATOM 2610 N N . LEU A 1 333 ? 10.121 8.640 -21.253 1.00 94.00 333 LEU A N 1
ATOM 2611 C CA . LEU A 1 333 ? 8.733 9.062 -21.107 1.00 94.00 333 LEU A CA 1
ATOM 2612 C C . LEU A 1 333 ? 8.344 8.974 -19.634 1.00 94.00 333 LEU A C 1
ATOM 2614 O O . LEU A 1 333 ? 8.485 7.922 -19.012 1.00 94.00 333 LEU A O 1
ATOM 2618 N N . PHE A 1 334 ? 7.828 10.071 -19.094 1.00 92.69 334 PHE A N 1
ATOM 2619 C CA . PHE A 1 334 ? 7.279 10.118 -17.744 1.00 92.69 334 PHE A CA 1
ATOM 2620 C C . PHE A 1 334 ? 5.758 10.025 -17.825 1.00 92.69 334 PHE A C 1
ATOM 2622 O O . PHE A 1 334 ? 5.118 10.813 -18.522 1.00 92.69 334 PHE A O 1
ATOM 2629 N N . LEU A 1 335 ? 5.194 9.044 -17.129 1.00 90.50 335 LEU A N 1
ATOM 2630 C CA . LEU A 1 335 ? 3.764 8.804 -17.031 1.00 90.50 335 LEU A CA 1
ATOM 2631 C C . LEU A 1 335 ? 3.307 9.071 -15.599 1.00 90.50 335 LEU A C 1
ATOM 2633 O O . LEU A 1 335 ? 3.823 8.474 -14.653 1.00 90.50 335 LEU A O 1
ATOM 2637 N N . ASP A 1 336 ? 2.306 9.936 -15.479 1.00 85.94 336 ASP A N 1
ATOM 2638 C CA . ASP A 1 336 ? 1.623 10.248 -14.228 1.00 85.94 336 ASP A CA 1
ATOM 2639 C C . ASP A 1 336 ? 0.171 9.757 -14.311 1.00 85.94 336 ASP A C 1
ATOM 2641 O O . ASP A 1 336 ? -0.574 10.095 -15.241 1.00 85.94 336 ASP A O 1
ATOM 2645 N N . TYR A 1 337 ? -0.240 8.921 -13.356 1.00 82.50 337 TYR A N 1
ATOM 2646 C CA . TYR A 1 337 ? -1.607 8.418 -13.307 1.00 82.50 337 TYR A CA 1
ATOM 2647 C C . TYR A 1 337 ? -2.524 9.443 -12.653 1.00 82.50 337 TYR A C 1
ATOM 2649 O O . TYR A 1 337 ? -2.422 9.760 -11.469 1.00 82.50 337 TYR A O 1
ATOM 2657 N N . SER A 1 338 ? -3.561 9.849 -13.381 1.00 79.69 338 SER A N 1
ATOM 2658 C CA . SER A 1 338 ? -4.642 10.633 -12.790 1.00 79.69 338 SER A CA 1
ATOM 2659 C C . SER A 1 338 ? -5.345 9.842 -11.679 1.00 79.69 338 SER A C 1
ATOM 2661 O O . SER A 1 338 ? -6.112 8.916 -11.942 1.00 79.69 338 SER A O 1
ATOM 2663 N N . SER A 1 339 ? -5.129 10.246 -10.422 1.00 78.12 339 SER A N 1
ATOM 2664 C CA . SER A 1 339 ? -5.857 9.727 -9.254 1.00 78.12 339 SER A CA 1
ATOM 2665 C C . SER A 1 339 ? -5.713 8.205 -9.061 1.00 78.12 339 SER A C 1
ATOM 2667 O O . SER A 1 339 ? -6.694 7.508 -8.802 1.00 78.12 339 SER A O 1
ATOM 2669 N N . ALA A 1 340 ? -4.484 7.691 -9.171 1.00 80.38 340 ALA A N 1
ATOM 2670 C CA . ALA A 1 340 ? -4.151 6.264 -9.250 1.00 80.38 340 ALA A CA 1
ATOM 2671 C C . ALA A 1 340 ? -4.888 5.350 -8.245 1.00 80.38 340 ALA A C 1
ATOM 2673 O O . ALA A 1 340 ? -5.502 4.352 -8.618 1.00 80.38 340 ALA A O 1
ATOM 2674 N N . PHE A 1 341 ? -4.898 5.709 -6.957 1.00 82.88 341 PHE A N 1
ATOM 2675 C CA . PHE A 1 341 ? -5.575 4.908 -5.928 1.00 82.88 341 PHE A CA 1
ATOM 2676 C C . PHE A 1 341 ? -7.100 4.927 -6.047 1.00 82.88 341 PHE A C 1
ATOM 2678 O O . PHE A 1 341 ? -7.748 3.942 -5.704 1.00 82.88 341 PHE A O 1
ATOM 2685 N N . ASN A 1 342 ? -7.685 6.023 -6.530 1.00 82.75 342 ASN A N 1
ATOM 2686 C CA . ASN A 1 342 ? -9.136 6.183 -6.622 1.00 82.75 342 ASN A CA 1
ATOM 2687 C C . ASN A 1 342 ? -9.725 5.483 -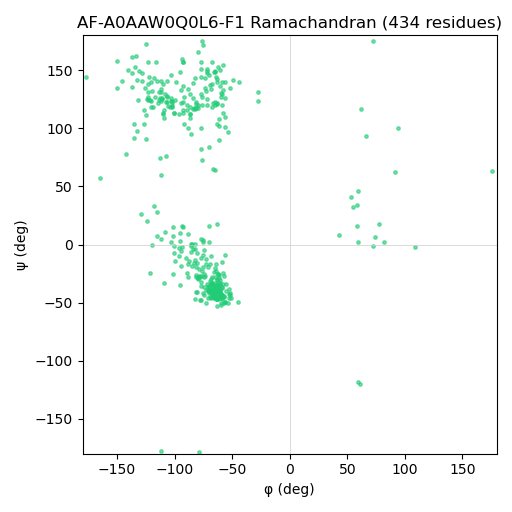7.859 1.00 82.75 342 ASN A C 1
ATOM 2689 O O . ASN A 1 342 ? -10.933 5.257 -7.915 1.00 82.75 342 ASN A O 1
ATOM 2693 N N . THR A 1 343 ? -8.888 5.124 -8.835 1.00 87.19 343 THR A N 1
ATOM 2694 C CA . THR A 1 343 ? -9.299 4.534 -10.118 1.00 87.19 343 THR A CA 1
ATOM 2695 C C . THR A 1 343 ? -9.131 3.014 -10.185 1.00 87.19 343 THR A C 1
ATOM 2697 O O . THR A 1 343 ? -9.515 2.403 -11.184 1.00 87.19 343 THR A O 1
ATOM 2700 N N . ILE A 1 344 ? -8.625 2.376 -9.121 1.00 90.06 344 ILE A N 1
ATOM 2701 C CA . ILE A 1 344 ? -8.540 0.911 -9.030 1.00 90.06 344 ILE A CA 1
ATOM 2702 C C . ILE A 1 344 ? -9.935 0.308 -9.235 1.00 90.06 344 ILE A C 1
ATOM 2704 O O . ILE A 1 344 ? -10.889 0.656 -8.536 1.00 90.06 344 ILE A O 1
ATOM 2708 N N . ARG A 1 345 ? -10.055 -0.622 -10.185 1.00 93.62 345 ARG A N 1
ATOM 2709 C CA . ARG A 1 345 ? -11.293 -1.366 -10.439 1.00 93.62 345 ARG A CA 1
ATOM 2710 C C . ARG A 1 345 ? -11.259 -2.672 -9.643 1.00 93.62 345 ARG A C 1
ATOM 2712 O O . ARG A 1 345 ? -10.446 -3.527 -9.996 1.00 93.62 345 ARG A O 1
ATOM 2719 N N . PRO A 1 346 ? -12.123 -2.865 -8.624 1.00 93.88 346 PRO A N 1
ATOM 2720 C CA . PRO A 1 346 ? -12.027 -4.025 -7.737 1.00 93.88 346 PRO A CA 1
ATOM 2721 C C . PRO A 1 346 ? -12.082 -5.363 -8.477 1.00 93.88 346 PRO A C 1
ATOM 2723 O O . PRO A 1 346 ? -11.217 -6.196 -8.259 1.00 93.88 346 PRO A O 1
ATOM 2726 N N . VAL A 1 347 ? -13.006 -5.529 -9.430 1.00 93.38 347 VAL A N 1
ATOM 2727 C CA . VAL A 1 347 ? -13.146 -6.775 -10.213 1.00 93.38 347 VAL A CA 1
ATOM 2728 C C . VAL A 1 347 ? -11.842 -7.156 -10.925 1.00 93.38 347 VAL A C 1
ATOM 2730 O O . VAL A 1 347 ? -11.355 -8.267 -10.753 1.00 93.38 347 VAL A O 1
ATOM 2733 N N . ARG A 1 348 ? -11.216 -6.203 -11.632 1.00 94.81 348 ARG A N 1
ATOM 2734 C CA . ARG A 1 348 ? -9.933 -6.433 -12.320 1.00 94.81 348 ARG A CA 1
ATOM 2735 C C . ARG A 1 348 ? -8.786 -6.714 -11.360 1.00 94.81 348 ARG A C 1
ATOM 2737 O O . ARG A 1 348 ? -7.876 -7.461 -11.692 1.00 94.81 348 ARG A O 1
ATOM 2744 N N . LEU A 1 349 ? -8.792 -6.078 -10.188 1.00 95.44 349 LEU A N 1
ATOM 2745 C CA . LEU A 1 349 ? -7.801 -6.381 -9.164 1.00 95.44 349 LEU A CA 1
ATOM 2746 C C . LEU A 1 349 ? -7.944 -7.836 -8.712 1.00 95.44 349 LEU A C 1
ATOM 2748 O O . LEU A 1 349 ? -6.943 -8.532 -8.661 1.00 95.44 349 LEU A O 1
ATOM 2752 N N . ILE A 1 350 ? -9.161 -8.304 -8.430 1.00 95.56 350 ILE A N 1
ATOM 2753 C CA . ILE A 1 350 ? -9.391 -9.677 -7.967 1.00 95.56 350 ILE A CA 1
ATOM 2754 C C . ILE A 1 350 ? -8.963 -10.724 -8.994 1.00 95.56 350 ILE A C 1
ATOM 2756 O O . ILE A 1 350 ? -8.323 -11.697 -8.605 1.00 95.56 350 ILE A O 1
ATOM 2760 N N . GLU A 1 351 ? -9.256 -10.509 -10.279 1.00 95.00 351 GLU A N 1
ATOM 2761 C CA . GLU A 1 351 ? -8.783 -11.376 -11.371 1.00 95.00 351 GLU A CA 1
ATOM 2762 C C . GLU A 1 351 ? -7.257 -11.542 -11.310 1.00 95.00 351 GLU A C 1
ATOM 2764 O O . GLU A 1 351 ? -6.754 -12.660 -11.216 1.00 95.00 351 GLU A O 1
ATOM 2769 N N . LYS A 1 352 ? -6.523 -10.426 -11.208 1.00 94.94 352 LYS A N 1
ATOM 2770 C CA . LYS A 1 352 ? -5.059 -10.442 -11.071 1.00 94.94 352 LYS A CA 1
ATOM 2771 C C . LYS A 1 352 ? -4.584 -11.100 -9.778 1.00 94.94 352 LYS A C 1
ATOM 2773 O O . LYS A 1 352 ? -3.588 -11.812 -9.779 1.00 94.94 352 LYS A O 1
ATOM 2778 N N . LEU A 1 353 ? -5.261 -10.870 -8.652 1.00 94.44 353 LEU A N 1
ATOM 2779 C CA . LEU A 1 353 ? -4.890 -11.507 -7.383 1.00 94.44 353 LEU A CA 1
ATOM 2780 C C . LEU A 1 353 ? -5.055 -13.033 -7.454 1.00 94.44 353 LEU A C 1
ATOM 2782 O O . LEU A 1 353 ? -4.218 -13.756 -6.915 1.00 94.44 353 LEU A O 1
ATOM 2786 N N . ALA A 1 354 ? -6.092 -13.516 -8.141 1.00 93.31 354 ALA A N 1
ATOM 2787 C CA . ALA A 1 354 ? -6.300 -14.941 -8.370 1.00 93.31 354 ALA A CA 1
ATOM 2788 C C . ALA A 1 354 ? -5.203 -15.542 -9.267 1.00 93.31 354 ALA A C 1
ATOM 2790 O O . ALA A 1 354 ? -4.688 -16.613 -8.951 1.00 93.31 354 ALA A O 1
ATOM 2791 N N . GLU A 1 355 ? -4.785 -14.836 -10.325 1.00 92.50 355 GLU A N 1
ATOM 2792 C CA . GLU A 1 355 ? -3.651 -15.234 -11.179 1.00 92.50 355 GLU A CA 1
ATOM 2793 C C . GLU A 1 355 ? -2.331 -15.328 -10.397 1.00 92.50 355 GLU A C 1
ATOM 2795 O O . GLU A 1 355 ? -1.512 -16.208 -10.654 1.00 92.50 355 GLU A O 1
ATOM 2800 N N . LEU A 1 356 ? -2.149 -14.471 -9.387 1.00 91.75 356 LEU A N 1
ATOM 2801 C CA . LEU A 1 356 ? -0.999 -14.495 -8.478 1.00 91.75 356 LEU A CA 1
ATOM 2802 C C . LEU A 1 356 ? -1.067 -15.599 -7.406 1.00 91.75 356 LEU A C 1
ATOM 2804 O O . LEU A 1 356 ? -0.211 -15.648 -6.523 1.00 91.75 356 LEU A O 1
ATOM 2808 N N . GLY A 1 357 ? -2.072 -16.478 -7.454 1.00 90.62 357 GLY A N 1
ATOM 2809 C CA . GLY A 1 357 ? -2.215 -17.602 -6.529 1.00 90.62 357 GLY A CA 1
ATOM 2810 C C . GLY A 1 357 ? -2.742 -17.220 -5.144 1.00 90.62 357 GLY A C 1
ATOM 2811 O O . GLY A 1 357 ? -2.601 -17.998 -4.199 1.00 90.62 357 GLY A O 1
ATOM 2812 N N . ILE A 1 358 ? -3.349 -16.038 -4.988 1.00 92.81 358 ILE A N 1
ATOM 2813 C CA . ILE A 1 358 ? -3.980 -15.653 -3.721 1.00 92.81 358 ILE A CA 1
ATOM 2814 C C . ILE A 1 358 ? -5.276 -16.463 -3.538 1.00 92.81 358 ILE A C 1
ATOM 2816 O O . ILE A 1 358 ? -6.097 -16.513 -4.458 1.00 92.81 358 ILE A O 1
ATOM 2820 N N . PRO A 1 359 ? -5.507 -17.071 -2.355 1.00 92.31 359 PRO A N 1
ATOM 2821 C CA . PRO A 1 359 ? -6.706 -17.863 -2.105 1.00 92.31 359 PRO A CA 1
ATOM 2822 C C . PRO A 1 359 ? -8.004 -17.083 -2.334 1.00 92.31 359 PRO A C 1
ATOM 2824 O O . PRO A 1 359 ? -8.138 -15.931 -1.911 1.00 92.31 359 PRO A O 1
ATOM 2827 N N . THR A 1 360 ? -9.001 -17.746 -2.925 1.00 92.69 360 THR A N 1
ATOM 2828 C CA . THR A 1 360 ? -10.319 -17.162 -3.225 1.00 92.69 360 THR A CA 1
ATOM 2829 C C . THR A 1 360 ? -10.989 -16.482 -2.021 1.00 92.69 360 THR A C 1
ATOM 2831 O O . THR A 1 360 ? -11.498 -15.378 -2.207 1.00 92.69 360 THR A O 1
ATOM 2834 N N . PRO A 1 361 ? -10.966 -17.033 -0.786 1.00 92.62 361 PRO A N 1
ATOM 2835 C CA . PRO A 1 361 ? -11.545 -16.345 0.373 1.00 92.62 361 PRO A CA 1
ATOM 2836 C C . PRO A 1 361 ? -10.885 -14.987 0.656 1.00 92.62 361 PRO A C 1
ATOM 2838 O O . PRO A 1 361 ? -11.575 -14.000 0.905 1.00 92.62 361 PRO A O 1
ATOM 2841 N N . THR A 1 362 ? -9.557 -14.904 0.537 1.00 93.94 362 THR A N 1
ATOM 2842 C CA . THR A 1 362 ? -8.801 -13.654 0.705 1.00 93.94 362 THR A CA 1
ATOM 2843 C C . THR A 1 362 ? -9.130 -12.657 -0.405 1.00 93.94 362 THR A C 1
ATOM 2845 O O . THR A 1 362 ? -9.332 -11.474 -0.132 1.00 93.94 362 THR A O 1
ATOM 2848 N N . CYS A 1 363 ? -9.239 -13.126 -1.649 1.00 94.94 363 CYS A N 1
ATOM 2849 C CA . CYS A 1 363 ? -9.684 -12.314 -2.780 1.00 94.94 363 CYS A CA 1
ATOM 2850 C C . CYS A 1 363 ? -11.094 -11.744 -2.561 1.00 94.94 363 CYS A C 1
ATOM 2852 O O . CYS A 1 363 ? -11.301 -10.544 -2.731 1.00 94.94 363 CYS A O 1
ATOM 2854 N N . ASN A 1 364 ? -12.044 -12.567 -2.116 1.00 95.25 364 ASN A N 1
ATOM 2855 C CA . ASN A 1 364 ? -13.411 -12.135 -1.820 1.00 95.25 364 ASN A CA 1
ATOM 2856 C C . ASN A 1 364 ? -13.449 -11.117 -0.674 1.00 95.25 364 ASN A C 1
ATOM 2858 O O . ASN A 1 364 ? -14.153 -10.116 -0.767 1.00 95.25 364 ASN A O 1
ATOM 2862 N N . TRP A 1 365 ? -12.633 -11.312 0.363 1.00 96.31 365 TRP A N 1
ATOM 2863 C CA . TRP A 1 365 ? -12.527 -10.351 1.458 1.00 96.31 365 TRP A CA 1
ATOM 2864 C C . TRP A 1 365 ? -11.964 -9.004 0.977 1.00 96.31 365 TRP A C 1
ATOM 2866 O O . TRP A 1 365 ? -12.461 -7.948 1.363 1.00 96.31 365 TRP A O 1
ATOM 2876 N N . ILE A 1 366 ? -10.955 -9.016 0.093 1.00 95.75 366 ILE A N 1
ATOM 2877 C CA . ILE A 1 366 ? -10.412 -7.795 -0.529 1.00 95.75 366 ILE A CA 1
ATOM 2878 C C . ILE A 1 366 ? -11.461 -7.131 -1.429 1.00 95.75 366 ILE A C 1
ATOM 2880 O O . ILE A 1 366 ? -11.556 -5.905 -1.440 1.00 95.75 366 ILE A O 1
ATOM 2884 N N . LEU A 1 367 ? -12.262 -7.910 -2.161 1.00 95.94 367 LEU A N 1
ATOM 2885 C CA . LEU A 1 367 ? -13.367 -7.381 -2.957 1.00 95.94 367 LEU A CA 1
ATOM 2886 C C . LEU A 1 367 ? -14.356 -6.645 -2.061 1.00 95.94 367 LEU A C 1
ATOM 2888 O O . LEU A 1 367 ? -14.650 -5.481 -2.316 1.00 95.94 367 LEU A O 1
ATOM 2892 N N . ASP A 1 368 ? -14.805 -7.302 -0.991 1.00 96.00 368 ASP A N 1
ATOM 2893 C CA . ASP A 1 368 ? -15.754 -6.745 -0.038 1.00 96.00 368 ASP A CA 1
ATOM 2894 C C . ASP A 1 368 ? -15.194 -5.495 0.664 1.00 96.00 368 ASP A C 1
ATOM 2896 O O . ASP A 1 368 ? -15.886 -4.484 0.791 1.00 96.00 368 ASP A O 1
ATOM 2900 N N . PHE A 1 369 ? -13.904 -5.498 1.012 1.00 94.88 369 PHE A N 1
ATOM 2901 C CA . PHE A 1 369 ? -13.186 -4.316 1.498 1.00 94.88 369 PHE A CA 1
ATOM 2902 C C . PHE A 1 369 ? -13.222 -3.146 0.500 1.00 94.88 369 PHE A C 1
ATOM 2904 O O . PHE A 1 369 ? -13.254 -1.982 0.908 1.00 94.88 369 PHE A O 1
ATOM 2911 N N . LEU A 1 370 ? -13.215 -3.427 -0.806 1.00 94.56 370 LEU A N 1
ATOM 2912 C CA . LEU A 1 370 ? -13.146 -2.421 -1.863 1.00 94.56 370 LEU A CA 1
ATOM 2913 C C . LEU A 1 370 ? -14.508 -1.976 -2.429 1.00 94.56 370 LEU A C 1
ATOM 2915 O O . LEU A 1 370 ? -14.541 -1.034 -3.227 1.00 94.56 370 LEU A O 1
ATOM 2919 N N . ILE A 1 371 ? -15.616 -2.591 -2.024 1.00 94.75 371 ILE A N 1
ATOM 2920 C CA . ILE A 1 371 ? -16.959 -2.227 -2.495 1.00 94.75 371 ILE A CA 1
ATOM 2921 C C . ILE A 1 371 ? -17.849 -1.711 -1.367 1.00 94.75 371 ILE A C 1
ATOM 2923 O O . ILE A 1 371 ? -17.622 -1.988 -0.190 1.00 94.75 371 ILE A O 1
ATOM 2927 N N . GLU A 1 372 ? -18.872 -0.943 -1.746 1.00 94.31 372 GLU A N 1
ATOM 2928 C CA . GLU A 1 372 ? -19.925 -0.463 -0.845 1.00 94.31 372 GLU A CA 1
ATOM 2929 C C . GLU A 1 372 ? -19.397 0.255 0.405 1.00 94.31 372 GLU A C 1
ATOM 2931 O O . GLU A 1 372 ? -19.893 0.081 1.519 1.00 94.31 372 GLU A O 1
ATOM 2936 N N . ARG A 1 373 ? -18.367 1.086 0.234 1.00 93.25 373 ARG A N 1
ATOM 2937 C CA . ARG A 1 373 ? -17.757 1.835 1.332 1.00 93.25 373 ARG A CA 1
ATOM 2938 C C . ARG A 1 373 ? -18.490 3.154 1.555 1.00 93.25 373 ARG A C 1
ATOM 2940 O O . ARG A 1 373 ? -18.392 4.038 0.697 1.00 93.25 373 ARG A O 1
ATOM 2947 N N . PRO A 1 374 ? -19.188 3.340 2.685 1.00 93.88 374 PRO A N 1
ATOM 2948 C CA . PRO A 1 374 ? -19.803 4.618 2.992 1.00 93.88 374 PRO A CA 1
ATOM 2949 C C . PRO A 1 374 ? -18.731 5.631 3.408 1.00 93.88 374 PRO A C 1
ATOM 2951 O O . PRO A 1 374 ? -17.846 5.347 4.219 1.00 93.88 374 PRO A O 1
ATOM 2954 N N . GLN A 1 375 ? -18.817 6.837 2.863 1.00 93.88 375 GLN A N 1
ATOM 2955 C CA . GLN A 1 375 ? -17.933 7.942 3.190 1.00 93.88 375 GLN A CA 1
ATOM 2956 C C . GLN A 1 375 ? -18.701 9.252 3.343 1.00 93.88 375 GLN A C 1
ATOM 2958 O O . GLN A 1 375 ? -19.693 9.498 2.660 1.00 93.88 375 GLN A O 1
ATOM 2963 N N . VAL A 1 376 ? -18.202 10.110 4.223 1.00 94.62 376 VAL A N 1
ATOM 2964 C CA . VAL A 1 376 ? -18.664 11.493 4.394 1.00 94.62 376 VAL A CA 1
ATOM 2965 C C . VAL A 1 376 ? -17.463 12.425 4.334 1.00 94.62 376 VAL A C 1
ATOM 2967 O O . VAL A 1 376 ? -16.371 12.053 4.761 1.00 94.62 376 VAL A O 1
ATOM 2970 N N . VAL A 1 377 ? -17.637 13.641 3.827 1.00 94.12 377 VAL A N 1
ATOM 2971 C CA . VAL A 1 377 ? -16.598 14.676 3.853 1.00 94.12 377 VAL A CA 1
ATOM 2972 C C . VAL A 1 377 ? -16.807 15.544 5.085 1.00 94.12 377 VAL A C 1
ATOM 2974 O O . VAL A 1 377 ? -17.924 15.978 5.356 1.00 94.12 377 VAL A O 1
ATOM 2977 N N . ARG A 1 378 ? -15.735 15.819 5.834 1.00 92.69 378 ARG A N 1
ATOM 2978 C CA . ARG A 1 378 ? -15.784 16.699 7.006 1.00 92.69 378 ARG A CA 1
ATOM 2979 C C . ARG A 1 378 ? -14.835 17.880 6.852 1.00 92.69 378 ARG A C 1
ATOM 2981 O O . ARG A 1 378 ? -13.627 17.695 6.703 1.00 92.69 378 ARG A O 1
ATOM 2988 N N . ILE A 1 379 ? -15.383 19.088 6.974 1.00 89.75 379 ILE A N 1
ATOM 2989 C CA . ILE A 1 379 ? -14.637 20.353 6.970 1.00 89.75 379 ILE A CA 1
ATOM 2990 C C . ILE A 1 379 ? -14.993 21.112 8.249 1.00 89.75 379 ILE A C 1
ATOM 2992 O O . ILE A 1 379 ? -16.123 21.555 8.443 1.00 89.75 379 ILE A O 1
ATOM 2996 N N . GLY A 1 380 ? -14.027 21.234 9.161 1.00 87.06 380 GLY A N 1
ATOM 2997 C CA . GLY A 1 380 ? -14.286 21.775 10.496 1.00 87.06 380 GLY A CA 1
ATOM 2998 C C . GLY A 1 380 ? -15.329 20.936 11.246 1.00 87.06 380 GLY A C 1
ATOM 2999 O O . GLY A 1 380 ? -15.095 19.750 11.505 1.00 87.06 380 GLY A O 1
ATOM 3000 N N . GLN A 1 381 ? -16.456 21.567 11.586 1.00 87.75 381 GLN A N 1
ATOM 3001 C CA . GLN A 1 381 ? -17.609 20.947 12.257 1.00 87.75 381 GLN A CA 1
ATOM 3002 C C . GLN A 1 381 ? -18.717 20.498 11.287 1.00 87.75 381 GLN A C 1
ATOM 3004 O O . GLN A 1 381 ? -19.630 19.793 11.701 1.00 87.75 381 GLN A O 1
ATOM 3009 N N . GLN A 1 382 ? -18.637 20.885 10.013 1.00 92.69 382 GLN A N 1
ATOM 3010 C CA . GLN A 1 382 ? -19.624 20.534 8.992 1.00 92.69 382 GLN A CA 1
ATOM 3011 C C . GLN A 1 382 ? -19.312 19.145 8.423 1.00 92.69 382 GLN A C 1
ATOM 3013 O O . GLN A 1 382 ? -18.145 18.818 8.172 1.00 92.69 382 GLN A O 1
ATOM 3018 N N . VAL A 1 383 ? -20.352 18.341 8.202 1.00 94.12 383 VAL A N 1
ATOM 3019 C CA . VAL A 1 383 ? -20.274 17.000 7.606 1.00 94.12 383 VAL A CA 1
ATOM 3020 C C . VAL A 1 383 ? -21.231 16.952 6.418 1.00 94.12 383 VAL A C 1
ATOM 3022 O O . VAL A 1 383 ? -22.347 17.450 6.519 1.00 94.12 383 VAL A O 1
ATOM 3025 N N . SER A 1 384 ? -20.781 16.401 5.292 1.00 96.00 384 SER A N 1
ATOM 3026 C CA . SER A 1 384 ? -21.605 16.241 4.091 1.00 96.00 384 SER A CA 1
ATOM 3027 C C . SER A 1 384 ? -22.614 15.102 4.224 1.00 96.00 384 SER A C 1
ATOM 3029 O O . SER A 1 384 ? -22.502 14.249 5.107 1.00 96.00 384 SER A O 1
ATOM 3031 N N . ASP A 1 385 ? -23.504 15.007 3.240 1.00 94.75 385 ASP A N 1
ATOM 3032 C CA . ASP A 1 385 ? -24.260 13.783 2.995 1.00 94.75 385 ASP A CA 1
ATOM 3033 C C . ASP A 1 385 ? -23.326 12.594 2.727 1.00 94.75 385 ASP A C 1
ATOM 3035 O O . ASP A 1 385 ? -22.173 12.746 2.292 1.00 94.75 385 ASP A O 1
ATOM 3039 N N . GLN A 1 386 ? -23.832 11.396 3.013 1.00 94.88 386 GLN A N 1
ATOM 3040 C CA . GLN A 1 386 ? -23.102 10.153 2.814 1.00 94.88 386 GLN A CA 1
ATOM 3041 C C . GLN A 1 386 ? -23.096 9.757 1.338 1.00 94.88 386 GLN A C 1
ATOM 3043 O O . GLN A 1 386 ? -24.143 9.624 0.710 1.00 94.88 386 GLN A O 1
ATOM 3048 N N . LEU A 1 387 ? -21.906 9.465 0.819 1.00 94.00 387 LEU A N 1
ATOM 3049 C CA . LEU A 1 387 ? -21.701 8.853 -0.488 1.00 94.00 387 LEU A CA 1
ATOM 3050 C C . LEU A 1 387 ? -21.157 7.437 -0.301 1.00 94.00 387 LEU A C 1
ATOM 3052 O O . LEU A 1 387 ? -20.311 7.208 0.558 1.00 94.00 387 LEU A O 1
ATOM 3056 N N . THR A 1 388 ? -21.602 6.486 -1.116 1.00 93.62 388 THR A N 1
ATOM 3057 C CA . THR A 1 388 ? -21.078 5.114 -1.093 1.00 93.62 388 THR A CA 1
ATOM 3058 C C . THR A 1 388 ? -20.196 4.887 -2.314 1.00 93.62 388 THR A C 1
ATOM 3060 O O . THR A 1 388 ? -20.623 5.149 -3.435 1.00 93.62 388 THR A O 1
ATOM 3063 N N . LEU A 1 389 ? -18.964 4.416 -2.104 1.00 90.50 389 LEU A N 1
ATOM 3064 C CA . LEU A 1 389 ? -18.006 4.135 -3.174 1.00 90.50 389 LEU A CA 1
ATOM 3065 C C . LEU A 1 389 ? -17.768 2.638 -3.350 1.00 90.50 389 LEU A C 1
ATOM 3067 O O . LEU A 1 389 ? -17.532 1.925 -2.376 1.00 90.50 389 LEU A O 1
ATOM 3071 N N . SER A 1 390 ? -17.697 2.214 -4.611 1.00 91.50 390 SER A N 1
ATOM 3072 C CA . SER A 1 390 ? -17.313 0.850 -5.002 1.00 91.50 390 SER A CA 1
ATOM 3073 C C . SER A 1 390 ? -16.132 0.814 -5.975 1.00 91.50 390 SER A C 1
ATOM 3075 O O . SER A 1 390 ? -15.928 -0.160 -6.694 1.00 91.50 390 SER A O 1
ATOM 3077 N N . THR A 1 391 ? -15.357 1.899 -6.029 1.00 88.88 391 THR A N 1
ATOM 3078 C CA . THR A 1 391 ? -14.163 2.038 -6.870 1.00 88.88 391 THR A CA 1
ATOM 3079 C C . THR A 1 391 ? -13.018 2.639 -6.075 1.00 88.88 391 THR A C 1
ATOM 3081 O O . THR A 1 391 ? -13.232 3.382 -5.114 1.00 88.88 391 THR A O 1
ATOM 3084 N N . GLY A 1 392 ? -11.792 2.319 -6.473 1.00 87.88 392 GLY A N 1
ATOM 3085 C CA . GLY A 1 392 ? -10.587 2.777 -5.802 1.00 87.88 392 GLY A CA 1
ATOM 3086 C C . GLY A 1 392 ? -10.344 2.103 -4.456 1.00 87.88 392 GLY A C 1
ATOM 3087 O O . GLY A 1 392 ? -11.175 1.346 -3.953 1.00 87.88 392 GLY A O 1
ATOM 3088 N N . SER A 1 393 ? -9.203 2.426 -3.856 1.00 87.06 393 SER A N 1
ATOM 3089 C CA . SER A 1 393 ? -8.830 2.043 -2.497 1.00 87.06 393 SER A CA 1
ATOM 3090 C C . SER A 1 393 ? -8.701 3.293 -1.619 1.00 87.06 393 SER A C 1
ATOM 3092 O O . SER A 1 393 ? -8.171 4.305 -2.088 1.00 87.06 393 SER A O 1
ATOM 3094 N N . PRO A 1 394 ? -9.144 3.270 -0.347 1.00 82.12 394 PRO A N 1
ATOM 3095 C CA . PRO A 1 394 ? -9.123 4.460 0.500 1.00 82.12 394 PRO A CA 1
ATOM 309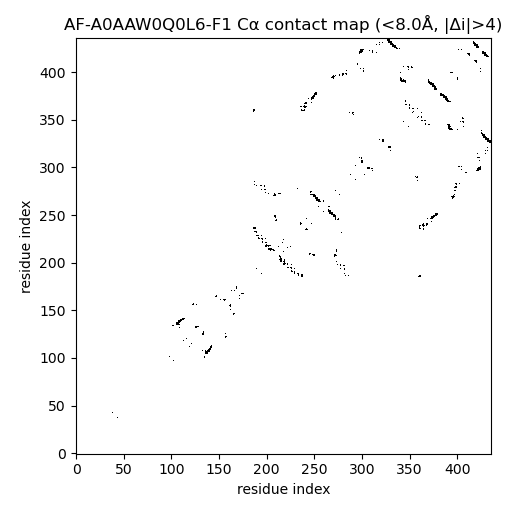6 C C . PRO A 1 394 ? -7.706 5.013 0.703 1.00 82.12 394 PRO A C 1
ATOM 3098 O O . PRO A 1 394 ? -6.750 4.274 0.972 1.00 82.12 394 PRO A O 1
ATOM 3101 N N . GLN A 1 395 ? -7.561 6.336 0.619 1.00 78.81 395 GLN A N 1
ATOM 3102 C CA . GLN A 1 395 ? -6.272 6.994 0.810 1.00 78.81 395 GLN A CA 1
ATOM 3103 C C . GLN A 1 395 ? -5.949 7.131 2.306 1.00 78.81 395 GLN A C 1
ATOM 3105 O O . GLN A 1 395 ? -6.647 7.826 3.039 1.00 78.81 395 GLN A O 1
ATOM 3110 N N . GLY A 1 396 ? -4.868 6.492 2.763 1.00 77.69 396 GLY A N 1
ATOM 3111 C CA . GLY A 1 396 ? -4.480 6.449 4.184 1.00 77.69 396 GLY A CA 1
ATOM 3112 C C . GLY A 1 396 ? -4.673 5.085 4.858 1.00 77.69 396 GLY A C 1
ATOM 3113 O O . GLY A 1 396 ? -4.297 4.924 6.023 1.00 77.69 396 GLY A O 1
ATOM 3114 N N . CYS A 1 397 ? -5.204 4.112 4.117 1.00 85.75 397 CYS A N 1
ATOM 3115 C CA . CYS A 1 397 ? -5.185 2.690 4.448 1.00 85.75 397 CYS A CA 1
ATOM 3116 C C . CYS A 1 397 ? -3.803 2.088 4.158 1.00 85.75 397 CYS A C 1
ATOM 3118 O O . CYS A 1 397 ? -3.130 2.488 3.205 1.00 85.75 397 CYS A O 1
ATOM 3120 N N . CYS A 1 398 ? -3.359 1.145 4.990 1.00 89.25 398 CYS A N 1
ATOM 3121 C CA . CYS A 1 398 ? -2.046 0.512 4.819 1.00 89.25 398 CYS A CA 1
ATOM 3122 C C . CYS A 1 398 ? -2.068 -0.610 3.782 1.00 89.25 398 CYS A C 1
ATOM 3124 O O . CYS A 1 398 ? -1.016 -0.959 3.256 1.00 89.25 398 CYS A O 1
ATOM 3126 N N . LEU A 1 399 ? -3.251 -1.146 3.476 1.00 91.94 399 LEU A N 1
ATOM 3127 C CA . LEU A 1 399 ? -3.418 -2.162 2.444 1.00 91.94 399 LEU A CA 1
ATOM 3128 C C . LEU A 1 399 ? -3.387 -1.559 1.026 1.00 91.94 399 LEU A C 1
ATOM 3130 O O . LEU A 1 399 ? -2.861 -2.182 0.106 1.00 91.94 399 LEU A O 1
ATOM 3134 N N . SER A 1 400 ? -3.875 -0.321 0.856 1.00 91.50 400 SER A N 1
ATOM 3135 C CA . SER A 1 400 ? -4.006 0.347 -0.453 1.00 91.50 400 SER A CA 1
ATOM 3136 C C . SER A 1 400 ? -2.719 0.370 -1.293 1.00 91.50 400 SER A C 1
ATOM 3138 O O . SER A 1 400 ? -2.805 0.043 -2.475 1.00 91.50 400 SER A O 1
ATOM 3140 N N . PRO A 1 401 ? -1.532 0.709 -0.742 1.00 90.81 401 PRO A N 1
ATOM 3141 C CA . PRO A 1 401 ? -0.283 0.692 -1.505 1.00 90.81 401 PRO A CA 1
ATOM 3142 C C . PRO A 1 401 ? 0.063 -0.684 -2.077 1.00 90.81 401 PRO A C 1
ATOM 3144 O O . PRO A 1 401 ? 0.361 -0.790 -3.262 1.00 90.81 401 PRO A O 1
ATOM 3147 N N . LYS A 1 402 ? -0.052 -1.748 -1.268 1.00 91.31 402 LYS A N 1
ATOM 3148 C CA . LYS A 1 402 ? 0.232 -3.115 -1.727 1.00 91.31 402 LYS A CA 1
ATOM 3149 C C . LYS A 1 402 ? -0.749 -3.536 -2.817 1.00 91.31 402 LYS A C 1
ATOM 3151 O O . LYS A 1 402 ? -0.318 -4.074 -3.828 1.00 91.31 402 LYS A O 1
ATOM 3156 N N . LEU A 1 403 ? -2.042 -3.245 -2.653 1.00 93.31 403 LEU A N 1
ATOM 3157 C CA . LEU A 1 403 ? -3.045 -3.553 -3.678 1.00 93.31 403 LEU A CA 1
ATOM 3158 C C . LEU A 1 403 ? -2.766 -2.823 -4.995 1.00 93.31 403 LEU A C 1
ATOM 3160 O O . LEU A 1 403 ? -2.940 -3.413 -6.054 1.00 93.31 403 LEU A O 1
ATOM 3164 N N . PHE A 1 404 ? -2.292 -1.576 -4.948 1.00 91.62 404 PHE A N 1
ATOM 3165 C CA . PHE A 1 404 ? -1.914 -0.838 -6.154 1.00 91.62 404 PHE A CA 1
ATOM 3166 C C . PHE A 1 404 ? -0.684 -1.439 -6.853 1.00 91.62 404 PHE A C 1
ATOM 3168 O O . PHE A 1 404 ? -0.677 -1.587 -8.075 1.00 91.62 404 PHE A O 1
ATOM 3175 N N . THR A 1 405 ? 0.334 -1.846 -6.089 1.00 91.19 405 THR A N 1
ATOM 3176 C CA . THR A 1 405 ? 1.495 -2.560 -6.639 1.00 91.19 405 THR A CA 1
ATOM 3177 C C . THR A 1 405 ? 1.082 -3.874 -7.300 1.00 91.19 405 THR A C 1
ATOM 3179 O O . THR A 1 405 ? 1.513 -4.156 -8.411 1.00 91.19 405 THR A O 1
ATOM 3182 N N . LEU A 1 406 ? 0.192 -4.649 -6.672 1.00 92.50 406 LEU A N 1
ATOM 3183 C CA . LEU A 1 406 ? -0.339 -5.884 -7.263 1.00 92.50 406 LEU A CA 1
ATOM 3184 C C . LEU A 1 406 ? -1.223 -5.604 -8.486 1.00 92.50 406 LEU A C 1
ATOM 3186 O O . LEU A 1 406 ? -1.214 -6.366 -9.445 1.00 92.50 406 LEU A O 1
ATOM 3190 N N . TYR A 1 407 ? -1.952 -4.488 -8.499 1.00 93.19 407 TYR A N 1
ATOM 3191 C CA . TYR A 1 407 ? -2.780 -4.089 -9.637 1.00 93.19 407 TYR A CA 1
ATOM 3192 C C . TYR A 1 407 ? -1.962 -3.767 -10.893 1.00 93.19 407 TYR A C 1
ATOM 3194 O O . TYR A 1 407 ? -2.441 -3.985 -12.005 1.00 93.19 407 TYR A O 1
ATOM 3202 N N . THR A 1 408 ? -0.751 -3.232 -10.719 1.00 92.19 408 THR A N 1
ATOM 3203 C CA . THR A 1 408 ? 0.132 -2.769 -11.804 1.00 92.19 408 THR A CA 1
ATOM 3204 C C . THR A 1 408 ? 1.344 -3.677 -12.031 1.00 92.19 408 THR A C 1
ATOM 3206 O O . THR A 1 408 ? 2.256 -3.302 -12.770 1.00 92.19 408 THR A O 1
ATOM 3209 N N . HIS A 1 409 ? 1.375 -4.861 -11.411 1.00 91.56 409 HIS A N 1
ATOM 3210 C CA . HIS A 1 409 ? 2.532 -5.762 -11.439 1.00 91.56 409 HIS A CA 1
ATOM 3211 C C . HIS A 1 409 ? 2.874 -6.262 -12.854 1.00 91.56 409 HIS A C 1
ATOM 3213 O O . HIS A 1 409 ? 4.037 -6.426 -13.195 1.00 91.56 409 HIS A O 1
ATOM 3219 N N . ASP A 1 410 ? 1.856 -6.440 -13.692 1.00 90.69 410 ASP A N 1
ATOM 3220 C CA . ASP A 1 410 ? 1.924 -6.868 -15.092 1.00 90.69 410 ASP A CA 1
ATOM 3221 C C . ASP A 1 410 ? 2.203 -5.710 -16.065 1.00 90.69 410 ASP A C 1
ATOM 3223 O O . ASP A 1 410 ? 2.365 -5.922 -17.267 1.00 90.69 410 ASP A O 1
ATOM 3227 N N . CYS A 1 411 ? 2.279 -4.471 -15.566 1.00 90.56 411 CYS A N 1
ATOM 3228 C CA . CYS A 1 411 ? 2.730 -3.317 -16.337 1.00 90.56 411 CYS A CA 1
ATOM 3229 C C . CYS A 1 411 ? 4.258 -3.369 -16.472 1.00 90.56 411 CYS A C 1
ATOM 3231 O O . CYS A 1 411 ? 4.992 -2.640 -15.800 1.00 90.56 411 CYS A O 1
ATOM 3233 N N . VAL A 1 412 ? 4.718 -4.297 -17.306 1.00 89.69 412 VAL A N 1
ATOM 3234 C CA . VAL A 1 412 ? 6.119 -4.535 -17.657 1.00 89.69 412 VAL A CA 1
ATOM 3235 C C . VAL A 1 412 ? 6.292 -4.430 -19.167 1.00 89.69 412 VAL A C 1
ATOM 3237 O O . VAL A 1 412 ? 5.338 -4.569 -19.938 1.00 89.69 412 VAL A O 1
ATOM 3240 N N . SER A 1 413 ? 7.515 -4.149 -19.607 1.00 88.62 413 SER A N 1
ATOM 3241 C CA . SER A 1 413 ? 7.804 -4.077 -21.034 1.00 88.62 413 SER A CA 1
ATOM 3242 C C . SER A 1 413 ? 7.695 -5.453 -21.691 1.00 88.62 413 SER A C 1
ATOM 3244 O O . SER A 1 413 ? 8.197 -6.441 -21.163 1.00 88.62 413 SER A O 1
ATOM 3246 N N . LYS A 1 414 ? 7.094 -5.500 -22.883 1.00 88.88 414 LYS A N 1
ATOM 3247 C CA . LYS A 1 414 ? 7.135 -6.675 -23.771 1.00 88.88 414 LYS A CA 1
ATOM 3248 C C . LYS A 1 414 ? 8.354 -6.675 -24.696 1.00 88.88 414 LYS A C 1
ATOM 3250 O O . LYS A 1 414 ? 8.631 -7.683 -25.335 1.00 88.88 414 LYS A O 1
ATOM 3255 N N . HIS A 1 415 ? 9.040 -5.540 -24.806 1.00 88.81 415 HIS A N 1
ATOM 3256 C CA . HIS A 1 415 ? 10.157 -5.344 -25.720 1.00 88.81 415 HIS A CA 1
ATOM 3257 C C . HIS A 1 415 ? 11.460 -5.195 -24.938 1.00 88.81 415 HIS A C 1
ATOM 3259 O O . HIS A 1 415 ? 11.536 -4.410 -23.995 1.00 88.81 415 HIS A O 1
ATOM 3265 N N . ASN A 1 416 ? 12.506 -5.897 -25.370 1.00 86.75 416 ASN A N 1
ATOM 3266 C CA . ASN A 1 416 ? 13.808 -5.886 -24.693 1.00 86.75 416 ASN A CA 1
ATOM 3267 C C . ASN A 1 416 ? 14.489 -4.509 -24.717 1.00 86.75 416 ASN A C 1
ATOM 3269 O O . ASN A 1 416 ? 15.322 -4.215 -23.870 1.00 86.75 416 ASN A O 1
ATOM 3273 N N . ASN A 1 417 ? 14.120 -3.659 -25.676 1.00 91.38 417 ASN A N 1
ATOM 3274 C CA . ASN A 1 417 ? 14.635 -2.300 -25.806 1.00 91.38 417 ASN A CA 1
ATOM 3275 C C . ASN A 1 417 ? 13.871 -1.276 -24.952 1.00 91.38 417 ASN A C 1
ATOM 3277 O O . ASN A 1 417 ? 14.153 -0.085 -25.026 1.00 91.38 417 ASN A O 1
ATOM 3281 N N . THR A 1 418 ? 12.862 -1.706 -24.198 1.00 93.94 418 THR A N 1
ATOM 3282 C CA . THR A 1 418 ? 12.036 -0.817 -23.389 1.00 93.94 418 THR A CA 1
ATOM 3283 C C . THR A 1 418 ? 12.082 -1.271 -21.940 1.00 93.94 418 THR A C 1
ATOM 3285 O O . THR A 1 418 ? 11.890 -2.447 -21.641 1.00 93.94 418 THR A O 1
ATOM 3288 N N . ILE A 1 419 ? 12.324 -0.336 -21.029 1.00 94.19 419 ILE A N 1
ATOM 3289 C CA . ILE A 1 419 ? 12.441 -0.595 -19.595 1.00 94.19 419 ILE A CA 1
ATOM 3290 C C . ILE A 1 419 ? 11.416 0.278 -18.885 1.00 94.19 419 ILE A C 1
ATOM 3292 O O . ILE A 1 419 ? 11.372 1.487 -19.101 1.00 94.19 419 ILE A O 1
ATOM 3296 N N . ILE A 1 420 ? 10.577 -0.335 -18.052 1.00 95.06 420 ILE A N 1
ATOM 3297 C CA . ILE A 1 420 ? 9.542 0.365 -17.286 1.00 95.06 420 ILE A CA 1
ATOM 3298 C C . ILE A 1 420 ? 9.948 0.342 -15.818 1.00 95.06 420 ILE A C 1
ATOM 3300 O O . ILE A 1 420 ? 9.980 -0.718 -15.199 1.00 95.06 420 ILE A O 1
ATOM 3304 N N . ILE A 1 421 ? 10.255 1.514 -15.275 1.00 94.25 421 ILE A N 1
ATOM 3305 C CA . ILE A 1 421 ? 10.649 1.723 -13.883 1.00 94.25 421 ILE A CA 1
ATOM 3306 C C . ILE A 1 421 ? 9.497 2.419 -13.173 1.00 94.25 421 ILE A C 1
ATOM 3308 O O . ILE A 1 421 ? 8.976 3.420 -13.661 1.00 94.25 421 ILE A O 1
ATOM 3312 N N . LYS A 1 422 ? 9.086 1.889 -12.023 1.00 93.44 422 LYS A N 1
ATOM 3313 C CA . LYS A 1 422 ? 7.927 2.372 -11.271 1.00 93.44 422 LYS A CA 1
ATOM 3314 C C . LYS A 1 422 ? 8.334 2.756 -9.856 1.00 93.44 422 LYS A C 1
ATOM 3316 O O . LYS A 1 422 ? 9.082 2.038 -9.190 1.00 93.44 422 LYS A O 1
ATOM 3321 N N . TYR A 1 423 ? 7.803 3.872 -9.381 1.00 91.56 423 TYR A N 1
ATOM 3322 C CA . TYR A 1 423 ? 7.857 4.270 -7.986 1.00 91.56 423 TYR A CA 1
ATOM 3323 C C . TYR A 1 423 ? 6.459 4.701 -7.549 1.00 91.56 423 TYR A C 1
ATOM 3325 O O . TYR A 1 423 ? 6.037 5.829 -7.765 1.00 91.56 423 TYR A O 1
ATOM 3333 N N . ALA A 1 424 ? 5.740 3.778 -6.916 1.00 88.38 424 ALA A N 1
ATOM 3334 C CA . ALA A 1 424 ? 4.327 3.921 -6.590 1.00 88.38 424 ALA A CA 1
ATOM 3335 C C . ALA A 1 424 ? 3.537 4.083 -7.892 1.00 88.38 424 ALA A C 1
ATOM 3337 O O . ALA A 1 424 ? 3.577 3.165 -8.714 1.00 88.38 424 ALA A O 1
ATOM 3338 N N . ASP A 1 425 ? 2.828 5.196 -8.059 1.00 87.38 425 ASP A N 1
ATOM 3339 C CA . ASP A 1 425 ? 2.144 5.594 -9.283 1.00 87.38 425 ASP A CA 1
ATOM 3340 C C . ASP A 1 425 ? 3.081 6.206 -10.335 1.00 87.38 425 ASP A C 1
ATOM 3342 O O . ASP A 1 425 ? 2.850 5.998 -11.525 1.00 87.38 425 ASP A O 1
ATOM 3346 N N . ASP A 1 426 ? 4.179 6.855 -9.947 1.00 90.31 426 ASP A N 1
ATOM 3347 C CA . ASP A 1 426 ? 5.116 7.444 -10.908 1.00 90.31 426 ASP A CA 1
ATOM 3348 C C . ASP A 1 426 ? 5.760 6.355 -11.777 1.00 90.31 426 ASP A C 1
ATOM 3350 O O . ASP A 1 426 ? 6.402 5.427 -11.275 1.00 90.31 426 ASP A O 1
ATOM 3354 N N . THR A 1 427 ? 5.595 6.453 -13.098 1.00 92.25 427 THR A N 1
ATOM 3355 C CA . THR A 1 427 ? 6.115 5.461 -14.048 1.00 92.25 427 THR A CA 1
ATOM 3356 C C . THR A 1 427 ? 7.021 6.128 -15.072 1.00 92.25 427 THR A C 1
ATOM 3358 O O . THR A 1 427 ? 6.624 7.049 -15.778 1.00 92.25 427 THR A O 1
ATOM 3361 N N . THR A 1 428 ? 8.252 5.640 -15.179 1.00 94.19 428 THR A N 1
ATOM 3362 C CA . THR A 1 428 ? 9.237 6.079 -16.170 1.00 94.19 428 THR A CA 1
ATOM 3363 C C . THR A 1 428 ? 9.467 4.968 -17.180 1.00 94.19 428 THR A C 1
ATOM 3365 O O . THR A 1 428 ? 9.806 3.846 -16.810 1.00 94.19 428 THR A O 1
ATOM 3368 N N . ILE A 1 429 ? 9.301 5.280 -18.460 1.00 94.88 429 ILE A N 1
ATOM 3369 C CA . ILE A 1 429 ? 9.592 4.369 -19.563 1.00 94.88 429 ILE A CA 1
ATOM 3370 C C . ILE A 1 429 ? 10.861 4.852 -20.254 1.00 94.88 429 ILE A C 1
ATOM 3372 O O . ILE A 1 429 ? 10.920 5.983 -20.735 1.00 94.88 429 ILE A O 1
ATOM 3376 N N . LEU A 1 430 ? 11.861 3.984 -20.323 1.00 95.19 430 LEU A N 1
ATOM 3377 C CA . LEU A 1 430 ? 13.083 4.188 -21.088 1.00 95.19 430 LEU A CA 1
ATOM 3378 C C . LEU A 1 430 ? 12.982 3.370 -22.371 1.00 95.19 430 LEU A C 1
ATOM 3380 O O . LEU A 1 430 ? 12.815 2.156 -22.305 1.00 95.19 430 LEU A O 1
ATOM 3384 N N . VAL A 1 431 ? 13.084 4.022 -23.524 1.00 95.50 431 VAL A N 1
ATOM 3385 C CA . VAL A 1 431 ? 13.137 3.372 -24.836 1.00 95.50 431 VAL A CA 1
ATOM 3386 C C . VAL A 1 431 ? 14.548 3.531 -25.383 1.00 95.50 431 VAL A C 1
ATOM 3388 O O . VAL A 1 431 ? 14.962 4.628 -25.762 1.00 95.50 431 VAL A O 1
ATOM 3391 N N . LEU A 1 432 ? 15.279 2.424 -25.410 1.00 93.75 432 LEU A N 1
ATOM 3392 C CA . LEU A 1 432 ? 16.622 2.298 -25.954 1.00 93.75 432 LEU A CA 1
ATOM 3393 C C . LEU A 1 432 ? 16.507 2.141 -27.473 1.00 93.75 432 LEU A C 1
ATOM 3395 O O . LEU A 1 432 ? 15.803 1.259 -27.966 1.00 93.75 432 LEU A O 1
ATOM 3399 N N . SER A 1 433 ? 17.111 3.043 -28.236 1.00 91.38 433 SER A N 1
ATOM 3400 C CA . SER A 1 433 ? 17.011 3.054 -29.696 1.00 91.38 433 SER A CA 1
ATOM 3401 C C . SER A 1 433 ? 18.384 3.168 -30.338 1.00 91.38 433 SER A C 1
ATOM 3403 O O . SER A 1 433 ? 19.305 3.774 -29.787 1.00 91.38 433 SER A O 1
ATOM 3405 N N . GLU A 1 434 ? 18.504 2.585 -31.520 1.00 87.12 434 GLU A N 1
ATOM 3406 C CA . GLU A 1 434 ? 19.653 2.754 -32.400 1.00 87.12 434 GLU A CA 1
ATOM 3407 C C . GLU A 1 434 ? 19.289 3.808 -33.455 1.00 87.12 434 GLU A C 1
ATOM 3409 O O . GLU A 1 434 ? 18.142 3.902 -33.907 1.00 87.12 434 GLU A O 1
ATOM 3414 N N . GLY A 1 435 ? 20.240 4.676 -33.771 1.00 72.75 435 GLY A N 1
ATOM 3415 C CA . GLY A 1 435 ? 20.169 5.616 -34.879 1.00 72.75 435 GLY A CA 1
ATOM 3416 C C . GLY A 1 435 ? 20.316 4.846 -36.181 1.00 72.75 435 GLY A C 1
ATOM 3417 O O . GLY A 1 435 ? 21.257 4.070 -36.331 1.00 72.75 435 GLY A O 1
ATOM 3418 N N . GLY A 1 436 ? 19.338 5.027 -37.069 1.00 51.50 436 GLY A N 1
ATOM 3419 C CA . GLY A 1 436 ? 19.375 4.485 -38.426 1.00 51.50 436 GLY A CA 1
ATOM 3420 C C . GLY A 1 436 ? 20.357 5.211 -39.330 1.00 51.50 436 GLY A C 1
ATOM 3421 O O . GLY A 1 436 ? 20.728 6.363 -38.999 1.00 51.50 436 GLY A O 1
#

Foldseek 3Di:
DDDDDDDDPPPVVVVVVVVVVVVVVVVVVVVVVVVVPDDDPVNVVVVVVVVPDDDDDDDDPPPDPPPPPDDDDDDDDDPDDDDPDDPPPVVVVVVVVVVPLADPDAAEDEDEQVPDPPSQVVLLVCLVPPSVNVNHNYYDYDDDPPAPPDDPVSRDHPPDDDDDPRDDPVRSPDDPVPDPPPDDPFFDADDLVLQLVLLLPQDQPDDAWPVNDGSVCSNVCVNVCSVVLRVVLRVCRVVLADPLLQLEWEWEWDACDPDDDDSVRTDGATRGHSSNLSSLVSLVVVCCVLFPPVLAPQAQAPDPPGDPVNNVVVVVVVQVVLVVDPQKHKDKDKDADDVLQQAAQLVLLLVLCVVSVRHPSSSSSSQNSQFQRWYWYDDPPDIHDIDTDNGGHHHNRPNSQVSSCSSCSPVADPDPQWGWHHYRRIIMIMGIDGHD

Solvent-accessible surface area (backbone atoms only — not comparable to full-atom values): 26505 Å² total; per-residue (Å²): 134,84,87,84,83,88,90,86,78,67,71,63,57,52,52,52,49,53,50,52,53,51,51,52,48,53,56,47,53,54,52,52,56,61,68,74,66,76,78,54,74,70,53,54,53,52,54,60,66,57,72,76,64,82,84,87,80,90,86,86,81,89,78,73,90,81,78,77,86,82,82,79,86,81,80,85,88,75,88,73,79,84,75,86,76,72,93,58,62,63,64,57,48,53,62,59,46,69,75,56,88,60,82,94,61,86,41,72,48,78,48,80,60,88,82,54,92,55,55,60,66,53,47,51,48,40,42,74,71,35,65,76,61,49,72,40,70,41,81,48,75,62,66,93,80,74,48,92,86,57,58,70,79,79,71,50,51,90,96,54,86,79,83,65,90,87,57,57,77,84,76,69,81,53,84,66,92,69,78,77,67,94,54,71,95,50,65,72,73,67,50,51,68,59,40,25,50,43,29,54,66,45,58,58,84,54,83,58,17,77,74,69,54,47,35,44,54,44,29,75,43,11,74,78,43,14,59,60,53,26,54,52,49,32,52,26,40,70,72,20,43,64,57,69,71,46,47,25,29,37,30,37,71,39,71,76,51,95,76,76,87,52,80,80,41,39,44,67,38,38,33,46,20,59,69,39,56,40,51,37,50,55,52,44,55,52,49,57,72,71,44,64,88,67,76,38,76,48,49,29,47,98,45,86,98,50,45,70,66,56,51,50,49,55,52,49,50,56,53,51,64,51,54,75,43,86,61,39,48,75,49,78,47,82,45,76,58,84,58,55,53,59,65,41,53,47,71,64,39,41,56,52,42,46,74,66,67,48,39,68,43,57,42,43,27,51,43,41,64,32,34,75,23,42,32,29,45,42,59,92,90,48,69,53,75,80,46,72,39,58,54,16,43,63,45,78,51,82,40,38,62,58,54,51,51,63,63,48,44,82,71,58,61,92,46,94,52,38,46,51,41,29,48,72,67,46,32,39,38,39,39,59,43,74,60,130

Nearest PDB structures (foldseek):
  8uw3-assembly1_A  TM=9.142E-01  e=4.807E-15  Homo sapiens
  8c8j-assembly1_A  TM=8.793E-01  e=1.355E-14  Homo sapiens
  8sxu-assembly1_A  TM=8.717E-01  e=2.703E-14  Homo sapiens
  8gh6-assembly1_A  TM=8.041E-01  e=3.403E-13  Bombyx mori
  8ibz-assembly1_C  TM=8.024E-01  e=1.806E-11  Bombyx mori

Organism: NCBI:txid88201

Mean predicted aligned error: 19.46 Å

Radius of gyration: 31.4 Å; Cα contacts (8 Å, |Δi|>4): 478; chains: 1; bounding box: 76×87×87 Å